Protein AF-0000000082426439 (afdb_homodimer)

Sequence (658 aa):
MLRIKSEDAVGRRLAYDTTYVGVDGASILLRRGHVLTMDDIEKLKNSGTYYVWVEGGEGEEGEICEWDITPYVASRVLGKNLSYSYSGQGSTRIVAERPGVLKVDAEEVTRFNSNRWVLLITRSNNRALGRGELAGVVEAVPFKMSRQDLMSLALRLLLYLDEFKLTRLGAVVTGTEIYEGRKRGAYLPVIRSKCERYGWELVYDEVAPDDEARIAAAVGRAIDAGAQAVVVTGGMSVDATDKTMDAIKQLGAEMIAYGMPMKPTTMSALAYLDGVPIFAVSAGGIYYREWNSIDAVLARVMAGERIDSMDIAAMGVGGLTEAFLERGHMLRIKSEDAVGRRLAYDTTYVGVDGASILLRRGHVLTMDDIEKLKNSGTYYVWVEGGEGEEGEICEWDITPYVASRVLGKNLSYSYSGQGSTRIVAERPGVLKVDAEEVTRFNSNRWVLLITRSNNRALGRGELAGVVEAVPFKMSRQDLMSLALRLLLYLDEFKLTRLGAVVTGTEIYEGRKRGAYLPVIRSKCERYGWELVYDEVAPDDEARIAAAVGRAIDAGAQAVVVTGGMSVDATDKTMDAIKQLGAEMIAYGMPMKPTTMSALAYLDGVPIFAVSAGGIYYREWNSIDAVLARVMAGERIDSMDIAAMGVGGLTEAFLERGH

Organism: NCBI:txid62609

pLDDT: mean 92.95, std 8.1, range [51.03, 98.88]

InterPro domains:
  IPR001453 MoaB/Mog domain [PF00994] (171-275)
  IPR001453 MoaB/Mog domain [SM00852] (170-294)
  IPR036425 MoaB/Mog-like domain superfamily [G3DSA:3.40.980.10] (158-284)
  IPR036425 MoaB/Mog-like domain superfamily [SSF53218] (168-281)

Nearest PDB structures (foldseek):
  4lhb-assembly1_C  TM=6.504E-01  e=5.118E-08  Pyrococcus furiosus DSM 3638
  8byr-assembly1_B  TM=7.358E-01  e=2.177E-06  Mycolicibacterium smegmatis
  8byr-assembly1_F  TM=7.159E-01  e=2.784E-06  Mycolicibacterium smegmatis
  2g2c-assembly1_A  TM=6.029E-01  e=9.206E-07  Corynebacterium diphtheriae
  4twg-assembly1_A  TM=7.041E-01  e=3.916E-05  Mycobacterium ulcerans Agy99

Secondary structure (DSSP, 8-state):
-EEEEGGG-TTSBBSS-EEEEETTEEEEEE-TTPBP-HHHHHHHHHTT--EEEES-S---TTEEEHHHHHHHHHHHHB-TTEEEEEEETTEEEEEESSSEEEEE-HHHHHHHHTTSSEEEEEPPTT-EE-TT-EEEEEEESSSEEEHHHHHTS--S--EEEEEPS--EEEEEEE-HHHHTTSS---SHHHHHHHHHHHT-EEEEEEEE-S-HHHHHHHHHHHHHTT-SEEEEES--SSSTT--HHHHHHHTT-EEEEES-SSBS--S-EEEEETTEEEEEE-GGGGT--SSSHIIIIIHHHHTT----HHHHHGGGTT-B-HHHHHT--/-EEEEGGG-TTSBBSS-EEEEETTEEEEEE-TTPBP-HHHHHHHHHTT--EEEES-S---TTEEEHHHHHHHHHHHHB-TTEEEEEEETTEEEEEESSSEEEEE-HHHHHHHHTTSSEEEEEPPTT-EE-TT-EEEEEEESSSEEEHHHHHTS-----EEEEEPS--EEEEEEE-HHHHTTSS---SHHHHHHHHHHHT-EEEEEEEE-S-HHHHHHHHHHHHHTT-SEEEEES--SSSTT--HHHHHHHTT-EEEEES-SSBS--S-EEEEETTEEEEEE-GGGGT--SSSHIIIIIHHHHTT----HHHHHGGGTT-B-HHHHHT--

Foldseek 3Di:
DDKDFLQPQAQFFAQFWDWAQDPVGIDTLDGGRDHDHPVSSVVCVVRVNGITDTPDDDPPPFKDFLQRLFVVLVVQAEDPQWDWDRDGPSKIWIFGQAWFFKAFDPVVLVVLCVLVAKHKAAPDHRFTFFHGHTGIMIGGPDRMDGNVSSVPGPGHHGMYGQAFPFAEEEEEEEAQCCVVPVDPDQCVVLVVVVSVRRVHHHQYYDYFYLDLCRSLVRVVVSVVSPHLEYEYEELLDPDPSRNNVVSCVVLVWAWQDAAFQAPDFRRKTWTGRVNRIYIYTYPCCSVLSPDDCCRRPVSSVSSPDDDGNVNRVVCNVCRYDPSNVVVPD/DDKDFLQPQAQFFAQFWDWAQDPVGIDTLDGGRDHDHPVNSVVCVVRVHGIGDTPDDDPPPFKDFLQVLFVVLVVQAEDPQWDWDRDGPSKIWIWGQAWFFKAFDPVVLVVLCVLVAKHKAAPDHRFTFFHGHTGIMIGGPDRMDGNVSSVPGPGHHGMYGQAFPFAEEEEEEEAQCCVVPVDPDQCVVLVVVVSVRRVHHHQYYDYFYLDLCRSLVRVVVSVVSPHLEYEYEELLDPDPRRNNVVSCVVLVWAWQDAAFQAPDFRGKTWTGRVNRIYIYTYPCCSVLSPDDVCRRPVSSVSSPDDAGNVNRVVCNVCRYDPSNVVVPD

Solvent-accessible surface area (backbone atoms only — not comparable to full-atom values): 32271 Å² total; per-residue (Å²): 86,36,82,42,48,33,87,73,35,58,74,36,31,28,59,46,64,37,66,32,74,45,77,91,32,74,43,77,66,44,52,51,64,41,64,34,40,75,70,47,39,57,52,32,36,52,55,51,38,56,38,40,48,22,59,50,60,77,64,64,86,58,60,42,41,21,84,55,47,20,51,53,52,48,69,44,26,52,39,54,50,52,45,72,47,76,71,56,89,24,30,15,41,27,26,23,68,44,28,25,28,31,42,53,44,59,70,59,44,23,58,43,26,57,70,50,42,48,29,54,20,20,43,45,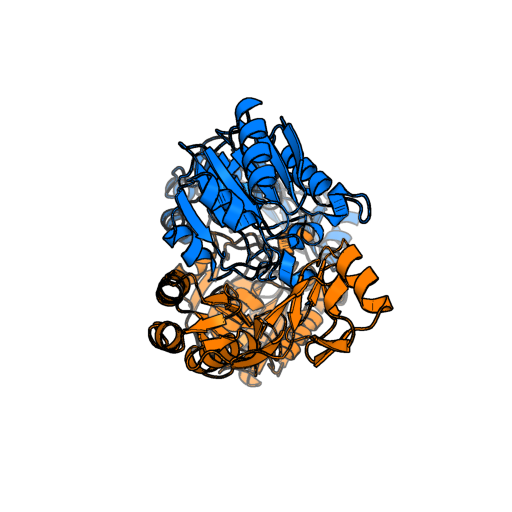65,56,40,58,36,31,56,65,37,79,45,32,35,26,34,37,52,47,53,56,45,44,49,68,61,60,68,65,49,80,74,43,72,41,32,32,35,42,48,56,70,49,44,33,30,11,39,37,42,41,28,44,18,42,56,72,63,68,28,84,78,62,48,63,65,46,52,50,51,48,20,62,46,49,66,37,38,77,65,34,73,47,72,23,42,70,37,36,68,52,39,34,50,50,52,51,51,21,44,74,61,60,24,54,30,34,39,34,32,29,44,42,53,70,48,85,54,37,29,47,64,55,11,45,51,70,66,63,32,50,76,53,42,54,50,36,30,32,41,48,36,26,45,21,32,41,27,32,47,95,80,31,42,36,38,36,35,22,60,56,38,45,44,38,60,90,51,32,47,58,47,66,45,50,43,44,43,28,36,63,46,85,78,48,47,66,62,43,15,47,36,7,62,38,11,53,28,65,68,43,62,71,68,60,132,86,34,80,43,46,33,88,72,35,56,74,37,31,27,59,47,65,37,64,32,72,46,77,88,33,73,44,76,67,43,51,52,64,40,64,35,41,75,71,47,38,56,51,33,37,53,54,51,37,55,36,41,49,21,58,49,59,78,64,64,88,59,59,42,42,20,84,55,47,20,48,52,51,47,70,44,24,52,39,54,51,51,44,74,46,76,73,58,92,22,32,14,41,26,27,22,68,43,28,24,28,31,44,53,43,58,70,58,44,21,58,44,26,58,70,51,42,47,29,54,21,19,43,45,63,57,39,58,36,30,55,66,37,78,44,32,34,26,34,35,51,49,53,56,46,45,48,66,61,61,70,65,50,83,75,44,70,41,34,33,36,41,50,55,70,48,44,32,30,11,39,38,42,40,28,42,20,42,57,71,62,68,29,83,78,63,50,61,65,46,53,51,51,49,20,63,47,48,67,35,39,78,66,33,73,46,70,24,42,71,37,38,67,52,38,34,48,50,53,50,50,22,45,72,60,59,25,54,30,33,40,35,32,29,43,44,54,68,48,88,55,36,30,45,65,55,11,45,52,70,67,64,31,49,76,52,42,52,50,38,28,32,40,48,36,24,46,20,31,40,28,30,48,95,80,32,42,36,37,36,34,22,59,55,38,44,43,38,60,91,51,32,48,59,48,67,45,51,43,44,42,29,37,64,47,85,78,48,47,64,62,44,15,48,37,8,62,39,11,53,29,64,67,43,61,71,69,61,132

Radius of gyration: 28.06 Å; Cα contacts (8 Å, |Δi|>4): 1644; chains: 2; bounding box: 49×85×58 Å

Structure (mmCIF, N/CA/C/O backbone):
data_AF-0000000082426439-model_v1
#
loop_
_entity.id
_entity.type
_entity.pdbx_description
1 polymer 'Molybdopterin-binding protein'
#
loop_
_atom_site.group_PDB
_atom_site.id
_atom_site.type_symbol
_atom_site.label_atom_id
_atom_site.label_alt_id
_atom_site.label_comp_id
_atom_site.label_asym_id
_atom_site.label_entity_id
_atom_site.label_seq_id
_atom_site.pdbx_PDB_ins_code
_atom_site.Cartn_x
_atom_site.Cartn_y
_atom_site.Cartn_z
_atom_site.occupancy
_atom_site.B_iso_or_equiv
_atom_site.auth_seq_id
_atom_site.auth_comp_id
_atom_site.auth_asym_id
_atom_site.auth_atom_id
_atom_site.pdbx_PDB_model_num
ATOM 1 N N . MET A 1 1 ? -18.25 -34.531 -10.406 1 83 1 MET A N 1
ATOM 2 C CA . MET A 1 1 ? -17.656 -33.938 -11.594 1 83 1 MET A CA 1
ATOM 3 C C . MET A 1 1 ? -16.641 -34.875 -12.242 1 83 1 MET A C 1
ATOM 5 O O . MET A 1 1 ? -16.031 -35.688 -11.57 1 83 1 MET A O 1
ATOM 9 N N . LEU A 1 2 ? -16.656 -34.844 -13.586 1 83.75 2 LEU A N 1
ATOM 10 C CA . LEU A 1 2 ? -15.781 -35.688 -14.383 1 83.75 2 LEU A CA 1
ATOM 11 C C . LEU A 1 2 ? -14.812 -34.844 -15.203 1 83.75 2 LEU A C 1
ATOM 13 O O . LEU A 1 2 ? -15.219 -33.844 -15.828 1 83.75 2 LEU A O 1
ATOM 17 N N . ARG A 1 3 ? -13.539 -35.219 -15.047 1 87.25 3 ARG A N 1
ATOM 18 C CA . ARG A 1 3 ? -12.547 -34.594 -15.898 1 87.25 3 ARG A CA 1
ATOM 19 C C . ARG A 1 3 ? -12.461 -35.25 -17.25 1 87.25 3 ARG A C 1
ATOM 21 O O . ARG A 1 3 ? -12.227 -36.469 -17.344 1 87.25 3 ARG A O 1
ATOM 28 N N . ILE A 1 4 ? -12.695 -34.531 -18.297 1 90.56 4 ILE A N 1
ATOM 29 C CA . ILE A 1 4 ? -12.625 -35.125 -19.641 1 90.56 4 ILE A CA 1
ATOM 30 C C . ILE A 1 4 ? -11.875 -34.188 -20.562 1 90.56 4 ILE A C 1
ATOM 32 O O . ILE A 1 4 ? -11.719 -33 -20.266 1 90.56 4 ILE A O 1
ATOM 36 N N . LYS A 1 5 ? -11.336 -34.688 -21.672 1 92.5 5 LYS A N 1
ATOM 37 C CA . LYS A 1 5 ? -10.734 -33.844 -22.703 1 92.5 5 LYS A CA 1
ATOM 38 C C . LYS A 1 5 ? -11.75 -32.875 -23.281 1 92.5 5 LYS A C 1
ATOM 40 O O . LYS A 1 5 ? -12.906 -33.25 -23.5 1 92.5 5 LYS A O 1
ATOM 45 N N . SER A 1 6 ? -11.25 -31.688 -23.469 1 92.75 6 SER A N 1
ATOM 46 C CA . SER A 1 6 ? -12.141 -30.656 -24 1 92.75 6 SER A CA 1
ATOM 47 C C . SER A 1 6 ? -12.789 -31.109 -25.312 1 92.75 6 SER A C 1
ATOM 49 O O . SER A 1 6 ? -13.984 -30.891 -25.516 1 92.75 6 SER A O 1
ATOM 51 N N . GLU A 1 7 ? -12.07 -31.844 -26.094 1 93.5 7 GLU A N 1
ATOM 52 C CA . GLU A 1 7 ? -12.555 -32.281 -27.406 1 93.5 7 GLU A CA 1
ATOM 53 C C . GLU A 1 7 ? -13.695 -33.281 -27.25 1 93.5 7 GLU A C 1
ATOM 55 O O . GLU A 1 7 ? -14.516 -33.438 -28.156 1 93.5 7 GLU A O 1
ATOM 60 N N . ASP A 1 8 ? -13.789 -33.906 -26.141 1 94.75 8 ASP A N 1
ATOM 61 C CA . ASP A 1 8 ? -14.789 -34.938 -25.891 1 94.75 8 ASP A CA 1
ATOM 62 C C . ASP A 1 8 ? -15.961 -34.375 -25.094 1 94.75 8 ASP A C 1
ATOM 64 O O . ASP A 1 8 ? -16.859 -35.125 -24.688 1 94.75 8 ASP A O 1
ATOM 68 N N . ALA A 1 9 ? -15.961 -33.125 -24.875 1 94.62 9 ALA A N 1
ATOM 69 C CA . ALA A 1 9 ? -16.875 -32.594 -23.875 1 94.62 9 ALA A CA 1
ATOM 70 C C . ALA A 1 9 ? -18.109 -31.953 -24.547 1 94.62 9 ALA A C 1
ATOM 72 O O . ALA A 1 9 ? -19.016 -31.484 -23.859 1 94.62 9 ALA A O 1
ATOM 73 N N . VAL A 1 10 ? -18.156 -32 -25.875 1 96.56 10 VAL A N 1
ATOM 74 C CA . VAL A 1 10 ? -19.281 -31.375 -26.578 1 96.56 10 VAL A CA 1
ATOM 75 C C . VAL A 1 10 ? -20.594 -31.984 -26.094 1 96.56 10 VAL A C 1
ATOM 77 O O . VAL A 1 10 ? -20.719 -33.219 -25.984 1 96.56 10 VAL A O 1
ATOM 80 N N . GLY A 1 11 ? -21.531 -31.156 -25.781 1 96.19 11 GLY A N 1
ATOM 81 C CA . GLY A 1 11 ? -22.828 -31.609 -25.312 1 96.19 11 GLY A CA 1
ATOM 82 C C . GLY A 1 11 ? -22.906 -31.75 -23.797 1 96.19 11 GLY A C 1
ATOM 83 O O . GLY A 1 11 ? -23.984 -31.906 -23.25 1 96.19 11 GLY A O 1
ATOM 84 N N . ARG A 1 12 ? -21.812 -31.672 -23.141 1 95.31 12 ARG A N 1
ATOM 85 C CA . ARG A 1 12 ? -21.766 -31.812 -21.688 1 95.31 12 ARG A CA 1
ATOM 86 C C . ARG A 1 12 ? -21.859 -30.438 -21 1 95.31 12 ARG A C 1
ATOM 88 O O . ARG A 1 12 ? -21.547 -29.422 -21.625 1 95.31 12 ARG A O 1
ATOM 95 N N . ARG A 1 13 ? -22.281 -30.469 -19.828 1 95 13 ARG A N 1
ATOM 96 C CA . ARG A 1 13 ? -22.406 -29.234 -19.047 1 95 13 ARG A CA 1
ATOM 97 C C . ARG A 1 13 ? -21.156 -28.984 -18.234 1 95 13 ARG A C 1
ATOM 99 O O . ARG A 1 13 ? -20.703 -29.859 -17.5 1 95 13 ARG A O 1
ATOM 106 N N . LEU A 1 14 ? -20.641 -27.812 -18.406 1 92.38 14 LEU A N 1
ATOM 107 C CA . LEU A 1 14 ? -19.438 -27.406 -17.672 1 92.38 14 LEU A CA 1
ATOM 108 C C . LEU A 1 14 ? -19.703 -27.344 -16.172 1 92.38 14 LEU A C 1
ATOM 110 O O . LEU A 1 14 ? -20.734 -26.812 -15.75 1 92.38 14 LEU A O 1
ATOM 114 N N . ALA A 1 15 ? -18.844 -27.812 -15.344 1 87.62 15 ALA A N 1
ATOM 115 C CA . ALA A 1 15 ? -19.062 -27.938 -13.906 1 87.62 15 ALA A CA 1
ATOM 116 C C . ALA A 1 15 ? -18.391 -26.797 -13.148 1 87.62 15 ALA A C 1
ATOM 118 O O . ALA A 1 15 ? -18.453 -26.75 -11.922 1 87.62 15 ALA A O 1
ATOM 119 N N . TYR A 1 16 ? -17.703 -25.969 -13.82 1 85.81 16 TYR A N 1
ATOM 120 C CA . TYR A 1 16 ? -16.984 -24.844 -13.219 1 85.81 16 TYR A CA 1
ATOM 121 C C . TYR A 1 16 ? -16.797 -23.719 -14.227 1 85.81 16 TYR A C 1
ATOM 123 O O . TYR A 1 16 ? -16.984 -23.906 -15.43 1 85.81 16 TYR A O 1
ATOM 131 N N . ASP A 1 17 ? -16.422 -22.625 -13.766 1 84.75 17 ASP A N 1
ATOM 132 C CA . ASP A 1 17 ? -16.094 -21.5 -14.641 1 84.75 17 ASP A CA 1
ATOM 133 C C . ASP A 1 17 ? -14.711 -21.656 -15.258 1 84.75 17 ASP A C 1
ATOM 135 O O . ASP A 1 17 ? -13.758 -22.016 -14.57 1 84.75 17 ASP A O 1
ATOM 139 N N . THR A 1 18 ? -14.664 -21.438 -16.531 1 87.12 18 THR A N 1
ATOM 140 C CA . THR A 1 18 ? -13.352 -21.375 -17.172 1 87.12 18 THR A CA 1
ATOM 141 C C . THR A 1 18 ? -12.898 -19.938 -17.344 1 87.12 18 THR A C 1
ATOM 143 O O . THR A 1 18 ? -13.727 -19.031 -17.453 1 87.12 18 THR A O 1
ATOM 146 N N . THR A 1 19 ? -11.602 -19.797 -17.281 1 84.88 19 THR A N 1
ATOM 147 C CA . THR A 1 19 ? -11.062 -18.438 -17.234 1 84.88 19 THR A CA 1
ATOM 148 C C . THR A 1 19 ? -10.156 -18.188 -18.438 1 84.88 19 THR A C 1
ATOM 150 O O . THR A 1 19 ? -9.438 -19.078 -18.875 1 84.88 19 THR A O 1
ATOM 153 N N . TYR A 1 20 ? -10.305 -17.047 -19 1 85.69 20 TYR A N 1
ATOM 154 C CA . TYR A 1 20 ? -9.352 -16.531 -19.984 1 85.69 20 TYR A CA 1
ATOM 155 C C . TYR A 1 20 ? -8.453 -15.469 -19.359 1 85.69 20 TYR A C 1
ATOM 157 O O . TYR A 1 20 ? -8.938 -14.578 -18.672 1 85.69 20 TYR A O 1
ATOM 165 N N . VAL A 1 21 ? -7.199 -15.602 -19.516 1 84.56 21 VAL A N 1
ATOM 166 C CA . VAL A 1 21 ? -6.258 -14.617 -19 1 84.56 21 VAL A CA 1
ATOM 167 C C . VAL A 1 21 ? -5.473 -13.992 -20.141 1 84.56 21 VAL A C 1
ATOM 169 O O . VAL A 1 21 ? -4.863 -14.711 -20.953 1 84.56 21 VAL A O 1
ATOM 172 N N . GLY A 1 22 ? -5.512 -12.68 -20.312 1 84.75 22 GLY A N 1
ATOM 173 C CA . GLY A 1 22 ? -4.77 -11.945 -21.328 1 84.75 22 GLY A CA 1
ATOM 174 C C . GLY A 1 22 ? -4.234 -10.617 -20.828 1 84.75 22 GLY A C 1
ATOM 175 O O . GLY A 1 22 ? -4.086 -10.414 -19.625 1 84.75 22 GLY A O 1
ATOM 176 N N . VAL A 1 23 ? -3.826 -9.773 -21.703 1 84.81 23 VAL A N 1
ATOM 177 C CA . VAL A 1 23 ? -3.188 -8.5 -21.391 1 84.81 23 VAL A CA 1
ATOM 178 C C . VAL A 1 23 ? -4.215 -7.531 -20.812 1 84.81 23 VAL A C 1
ATOM 180 O O . VAL A 1 23 ? -3.857 -6.57 -20.125 1 84.81 23 VAL A O 1
ATOM 183 N N . ASP A 1 24 ? -5.418 -7.922 -21.062 1 84.88 24 ASP A N 1
ATOM 184 C CA . ASP A 1 24 ? -6.473 -7.035 -20.594 1 84.88 24 ASP A CA 1
ATOM 185 C C . ASP A 1 24 ? -7.051 -7.523 -19.266 1 84.88 24 ASP A C 1
ATOM 187 O O . ASP A 1 24 ? -7.984 -6.922 -18.734 1 84.88 24 ASP A O 1
ATOM 191 N N . GLY A 1 25 ? -6.477 -8.625 -18.812 1 85.19 25 GLY A N 1
ATOM 192 C CA . GLY A 1 25 ? -6.922 -9.164 -17.531 1 85.19 25 GLY A CA 1
ATOM 193 C C . GLY A 1 25 ? -7.52 -10.547 -17.656 1 85.19 25 GLY A C 1
ATOM 194 O O . GLY A 1 25 ? -7.309 -11.242 -18.656 1 85.19 25 GLY A O 1
ATOM 195 N N . ALA A 1 26 ? -8.016 -11.008 -16.547 1 83.75 26 ALA A N 1
ATOM 196 C CA . ALA A 1 26 ? -8.688 -12.305 -16.5 1 83.75 26 ALA A CA 1
ATOM 197 C C . ALA A 1 26 ? -10.203 -12.141 -16.609 1 83.75 26 ALA A C 1
ATOM 199 O O . ALA A 1 26 ? -10.773 -11.195 -16.062 1 83.75 26 ALA A O 1
ATOM 200 N N . SER A 1 27 ? -10.805 -12.977 -17.375 1 83.81 27 SER A N 1
ATOM 201 C CA . SER A 1 27 ? -12.258 -12.992 -17.484 1 83.81 27 SER A CA 1
ATOM 202 C C . SER A 1 27 ? -12.797 -14.422 -17.547 1 83.81 27 SER A C 1
ATOM 204 O O . SER A 1 27 ? -12.055 -15.359 -17.844 1 83.81 27 SER A O 1
ATOM 206 N N . ILE A 1 28 ? -14.031 -14.539 -17.203 1 85.81 28 ILE A N 1
ATOM 207 C CA . ILE A 1 28 ? -14.68 -15.836 -17.344 1 85.81 28 ILE A CA 1
ATOM 208 C C . ILE A 1 28 ? -14.891 -16.156 -18.828 1 85.81 28 ILE A C 1
ATOM 210 O O . ILE A 1 28 ? -15.5 -15.359 -19.547 1 85.81 28 ILE A O 1
ATOM 214 N N . LEU A 1 29 ? -14.32 -17.25 -19.281 1 89.94 29 LEU A N 1
ATOM 215 C CA . LEU A 1 29 ? -14.492 -17.688 -20.656 1 89.94 29 LEU A CA 1
ATOM 216 C C . LEU A 1 29 ? -15.844 -18.359 -20.859 1 89.94 29 LEU A C 1
ATOM 218 O O . LEU A 1 29 ? -16.609 -17.969 -21.75 1 89.94 29 LEU A O 1
ATOM 222 N N . LEU A 1 30 ? -16.062 -19.359 -20.078 1 92.25 30 LEU A N 1
ATOM 223 C CA . LEU A 1 30 ? -17.344 -20.078 -20.047 1 92.25 30 LEU A CA 1
ATOM 224 C C . LEU A 1 30 ? -17.797 -20.312 -18.609 1 92.25 30 LEU A C 1
ATOM 226 O O . LEU A 1 30 ? -16.984 -20.625 -17.734 1 92.25 30 LEU A O 1
ATOM 230 N N . ARG A 1 31 ? -19.016 -20.125 -18.359 1 89.5 31 ARG A N 1
ATOM 231 C CA . ARG A 1 31 ? -19.562 -20.234 -17.016 1 89.5 31 ARG A CA 1
ATOM 232 C C . ARG A 1 31 ? -19.969 -21.672 -16.703 1 89.5 31 ARG A C 1
ATOM 234 O O . ARG A 1 31 ? -20.359 -22.422 -17.594 1 89.5 31 ARG A O 1
ATOM 241 N N . ARG A 1 32 ? -19.891 -21.891 -15.453 1 88.31 32 ARG A N 1
ATOM 242 C CA . ARG A 1 32 ? -20.469 -23.156 -14.977 1 88.31 32 ARG A CA 1
ATOM 243 C C . ARG A 1 32 ? -21.906 -23.328 -15.453 1 88.31 32 ARG A C 1
ATOM 245 O O . ARG A 1 32 ? -22.688 -22.375 -15.43 1 88.31 32 ARG A O 1
ATOM 252 N N . GLY A 1 33 ? -22.234 -24.516 -15.883 1 91.81 33 GLY A N 1
ATOM 253 C CA . GLY A 1 33 ? -23.578 -24.781 -16.359 1 91.81 33 GLY A CA 1
ATOM 254 C C . GLY A 1 33 ? -23.703 -24.688 -17.859 1 91.81 33 GLY A C 1
ATOM 255 O O . GLY A 1 33 ? -24.688 -25.172 -18.438 1 91.81 33 GLY A O 1
ATOM 256 N N . HIS A 1 34 ? -22.766 -24.031 -18.484 1 95.38 34 HIS A N 1
ATOM 257 C CA . HIS A 1 34 ? -22.766 -23.891 -19.938 1 95.38 34 HIS A CA 1
ATOM 258 C C . HIS A 1 34 ? -22.672 -25.25 -20.625 1 95.38 34 HIS A C 1
ATOM 260 O O . HIS A 1 34 ? -21.859 -26.094 -20.234 1 95.38 34 HIS A O 1
ATOM 266 N N . VAL A 1 35 ? -23.547 -25.453 -21.547 1 97.12 35 VAL A N 1
ATOM 267 C CA . VAL A 1 35 ? -23.453 -26.656 -22.344 1 97.12 35 VAL A CA 1
ATOM 268 C C . VAL A 1 35 ? -22.453 -26.438 -23.484 1 97.12 35 VAL A C 1
ATOM 270 O O . VAL A 1 35 ? -22.688 -25.625 -24.375 1 97.12 35 VAL A O 1
ATOM 273 N N . LEU A 1 36 ? -21.438 -27.219 -23.516 1 97.06 36 LEU A N 1
ATOM 274 C CA . LEU A 1 36 ? -20.312 -27 -24.422 1 97.06 36 LEU A CA 1
ATOM 275 C C . LEU A 1 36 ? -20.688 -27.328 -25.859 1 97.06 36 LEU A C 1
ATOM 277 O O . LEU A 1 36 ? -21.297 -28.375 -26.109 1 97.06 36 LEU A O 1
ATOM 281 N N . THR A 1 37 ? -20.359 -26.453 -26.781 1 97.38 37 THR A N 1
ATOM 282 C CA . THR A 1 37 ? -20.547 -26.625 -28.219 1 97.38 37 THR A CA 1
ATOM 283 C C . THR A 1 37 ? -19.219 -26.828 -28.922 1 97.38 37 THR A C 1
ATOM 285 O O . THR A 1 37 ? -18.156 -26.75 -28.297 1 97.38 37 THR A O 1
ATOM 288 N N . MET A 1 38 ? -19.359 -27.125 -30.188 1 95.56 38 MET A N 1
ATOM 289 C CA . MET A 1 38 ? -18.141 -27.281 -30.969 1 95.56 38 MET A CA 1
ATOM 290 C C . MET A 1 38 ? -17.344 -25.984 -31 1 95.56 38 MET A C 1
ATOM 292 O O . MET A 1 38 ? -16.109 -26.016 -30.953 1 95.56 38 MET A O 1
ATOM 296 N N . ASP A 1 39 ? -18.016 -24.891 -31.062 1 96.12 39 ASP A N 1
ATOM 297 C CA . ASP A 1 39 ? -17.359 -23.578 -31.062 1 96.12 39 ASP A CA 1
ATOM 298 C C . ASP A 1 39 ? -16.641 -23.328 -29.734 1 96.12 39 ASP A C 1
ATOM 300 O O . ASP A 1 39 ? -15.578 -22.703 -29.703 1 96.12 39 ASP A O 1
ATOM 304 N N . ASP A 1 40 ? -17.219 -23.797 -28.703 1 96.25 40 ASP A N 1
ATOM 305 C CA . ASP A 1 40 ? -16.641 -23.609 -27.375 1 96.25 40 ASP A CA 1
ATOM 306 C C . ASP A 1 40 ? -15.297 -24.344 -27.25 1 96.25 40 ASP A C 1
ATOM 308 O O . ASP A 1 40 ? -14.391 -23.859 -26.562 1 96.25 40 ASP A O 1
ATOM 312 N N . ILE A 1 41 ? -15.195 -25.375 -27.938 1 94.56 41 ILE A N 1
ATOM 313 C CA . ILE A 1 41 ? -13.992 -26.203 -27.844 1 94.56 41 ILE A CA 1
ATOM 314 C C . ILE A 1 41 ? -12.789 -25.422 -28.359 1 94.56 41 ILE A C 1
ATOM 316 O O . ILE A 1 41 ? -11.719 -25.438 -27.75 1 94.56 41 ILE A O 1
ATOM 320 N N . GLU A 1 42 ? -12.984 -24.781 -29.438 1 92.81 42 GLU A N 1
ATOM 321 C CA . GLU A 1 42 ? -11.898 -23.969 -29.969 1 92.81 42 GLU A CA 1
ATOM 322 C C . GLU A 1 42 ? -11.531 -22.828 -29.016 1 92.81 42 GLU A C 1
ATOM 324 O O . GLU A 1 42 ? -10.352 -22.531 -28.844 1 92.81 42 GLU A O 1
ATOM 329 N N . LYS A 1 43 ? -12.484 -22.25 -28.359 1 93.5 43 LYS A N 1
ATOM 330 C CA . LYS A 1 43 ? -12.234 -21.203 -27.375 1 93.5 43 LYS A CA 1
ATOM 331 C C . LYS A 1 43 ? -11.438 -21.734 -26.188 1 93.5 43 LYS A C 1
ATOM 333 O O . LYS A 1 43 ? -10.516 -21.062 -25.703 1 93.5 43 LYS A O 1
ATOM 338 N N . LEU A 1 44 ? -11.891 -22.859 -25.781 1 91.75 44 LEU A N 1
ATOM 339 C CA . LEU A 1 44 ? -11.203 -23.484 -24.656 1 91.75 44 LEU A CA 1
ATOM 340 C C . LEU A 1 44 ? -9.742 -23.766 -25 1 91.75 44 LEU A C 1
ATOM 342 O O . LEU A 1 44 ? -8.844 -23.391 -24.234 1 91.75 44 LEU A O 1
ATOM 346 N N . LYS A 1 45 ? -9.516 -24.328 -26.125 1 89.75 45 LYS A N 1
ATOM 347 C CA . LYS A 1 45 ? -8.156 -24.656 -26.531 1 89.75 45 LYS A CA 1
ATOM 348 C C . LYS A 1 45 ? -7.316 -23.391 -26.719 1 89.75 45 LYS A C 1
ATOM 350 O O . LYS A 1 45 ? -6.137 -23.375 -26.359 1 89.75 45 LYS A O 1
ATOM 355 N N . ASN A 1 46 ? -7.984 -22.344 -27.234 1 89.31 46 ASN A N 1
ATOM 356 C CA . ASN A 1 46 ? -7.293 -21.062 -27.406 1 89.31 46 ASN A CA 1
ATOM 357 C C . ASN A 1 46 ? -6.906 -20.453 -26.062 1 89.31 46 ASN A C 1
ATOM 359 O O . ASN A 1 46 ? -5.949 -19.672 -25.984 1 89.31 46 ASN A O 1
ATOM 363 N N . SER A 1 47 ? -7.648 -20.891 -25.062 1 88 47 SER A N 1
ATOM 364 C CA . SER A 1 47 ? -7.367 -20.375 -23.734 1 88 47 SER A CA 1
ATOM 365 C C . SER A 1 47 ? -6.43 -21.281 -22.953 1 88 47 SER A C 1
ATOM 367 O O . SER A 1 47 ? -6.082 -21 -21.812 1 88 47 SER A O 1
ATOM 369 N N . GLY A 1 48 ? -6.109 -22.406 -23.578 1 85.44 48 GLY A N 1
ATOM 370 C CA . GLY A 1 48 ? -5.188 -23.328 -22.953 1 85.44 48 GLY A CA 1
ATOM 371 C C . GLY A 1 48 ? -5.887 -24.406 -22.156 1 85.44 48 GLY A C 1
ATOM 372 O O . GLY A 1 48 ? -5.246 -25.125 -21.375 1 85.44 48 GLY A O 1
ATOM 373 N N . THR A 1 49 ? -7.184 -24.469 -22.297 1 88.75 49 THR A N 1
ATOM 374 C CA . THR A 1 49 ? -7.969 -25.453 -21.547 1 88.75 49 THR A CA 1
ATOM 375 C C . THR A 1 49 ? -8.25 -26.688 -22.406 1 88.75 49 THR A C 1
ATOM 377 O O . THR A 1 49 ? -9.172 -26.688 -23.219 1 88.75 49 THR A O 1
ATOM 380 N N . TYR A 1 50 ? -7.504 -27.703 -22.172 1 88.44 50 TYR A N 1
ATOM 381 C CA . TYR A 1 50 ? -7.613 -28.891 -23.016 1 88.44 50 TYR A CA 1
ATOM 382 C C . TYR A 1 50 ? -8.359 -30.016 -22.281 1 88.44 50 TYR A C 1
ATOM 384 O O . TYR A 1 50 ? -8.68 -31.047 -22.891 1 88.44 50 TYR A O 1
ATOM 392 N N . TYR A 1 51 ? -8.523 -29.766 -20.984 1 88.62 51 TYR A N 1
ATOM 393 C CA . TYR A 1 51 ? -9.406 -30.609 -20.188 1 88.62 51 TYR A CA 1
ATOM 394 C C . TYR A 1 51 ? -10.414 -29.766 -19.422 1 88.62 51 TYR A C 1
ATOM 396 O O . TYR A 1 51 ? -10.117 -28.641 -19.016 1 88.62 51 TYR A O 1
ATOM 404 N N . VAL A 1 52 ? -11.578 -30.312 -19.219 1 89.81 52 VAL A N 1
ATOM 405 C CA . VAL A 1 52 ? -12.609 -29.594 -18.484 1 89.81 52 VAL A CA 1
ATOM 406 C C . VAL A 1 52 ? -13.273 -30.516 -17.469 1 89.81 52 VAL A C 1
ATOM 408 O O . VAL A 1 52 ? -13.227 -31.75 -17.625 1 89.81 52 VAL A O 1
ATOM 411 N N . TRP A 1 53 ? -13.766 -29.844 -16.469 1 86.88 53 TRP A N 1
ATOM 412 C CA . TRP A 1 53 ? -14.68 -30.547 -15.555 1 86.88 53 TRP A CA 1
ATOM 413 C C . TRP A 1 53 ? -16.125 -30.391 -16.016 1 86.88 53 TRP A C 1
ATOM 415 O O . TRP A 1 53 ? -16.609 -29.266 -16.203 1 86.88 53 TRP A O 1
ATOM 425 N N . VAL A 1 54 ? -16.766 -31.5 -16.203 1 90.56 54 VAL A N 1
ATOM 426 C CA . VAL A 1 54 ? -18.156 -31.469 -16.594 1 90.56 54 VAL A CA 1
ATOM 427 C C . VAL A 1 54 ? -19.031 -32.125 -15.523 1 90.56 54 VAL A C 1
ATOM 429 O O . VAL A 1 54 ? -18.516 -32.875 -14.695 1 90.56 54 VAL A O 1
ATOM 432 N N . GLU A 1 55 ? -20.25 -31.578 -15.602 1 86.94 55 GLU A N 1
ATOM 433 C CA . GLU A 1 55 ? -21.188 -32.188 -14.648 1 86.94 55 GLU A CA 1
ATOM 434 C C . GLU A 1 55 ? -21.344 -33.688 -14.914 1 86.94 55 GLU A C 1
ATOM 436 O O . GLU A 1 55 ? -21.328 -34.125 -16.062 1 86.94 55 GLU A O 1
ATOM 441 N N . GLY A 1 56 ? -21.469 -34.25 -13.969 1 77.12 56 GLY A N 1
ATOM 442 C CA . GLY A 1 56 ? -21.609 -35.719 -14.07 1 77.12 56 GLY A CA 1
ATOM 443 C C . GLY A 1 56 ? -20.547 -36.469 -13.289 1 77.12 56 GLY A C 1
ATOM 444 O O . GLY A 1 56 ? -19.641 -35.844 -12.719 1 77.12 56 GLY A O 1
ATOM 445 N N . GLY A 1 57 ? -20.766 -37.688 -12.781 1 67.06 57 GLY A N 1
ATOM 446 C CA . GLY A 1 57 ? -19.859 -38.531 -12.016 1 67.06 57 GLY A CA 1
ATOM 447 C C . GLY A 1 57 ? -20.344 -38.781 -10.602 1 67.06 57 GLY A C 1
ATOM 448 O O . GLY A 1 57 ? -21.297 -38.156 -10.133 1 67.06 57 GLY A O 1
ATOM 449 N N . GLU A 1 58 ? -19.891 -39.844 -10.172 1 56.78 58 GLU A N 1
ATOM 450 C CA . GLU A 1 58 ? -20.312 -40.219 -8.828 1 56.78 58 GLU A CA 1
ATOM 451 C C . GLU A 1 58 ? -19.891 -39.188 -7.797 1 56.78 58 GLU A C 1
ATOM 453 O O . GLU A 1 58 ? -18.719 -38.75 -7.77 1 56.78 58 GLU A O 1
ATOM 458 N N . GLY A 1 59 ? -20.734 -38.156 -7.68 1 58.06 59 GLY A N 1
ATOM 459 C CA . GLY A 1 59 ? -20.438 -37.219 -6.594 1 58.06 59 GLY A CA 1
ATOM 460 C C . GLY A 1 59 ? -19.75 -37.906 -5.422 1 58.06 59 GLY A C 1
ATOM 461 O O . GLY A 1 59 ? -20.031 -39.062 -5.098 1 58.06 59 GLY A O 1
ATOM 462 N N . GLU A 1 60 ? -18.406 -37.656 -5.328 1 60.31 60 GLU A N 1
ATOM 463 C CA . GLU A 1 60 ? -17.828 -38.25 -4.125 1 60.31 60 GLU A CA 1
ATOM 464 C C . GLU A 1 60 ? -18.469 -37.688 -2.865 1 60.31 60 GLU A C 1
ATOM 466 O O . GLU A 1 60 ? -18.531 -36.469 -2.678 1 60.31 60 GLU A O 1
ATOM 471 N N . GLU A 1 61 ? -19.203 -38.562 -2.211 1 68.69 61 GLU A N 1
ATOM 472 C CA . GLU A 1 61 ? -19.797 -38.25 -0.913 1 68.69 61 GLU A CA 1
ATOM 473 C C . GLU A 1 61 ? -18.766 -37.656 0.039 1 68.69 61 GLU A C 1
ATOM 475 O O . GLU A 1 61 ? -17.672 -38.188 0.18 1 68.69 61 GLU A O 1
ATOM 480 N N . GLY A 1 62 ? -18.844 -36.344 0.473 1 85.94 62 GLY A N 1
ATOM 481 C CA . GLY A 1 62 ? -18.016 -35.781 1.521 1 85.94 62 GLY A CA 1
ATOM 482 C C . GLY A 1 62 ? -17.109 -34.656 1.027 1 85.94 62 GLY A C 1
ATOM 483 O O . GLY A 1 62 ? -16.328 -34.094 1.799 1 85.94 62 GLY A O 1
ATOM 484 N N . GLU A 1 63 ? -17.219 -34.375 -0.316 1 89.56 63 GLU A N 1
ATOM 485 C CA . GLU A 1 63 ? -16.375 -33.312 -0.843 1 89.56 63 GLU A CA 1
ATOM 486 C C . GLU A 1 63 ? -17.156 -32 -1.013 1 89.56 63 GLU A C 1
ATOM 488 O O . GLU A 1 63 ? -18.375 -32.031 -1.097 1 89.56 63 GLU A O 1
ATOM 493 N N . ILE A 1 64 ? -16.469 -30.906 -0.911 1 91.62 64 ILE A N 1
ATOM 494 C CA . ILE A 1 64 ? -17.047 -29.578 -1.062 1 91.62 64 ILE A CA 1
ATOM 495 C C . ILE A 1 64 ? -16.203 -28.766 -2.064 1 91.62 64 ILE A C 1
ATOM 497 O O . ILE A 1 64 ? -14.977 -28.844 -2.062 1 91.62 64 ILE A O 1
ATOM 501 N N . CYS A 1 65 ? -16.891 -28.047 -2.973 1 90.75 65 CYS A N 1
ATOM 502 C CA . CYS A 1 65 ? -16.219 -27.328 -4.043 1 90.75 65 CYS A CA 1
ATOM 503 C C . CYS A 1 65 ? -15.961 -25.875 -3.646 1 90.75 65 CYS A C 1
ATOM 505 O O . CYS A 1 65 ? -16.547 -25.391 -2.682 1 90.75 65 CYS A O 1
ATOM 507 N N . GLU A 1 66 ? -15.219 -25.219 -4.387 1 90.81 66 GLU A N 1
ATOM 508 C CA . GLU A 1 66 ? -14.734 -23.875 -4.066 1 90.81 66 GLU A CA 1
ATOM 509 C C . GLU A 1 66 ? -15.891 -22.891 -3.939 1 90.81 66 GLU A C 1
ATOM 511 O O . GLU A 1 66 ? -15.82 -21.938 -3.148 1 90.81 66 GLU A O 1
ATOM 516 N N . TRP A 1 67 ? -16.984 -23.062 -4.691 1 91.5 67 TRP A N 1
ATOM 517 C CA . TRP A 1 67 ? -18.078 -22.094 -4.648 1 91.5 67 TRP A CA 1
ATOM 518 C C . TRP A 1 67 ? -18.891 -22.234 -3.369 1 91.5 67 TRP A C 1
ATOM 520 O O . TRP A 1 67 ? -19.703 -21.375 -3.035 1 91.5 67 TRP A O 1
ATOM 530 N N . ASP A 1 68 ? -18.672 -23.297 -2.674 1 94.19 68 ASP A N 1
ATOM 531 C CA . ASP A 1 68 ? -19.266 -23.484 -1.355 1 94.19 68 ASP A CA 1
ATOM 532 C C . ASP A 1 68 ? -18.25 -23.219 -0.248 1 94.19 68 ASP A C 1
ATOM 534 O O . ASP A 1 68 ? -18.594 -22.719 0.82 1 94.19 68 ASP A O 1
ATOM 538 N N . ILE A 1 69 ? -16.969 -23.516 -0.508 1 96.44 69 ILE A N 1
ATOM 539 C CA . ILE A 1 69 ? -15.891 -23.391 0.479 1 96.44 69 ILE A CA 1
ATOM 540 C C . ILE A 1 69 ? -15.719 -21.938 0.884 1 96.44 69 ILE A C 1
ATOM 542 O O . ILE A 1 69 ? -15.797 -21.594 2.068 1 96.44 69 ILE A O 1
ATOM 546 N N . THR A 1 70 ? -15.508 -21.047 -0.02 1 97.56 70 THR A N 1
ATOM 547 C CA . THR A 1 70 ? -15.07 -19.688 0.276 1 97.56 70 THR A CA 1
ATOM 548 C C . THR A 1 70 ? -16.188 -18.891 0.936 1 97.56 70 THR A C 1
ATOM 550 O O . THR A 1 70 ? -15.945 -18.125 1.87 1 97.56 70 THR A O 1
ATOM 553 N N . PRO A 1 71 ? -17.484 -19.062 0.506 1 97.75 71 PRO A N 1
ATOM 554 C CA . PRO A 1 71 ? -18.547 -18.375 1.25 1 97.75 71 PRO A CA 1
ATOM 555 C C . PRO A 1 71 ? -18.703 -18.906 2.67 1 97.75 71 PRO A C 1
ATOM 557 O O . PRO A 1 71 ? -18.984 -18.141 3.598 1 97.75 71 PRO A O 1
ATOM 560 N N . TYR A 1 72 ? -18.609 -20.188 2.764 1 97.56 72 TYR A N 1
ATOM 561 C CA . TYR A 1 72 ? -18.703 -20.781 4.098 1 97.56 72 TYR A CA 1
ATOM 562 C C . TYR A 1 72 ? -17.641 -20.203 5.023 1 97.56 72 TYR A C 1
ATOM 564 O O . TYR A 1 72 ? -17.938 -19.766 6.133 1 97.56 72 TYR A O 1
ATOM 572 N N . VAL A 1 73 ? -16.422 -20.188 4.566 1 98.38 73 VAL A N 1
ATOM 573 C CA . VAL A 1 73 ? -15.312 -19.656 5.363 1 98.38 73 VAL A CA 1
ATOM 574 C C . VAL A 1 73 ? -15.555 -18.172 5.664 1 98.38 73 VAL A C 1
ATOM 576 O O . VAL A 1 73 ? -15.398 -17.734 6.805 1 98.38 73 VAL A O 1
ATOM 579 N N . ALA A 1 74 ? -15.93 -17.406 4.672 1 98.38 74 ALA A N 1
ATOM 580 C CA . ALA A 1 74 ? -16.219 -15.984 4.875 1 98.38 74 ALA A CA 1
ATOM 581 C C . ALA A 1 74 ? -17.25 -15.789 5.984 1 98.38 74 ALA A C 1
ATOM 583 O O . ALA A 1 74 ? -17.078 -14.93 6.855 1 98.38 74 ALA A O 1
ATOM 584 N N . SER A 1 75 ? -18.297 -16.641 5.984 1 97.56 75 SER A N 1
ATOM 585 C CA . SER A 1 75 ? -19.375 -16.5 6.949 1 97.56 75 SER A CA 1
ATOM 586 C C . SER A 1 75 ? -18.891 -16.75 8.375 1 97.56 75 SER A C 1
ATOM 588 O O . SER A 1 75 ? -19.531 -16.344 9.336 1 97.56 75 SER A O 1
ATOM 590 N N . ARG A 1 76 ? -17.75 -17.406 8.461 1 97.69 76 ARG A N 1
ATOM 591 C CA . ARG A 1 76 ? -17.281 -17.797 9.781 1 97.69 76 ARG A CA 1
ATOM 592 C C . ARG A 1 76 ? -16.188 -16.844 10.289 1 97.69 76 ARG A C 1
ATOM 594 O O . ARG A 1 76 ? -15.922 -16.797 11.484 1 97.69 76 ARG A O 1
ATOM 601 N N . VAL A 1 77 ? -15.555 -16.094 9.414 1 97.62 77 VAL A N 1
ATOM 602 C CA . VAL A 1 77 ? -14.391 -15.336 9.844 1 97.62 77 VAL A CA 1
ATOM 603 C C . VAL A 1 77 ? -14.742 -13.852 9.914 1 97.62 77 VAL A C 1
ATOM 605 O O . VAL A 1 77 ? -13.977 -13.047 10.438 1 97.62 77 VAL A O 1
ATOM 608 N N . LEU A 1 78 ? -15.875 -13.414 9.461 1 97.5 78 LEU A N 1
ATOM 609 C CA . LEU A 1 78 ? -16.266 -12.008 9.398 1 97.5 78 LEU A CA 1
ATOM 610 C C . LEU A 1 78 ? -17.031 -11.602 10.648 1 97.5 78 LEU A C 1
ATOM 612 O O . LEU A 1 78 ? -17.906 -12.344 11.109 1 97.5 78 LEU A O 1
ATOM 616 N N . GLY A 1 79 ? -16.641 -10.461 11.148 1 97.06 79 GLY A N 1
ATOM 617 C CA . GLY A 1 79 ? -17.391 -9.828 12.219 1 97.06 79 GLY A CA 1
ATOM 618 C C . GLY A 1 79 ? -18.375 -8.789 11.727 1 97.06 79 GLY A C 1
ATOM 619 O O . GLY A 1 79 ? -18.938 -8.922 10.641 1 97.06 79 GLY A O 1
ATOM 620 N N . LYS A 1 80 ? -18.594 -7.816 12.539 1 97.19 80 LYS A N 1
ATOM 621 C CA . LYS A 1 80 ? -19.641 -6.836 12.305 1 97.19 80 LYS A CA 1
ATOM 622 C C . LYS A 1 80 ? -19.328 -5.949 11.109 1 97.19 80 LYS A C 1
ATOM 624 O O . LYS A 1 80 ? -18.156 -5.641 10.852 1 97.19 80 LYS A O 1
ATOM 629 N N . ASN A 1 81 ? -20.328 -5.551 10.336 1 98.38 81 ASN A N 1
ATOM 630 C CA . ASN A 1 81 ? -20.375 -4.488 9.336 1 98.38 81 ASN A CA 1
ATOM 631 C C . ASN A 1 81 ? -19.594 -4.875 8.078 1 98.38 81 ASN A C 1
ATOM 633 O O . ASN A 1 81 ? -19.078 -4.004 7.367 1 98.38 81 ASN A O 1
ATOM 637 N N . LEU A 1 82 ? -19.438 -6.145 7.898 1 98.56 82 LEU A N 1
ATOM 638 C CA . LEU A 1 82 ? -18.891 -6.684 6.664 1 98.56 82 LEU A CA 1
ATOM 639 C C . LEU A 1 82 ? -19.859 -7.652 6.004 1 98.56 82 LEU A C 1
ATOM 641 O O . LEU A 1 82 ? -20.625 -8.336 6.691 1 98.56 82 LEU A O 1
ATOM 645 N N . SER A 1 83 ? -19.859 -7.637 4.77 1 98.31 83 SER A N 1
ATOM 646 C CA . SER A 1 83 ? -20.625 -8.602 3.99 1 98.31 83 SER A CA 1
ATOM 647 C C . SER A 1 83 ? -19.75 -9.312 2.965 1 98.31 83 SER A C 1
ATOM 649 O O . SER A 1 83 ? -18.609 -8.914 2.738 1 98.31 83 SER A O 1
ATOM 651 N N . TYR A 1 84 ? -20.25 -10.438 2.455 1 98.06 84 TYR A N 1
ATOM 652 C CA . TYR A 1 84 ? -19.453 -11.203 1.498 1 98.06 84 TYR A CA 1
ATOM 653 C C . TYR A 1 84 ? -20.328 -11.703 0.347 1 98.06 84 TYR A C 1
ATOM 655 O O . TYR A 1 84 ? -21.531 -11.844 0.496 1 98.06 84 TYR A O 1
ATOM 663 N N . SER A 1 85 ? -19.688 -11.867 -0.84 1 96.94 85 SER A N 1
ATOM 664 C CA . SER A 1 85 ? -20.344 -12.422 -2.016 1 96.94 85 SER A CA 1
ATOM 665 C C . SER A 1 85 ? -19.375 -13.234 -2.861 1 96.94 85 SER A C 1
ATOM 667 O O . SER A 1 85 ? -18.234 -12.812 -3.088 1 96.94 85 SER A O 1
ATOM 669 N N . TYR A 1 86 ? -19.844 -14.383 -3.246 1 94.19 86 TYR A N 1
ATOM 670 C CA . TYR A 1 86 ? -19.031 -15.211 -4.133 1 94.19 86 TYR A CA 1
ATOM 671 C C . TYR A 1 86 ? -18.844 -14.539 -5.488 1 94.19 86 TYR A C 1
ATOM 673 O O . TYR A 1 86 ? -19.812 -14.031 -6.07 1 94.19 86 TYR A O 1
ATOM 681 N N . SER A 1 87 ? -17.625 -14.516 -5.992 1 89 87 SER A N 1
ATOM 682 C CA . SER A 1 87 ? -17.344 -13.773 -7.211 1 89 87 SER A CA 1
ATOM 683 C C . SER A 1 87 ? -16.844 -14.695 -8.32 1 89 87 SER A C 1
ATOM 685 O O . SER A 1 87 ? -16.516 -14.242 -9.414 1 89 87 SER A O 1
ATOM 687 N N . GLY A 1 88 ? -16.781 -16.016 -8.109 1 83.5 88 GLY A N 1
ATOM 688 C CA . GLY A 1 88 ? -16.281 -16.953 -9.109 1 83.5 88 GLY A CA 1
ATOM 689 C C . GLY A 1 88 ? -14.828 -17.328 -8.906 1 83.5 88 GLY A C 1
ATOM 690 O O . GLY A 1 88 ? -14.109 -16.672 -8.172 1 83.5 88 GLY A O 1
ATOM 691 N N . GLN A 1 89 ? -14.438 -18.453 -9.461 1 80.69 89 GLN A N 1
ATOM 692 C CA . GLN A 1 89 ? -13.055 -18.922 -9.508 1 80.69 89 GLN A CA 1
ATOM 693 C C . GLN A 1 89 ? -12.484 -19.078 -8.102 1 80.69 89 GLN A C 1
ATOM 695 O O . GLN A 1 89 ? -11.359 -18.641 -7.828 1 80.69 89 GLN A O 1
ATOM 700 N N . GLY A 1 90 ? -13.367 -19.516 -7.219 1 86.75 90 GLY A N 1
ATOM 701 C CA . GLY A 1 90 ? -12.906 -19.859 -5.879 1 86.75 90 GLY A CA 1
ATOM 702 C C . GLY A 1 90 ? -12.648 -18.625 -5.02 1 86.75 90 GLY A C 1
ATOM 703 O O . GLY A 1 90 ? -11.875 -18.703 -4.059 1 86.75 90 GLY A O 1
ATOM 704 N N . SER A 1 91 ? -13.25 -17.547 -5.395 1 92.81 91 SER A N 1
ATOM 705 C CA . SER A 1 91 ? -13.008 -16.297 -4.688 1 92.81 91 SER A CA 1
ATOM 706 C C . SER A 1 91 ? -14.297 -15.711 -4.121 1 92.81 91 SER A C 1
ATOM 708 O O . SER A 1 91 ? -15.32 -15.68 -4.809 1 92.81 91 SER A O 1
ATOM 710 N N . THR A 1 92 ? -14.289 -15.375 -2.906 1 97.5 92 THR A N 1
ATOM 711 C CA . THR A 1 92 ? -15.367 -14.648 -2.26 1 97.5 92 THR A CA 1
ATOM 712 C C . THR A 1 92 ? -14.891 -13.266 -1.803 1 97.5 92 THR A C 1
ATOM 714 O O . THR A 1 92 ? -13.906 -13.156 -1.063 1 97.5 92 THR A O 1
ATOM 717 N N . ARG A 1 93 ? -15.602 -12.25 -2.221 1 97.69 93 ARG A N 1
ATOM 718 C CA . ARG A 1 93 ? -15.25 -10.875 -1.89 1 97.69 93 ARG A CA 1
ATOM 719 C C . ARG A 1 93 ? -15.859 -10.461 -0.553 1 97.69 93 ARG A C 1
ATOM 721 O O . ARG A 1 93 ? -17 -10.828 -0.239 1 97.69 93 ARG A O 1
ATOM 728 N N . ILE A 1 94 ? -15.102 -9.773 0.228 1 98.56 94 ILE A N 1
ATOM 729 C CA . ILE A 1 94 ? -15.547 -9.18 1.483 1 98.56 94 ILE A CA 1
ATOM 730 C C . ILE A 1 94 ? -15.586 -7.656 1.347 1 98.56 94 ILE A C 1
ATOM 732 O O . ILE A 1 94 ? -14.578 -7.031 1.013 1 98.56 94 ILE A O 1
ATOM 736 N N . VAL A 1 95 ? -16.719 -7 1.615 1 98.38 95 VAL A N 1
ATOM 737 C CA . VAL A 1 95 ? -16.859 -5.562 1.387 1 98.38 95 VAL A CA 1
ATOM 738 C C . VAL A 1 95 ? -17.422 -4.891 2.635 1 98.38 95 VAL A C 1
ATOM 740 O O . VAL A 1 95 ? -18.062 -5.547 3.463 1 98.38 95 VAL A O 1
ATOM 743 N N . ALA A 1 96 ? -17.156 -3.635 2.76 1 98.62 96 ALA A N 1
ATOM 744 C CA . ALA A 1 96 ? -17.719 -2.834 3.848 1 98.62 96 ALA A CA 1
ATOM 745 C C . ALA A 1 96 ? -19.203 -2.594 3.646 1 98.62 96 ALA A C 1
ATOM 747 O O . ALA A 1 96 ? -19.625 -2.037 2.627 1 98.62 96 ALA A O 1
ATOM 748 N N . GLU A 1 97 ? -20.016 -2.951 4.617 1 98 97 GLU A N 1
ATOM 749 C CA . GLU A 1 97 ? -21.438 -2.701 4.547 1 98 97 GLU A CA 1
ATOM 750 C C . GLU A 1 97 ? -21.766 -1.24 4.855 1 98 97 GLU A C 1
ATOM 752 O O . GLU A 1 97 ? -22.797 -0.722 4.422 1 98 97 GLU A O 1
ATOM 757 N N . ARG A 1 98 ? -20.969 -0.688 5.641 1 97.5 98 ARG A N 1
ATOM 758 C CA . ARG A 1 98 ? -21 0.719 6.027 1 97.5 98 ARG A CA 1
ATOM 759 C C . ARG A 1 98 ? -19.578 1.286 6.117 1 97.5 98 ARG A C 1
ATOM 761 O O . ARG A 1 98 ? -18.609 0.533 6.219 1 97.5 98 ARG A O 1
ATOM 768 N N . PRO A 1 99 ? -19.531 2.609 6.043 1 98.5 99 PRO A N 1
ATOM 769 C CA . PRO A 1 99 ? -18.188 3.158 6.227 1 98.5 99 PRO A CA 1
ATOM 770 C C . PRO A 1 99 ? -17.625 2.891 7.621 1 98.5 99 PRO A C 1
ATOM 772 O O . PRO A 1 99 ? -18.391 2.771 8.586 1 98.5 99 PRO A O 1
ATOM 775 N N . GLY A 1 100 ? -16.359 2.775 7.688 1 98.75 100 GLY A N 1
ATOM 776 C CA . GLY A 1 100 ? -15.711 2.527 8.961 1 98.75 100 GLY A CA 1
ATOM 777 C C . GLY A 1 100 ? -14.234 2.203 8.82 1 98.75 100 GLY A C 1
ATOM 778 O O . GLY A 1 100 ? -13.625 2.484 7.789 1 98.75 100 GLY A O 1
ATOM 779 N N . VAL A 1 101 ? -13.633 1.723 9.891 1 98.81 101 VAL A N 1
ATOM 780 C CA . VAL A 1 101 ? -12.219 1.365 9.93 1 98.81 101 VAL A CA 1
ATOM 781 C C . VAL A 1 101 ? -12.078 -0.149 10.062 1 98.81 101 VAL A C 1
ATOM 783 O O . VAL A 1 101 ? -12.609 -0.751 11 1 98.81 101 VAL A O 1
ATOM 786 N N . LEU A 1 102 ? -11.367 -0.763 9.148 1 98.81 102 LEU A N 1
ATOM 787 C CA . LEU A 1 102 ? -11.164 -2.207 9.133 1 98.81 102 LEU A CA 1
ATOM 788 C C . LEU A 1 102 ? -10.234 -2.639 10.266 1 98.81 102 LEU A C 1
ATOM 790 O O . LEU A 1 102 ? -9.18 -2.041 10.469 1 98.81 102 LEU A O 1
ATOM 794 N N . LYS A 1 103 ? -10.672 -3.596 11 1 98.62 103 LYS A N 1
ATOM 795 C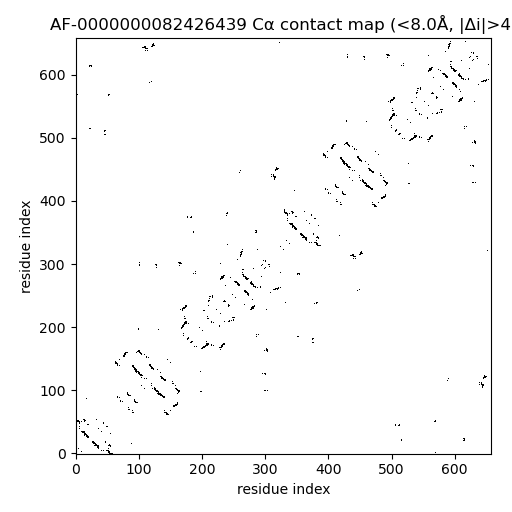 CA . LYS A 1 103 ? -9.875 -4.215 12.055 1 98.62 103 LYS A CA 1
ATOM 796 C C . LYS A 1 103 ? -9.539 -5.664 11.711 1 98.62 103 LYS A C 1
ATOM 798 O O . LYS A 1 103 ? -10.438 -6.473 11.477 1 98.62 103 LYS A O 1
ATOM 803 N N . VAL A 1 104 ? -8.281 -5.934 11.633 1 98.25 104 VAL A N 1
ATOM 804 C CA . VAL A 1 104 ? -7.789 -7.258 11.266 1 98.25 104 VAL A CA 1
ATOM 805 C C . VAL A 1 104 ? -6.863 -7.785 12.352 1 98.25 104 VAL A C 1
ATOM 807 O O . VAL A 1 104 ? -5.977 -7.07 12.828 1 98.25 104 VAL A O 1
ATOM 810 N N . ASP A 1 105 ? -7.078 -8.961 12.773 1 96 105 ASP A N 1
ATOM 811 C CA . ASP A 1 105 ? -6.16 -9.633 13.688 1 96 105 ASP A CA 1
ATOM 812 C C . ASP A 1 105 ? -5 -10.273 12.93 1 96 105 ASP A C 1
ATOM 814 O O . ASP A 1 105 ? -5.086 -11.43 12.516 1 96 105 ASP A O 1
ATOM 818 N N . ALA A 1 106 ? -3.939 -9.594 12.859 1 96.75 106 ALA A N 1
ATOM 819 C CA . ALA A 1 106 ? -2.834 -9.977 11.984 1 96.75 106 ALA A CA 1
ATOM 820 C C . ALA A 1 106 ? -2.279 -11.352 12.367 1 96.75 106 ALA A C 1
ATOM 822 O O . ALA A 1 106 ? -1.998 -12.18 11.5 1 96.75 106 ALA A O 1
ATOM 823 N N . GLU A 1 107 ? -2.057 -11.586 13.633 1 96.5 107 GLU A N 1
ATOM 824 C CA . GLU A 1 107 ? -1.505 -12.852 14.102 1 96.5 107 GLU A CA 1
ATOM 825 C C . GLU A 1 107 ? -2.43 -14.016 13.766 1 96.5 107 GLU A C 1
ATOM 827 O O . GLU A 1 107 ? -1.981 -15.047 13.258 1 96.5 107 GLU A O 1
ATOM 832 N N . GLU A 1 108 ? -3.701 -13.812 14 1 97.31 108 GLU A N 1
ATOM 833 C CA . GLU A 1 108 ? -4.664 -14.883 13.766 1 97.31 108 GLU A CA 1
ATOM 834 C C . GLU A 1 108 ? -4.883 -15.109 12.273 1 97.31 108 GLU A C 1
ATOM 836 O O . GLU A 1 108 ? -5.113 -16.234 11.836 1 97.31 108 GLU A O 1
ATOM 841 N N . VAL A 1 109 ? -4.859 -14.047 11.508 1 97.62 109 VAL A N 1
ATOM 842 C CA . VAL A 1 109 ? -4.973 -14.195 10.055 1 97.62 109 VAL A CA 1
ATOM 843 C C . VAL A 1 109 ? -3.779 -14.984 9.523 1 97.62 109 VAL A C 1
ATOM 845 O O . VAL A 1 109 ? -3.934 -15.852 8.664 1 97.62 109 VAL A O 1
ATOM 848 N N . THR A 1 110 ? -2.588 -14.703 10.031 1 97.25 110 THR A N 1
ATOM 849 C CA . THR A 1 110 ? -1.392 -15.445 9.641 1 97.25 110 THR A CA 1
ATOM 850 C C . THR A 1 110 ? -1.535 -16.922 9.984 1 97.25 110 THR A C 1
ATOM 852 O O . THR A 1 110 ? -1.226 -17.797 9.156 1 97.25 110 THR A O 1
ATOM 855 N N . ARG A 1 111 ? -2 -17.172 11.164 1 96.38 111 ARG A N 1
ATOM 856 C CA . ARG A 1 111 ? -2.234 -18.547 11.578 1 96.38 111 ARG A CA 1
ATOM 857 C C . ARG A 1 111 ? -3.242 -19.234 10.656 1 96.38 111 ARG A C 1
ATOM 859 O O . ARG A 1 111 ? -3.029 -20.359 10.227 1 96.38 111 ARG A O 1
ATOM 866 N N . PHE A 1 112 ? -4.312 -18.531 10.422 1 97.69 112 PHE A N 1
ATOM 867 C CA . PHE A 1 112 ? -5.332 -19.078 9.531 1 97.69 112 PHE A CA 1
ATOM 868 C C . PHE A 1 112 ? -4.742 -19.391 8.164 1 97.69 112 PHE A C 1
ATOM 870 O O . PHE A 1 112 ? -4.977 -20.484 7.621 1 97.69 112 PHE A O 1
ATOM 877 N N . ASN A 1 113 ? -3.953 -18.484 7.594 1 97.75 113 ASN A N 1
ATOM 878 C CA . ASN A 1 113 ? -3.408 -18.625 6.246 1 97.75 113 ASN A CA 1
ATOM 879 C C . ASN A 1 113 ? -2.361 -19.719 6.172 1 97.75 113 ASN A C 1
ATOM 881 O O . ASN A 1 113 ? -1.936 -20.109 5.082 1 97.75 113 ASN A O 1
ATOM 885 N N . SER A 1 114 ? -2.002 -20.234 7.23 1 95.44 114 SER A N 1
ATOM 886 C CA . SER A 1 114 ? -1.003 -21.297 7.23 1 95.44 114 SER A CA 1
ATOM 887 C C . SER A 1 114 ? -1.612 -22.641 6.809 1 95.44 114 SER A C 1
ATOM 889 O O . SER A 1 114 ? -0.89 -23.594 6.512 1 95.44 114 SER A O 1
ATOM 891 N N . ASN A 1 115 ? -2.982 -22.828 6.719 1 92 115 ASN A N 1
ATOM 892 C CA . ASN A 1 115 ? -3.605 -24.094 6.352 1 92 115 ASN A CA 1
ATOM 893 C C . ASN A 1 115 ? -3.357 -24.438 4.883 1 92 115 ASN A C 1
ATOM 895 O O . ASN A 1 115 ? -3.49 -25.594 4.477 1 92 115 ASN A O 1
ATOM 899 N N . ARG A 1 116 ? -3.078 -23.516 4 1 79.56 116 ARG A N 1
ATOM 900 C CA . ARG A 1 116 ? -2.656 -23.609 2.607 1 79.56 116 ARG A CA 1
ATOM 901 C C . ARG A 1 116 ? -3.809 -24.047 1.713 1 79.56 116 ARG A C 1
ATOM 903 O O . ARG A 1 116 ? -3.633 -24.219 0.506 1 79.56 116 ARG A O 1
ATOM 910 N N . TRP A 1 117 ? -4.98 -24.234 2.217 1 93.38 117 TRP A N 1
ATOM 911 C CA . TRP A 1 117 ? -6.141 -24.625 1.424 1 93.38 117 TRP A CA 1
ATOM 912 C C . TRP A 1 117 ? -7.02 -23.422 1.102 1 93.38 117 TRP A C 1
ATOM 914 O O . TRP A 1 117 ? -7.469 -23.266 -0.036 1 93.38 117 TRP A O 1
ATOM 924 N N . VAL A 1 118 ? -7.254 -22.719 2.141 1 97.31 118 VAL A N 1
ATOM 925 C CA . VAL A 1 118 ? -8.078 -21.516 2.014 1 97.31 118 VAL A CA 1
ATOM 926 C C . VAL A 1 118 ? -7.336 -20.312 2.574 1 97.31 118 VAL A C 1
ATOM 928 O O . VAL A 1 118 ? -6.73 -20.391 3.646 1 97.31 118 VAL A O 1
ATOM 931 N N . LEU A 1 119 ? -7.34 -19.234 1.863 1 97.94 119 LEU A N 1
ATOM 932 C CA . LEU A 1 119 ? -6.566 -18.047 2.234 1 97.94 119 LEU A CA 1
ATOM 933 C C . LEU A 1 119 ? -7.484 -16.859 2.488 1 97.94 119 LEU A C 1
ATOM 935 O O . LEU A 1 119 ? -8.5 -16.688 1.803 1 97.94 119 LEU A O 1
ATOM 939 N N . LEU A 1 120 ? -7.16 -16.125 3.484 1 98.38 120 LEU A N 1
ATOM 940 C CA . LEU A 1 120 ? -7.77 -14.828 3.729 1 98.38 120 LEU A CA 1
ATOM 941 C C . LEU A 1 120 ? -6.801 -13.703 3.379 1 98.38 120 LEU A C 1
ATOM 943 O O . LEU A 1 120 ? -5.699 -13.633 3.928 1 98.38 120 LEU A O 1
ATOM 947 N N . ILE A 1 121 ? -7.176 -12.875 2.469 1 98.44 121 ILE A N 1
ATOM 948 C CA . ILE A 1 121 ? -6.391 -11.742 1.989 1 98.44 121 ILE A CA 1
ATOM 949 C C . ILE A 1 121 ? -7.129 -10.438 2.287 1 98.44 121 ILE A C 1
ATOM 951 O O . ILE A 1 121 ? -8.258 -10.242 1.839 1 98.44 121 ILE A O 1
ATOM 955 N N . THR A 1 122 ? -6.508 -9.539 3.006 1 98.69 122 THR A N 1
ATOM 956 C CA . THR A 1 122 ? -7.242 -8.367 3.455 1 98.69 122 THR A CA 1
ATOM 957 C C . THR A 1 122 ? -6.484 -7.086 3.102 1 98.69 122 THR A C 1
ATOM 959 O O . THR A 1 122 ? -5.328 -7.141 2.682 1 98.69 122 THR A O 1
ATOM 962 N N . ARG A 1 123 ? -7.203 -5.969 3.221 1 98.06 123 ARG A N 1
ATOM 963 C CA . ARG A 1 123 ? -6.52 -4.691 3.381 1 98.06 123 ARG A CA 1
ATOM 964 C C . ARG A 1 123 ? -5.691 -4.672 4.66 1 98.06 123 ARG A C 1
ATOM 966 O O . ARG A 1 123 ? -5.77 -5.598 5.473 1 98.06 123 ARG A O 1
ATOM 973 N N . SER A 1 124 ? -4.848 -3.613 4.734 1 96.81 124 SER A N 1
ATOM 974 C CA . SER A 1 124 ? -4.086 -3.438 5.969 1 96.81 124 SER A CA 1
ATOM 975 C C . SER A 1 124 ? -5.008 -3.162 7.148 1 96.81 124 SER A C 1
ATOM 977 O O . SER A 1 124 ? -6.086 -2.586 6.984 1 96.81 124 SER A O 1
ATOM 979 N N . ASN A 1 125 ? -4.555 -3.568 8.336 1 97.44 125 ASN A N 1
ATOM 980 C CA . ASN A 1 125 ? -5.258 -3.215 9.562 1 97.44 125 ASN A CA 1
ATOM 981 C C . ASN A 1 125 ? -5.434 -1.704 9.688 1 97.44 125 ASN A C 1
ATOM 983 O O . ASN A 1 125 ? -4.547 -0.937 9.312 1 97.44 125 ASN A O 1
ATOM 987 N N . ASN A 1 126 ? -6.641 -1.238 10.141 1 98 126 ASN A N 1
ATOM 988 C CA . ASN A 1 126 ? -6.98 0.152 10.422 1 98 126 ASN A CA 1
ATOM 989 C C . ASN A 1 126 ? -7.25 0.935 9.141 1 98 126 ASN A C 1
ATOM 991 O O . ASN A 1 126 ? -7.254 2.168 9.148 1 98 126 ASN A O 1
ATOM 995 N N . ARG A 1 127 ? -7.43 0.233 8.055 1 98 127 ARG A N 1
ATOM 996 C CA . ARG A 1 127 ? -7.75 0.915 6.809 1 98 127 ARG A CA 1
ATOM 997 C C . ARG A 1 127 ? -9.18 1.456 6.828 1 98 127 ARG A C 1
ATOM 999 O O . ARG A 1 127 ? -10.125 0.706 7.055 1 98 127 ARG A O 1
ATOM 1006 N N . ALA A 1 128 ? -9.297 2.764 6.645 1 98.62 128 ALA A N 1
ATOM 1007 C CA . ALA A 1 128 ? -10.633 3.352 6.516 1 98.62 128 ALA A CA 1
ATOM 1008 C C . ALA A 1 128 ? -11.266 2.988 5.172 1 98.62 128 ALA A C 1
ATOM 1010 O O . ALA A 1 128 ? -10.602 3.041 4.133 1 98.62 128 ALA A O 1
ATOM 1011 N N . LEU A 1 129 ? -12.5 2.566 5.262 1 98.56 129 LEU A N 1
ATOM 1012 C CA . LEU A 1 129 ? -13.211 2.145 4.062 1 98.56 129 LEU A CA 1
ATOM 1013 C C . LEU A 1 129 ? -14.57 2.826 3.973 1 98.56 129 LEU A C 1
ATOM 1015 O O . LEU A 1 129 ? -15.25 3.01 4.988 1 98.56 129 LEU A O 1
ATOM 1019 N N . GLY A 1 130 ? -14.891 3.264 2.779 1 98.25 130 GLY A N 1
ATOM 1020 C CA . GLY A 1 130 ? -16.266 3.637 2.51 1 98.25 130 GLY A CA 1
ATOM 1021 C C . GLY A 1 130 ? -17.172 2.443 2.254 1 98.25 130 GLY A C 1
ATOM 1022 O O . GLY A 1 130 ? -16.688 1.315 2.111 1 98.25 130 GLY A O 1
ATOM 1023 N N . ARG A 1 131 ? -18.5 2.723 2.227 1 97.94 131 ARG A N 1
ATOM 1024 C CA . ARG A 1 131 ? -19.469 1.667 1.94 1 97.94 131 ARG A CA 1
ATOM 1025 C C . ARG A 1 131 ? -19.172 1.006 0.598 1 97.94 131 ARG A C 1
ATOM 1027 O O . ARG A 1 131 ? -18.922 1.69 -0.397 1 97.94 131 ARG A O 1
ATOM 1034 N N . GLY A 1 132 ? -19.156 -0.316 0.598 1 97.62 132 GLY A N 1
ATOM 1035 C CA . GLY A 1 132 ? -19.031 -1.062 -0.643 1 97.62 132 GLY A CA 1
ATOM 1036 C C . GLY A 1 132 ? -17.578 -1.325 -1.025 1 97.62 132 GLY A C 1
ATOM 1037 O O . GLY A 1 132 ? -17.312 -2.113 -1.933 1 97.62 132 GLY A O 1
ATOM 1038 N N . GLU A 1 133 ? -16.672 -0.682 -0.381 1 97.31 133 GLU A N 1
ATOM 1039 C CA . GLU A 1 133 ? -15.258 -0.855 -0.731 1 97.31 133 GLU A CA 1
ATOM 1040 C C . GLU A 1 133 ? -14.742 -2.223 -0.291 1 97.31 133 GLU A C 1
ATOM 1042 O O . GLU A 1 133 ? -15.203 -2.771 0.713 1 97.31 133 GLU A O 1
ATOM 1047 N N . LEU A 1 134 ? -13.844 -2.797 -1.029 1 98.06 134 LEU A N 1
ATOM 1048 C CA . LEU A 1 134 ? -13.297 -4.129 -0.806 1 98.06 134 LEU A CA 1
ATOM 1049 C C . LEU A 1 134 ? -12.43 -4.156 0.449 1 98.06 134 LEU A C 1
ATOM 1051 O O . LEU A 1 134 ? -11.477 -3.385 0.568 1 98.06 134 LEU A O 1
ATOM 1055 N N . ALA A 1 135 ? -12.758 -5.039 1.38 1 98.38 135 ALA A N 1
ATOM 1056 C CA . ALA A 1 135 ? -12.023 -5.203 2.631 1 98.38 135 ALA A CA 1
ATOM 1057 C C . ALA A 1 135 ? -11.07 -6.395 2.557 1 98.38 135 ALA A C 1
ATOM 1059 O O . ALA A 1 135 ? -10.023 -6.398 3.197 1 98.38 135 ALA A O 1
ATOM 1060 N N . GLY A 1 136 ? -11.469 -7.375 1.812 1 98.31 136 GLY A N 1
ATOM 1061 C CA . GLY A 1 136 ? -10.68 -8.594 1.699 1 98.31 136 GLY A CA 1
ATOM 1062 C C . GLY A 1 136 ? -11.281 -9.609 0.746 1 98.31 136 GLY A C 1
ATOM 1063 O O . GLY A 1 136 ? -12.289 -9.328 0.089 1 98.31 136 GLY A O 1
ATOM 1064 N N . VAL A 1 137 ? -10.625 -10.75 0.636 1 98.19 137 VAL A N 1
ATOM 1065 C CA . VAL A 1 137 ? -11.062 -11.859 -0.197 1 98.19 137 VAL A CA 1
ATOM 1066 C C . VAL A 1 137 ? -10.727 -13.18 0.491 1 98.19 137 VAL A C 1
ATOM 1068 O O . VAL A 1 137 ? -9.68 -13.312 1.13 1 98.19 137 VAL A O 1
ATOM 1071 N N . VAL A 1 138 ? -11.617 -14.078 0.429 1 98.31 138 VAL A N 1
ATOM 1072 C CA . VAL A 1 138 ? -11.328 -15.469 0.741 1 98.31 138 VAL A CA 1
ATOM 1073 C C . VAL A 1 138 ? -11.07 -16.25 -0.55 1 98.31 138 VAL A C 1
ATOM 1075 O O . VAL A 1 138 ? -11.875 -16.188 -1.482 1 98.31 138 VAL A O 1
ATOM 1078 N N . GLU A 1 139 ? -10 -16.906 -0.596 1 96.56 139 GLU A N 1
ATOM 1079 C CA . GLU A 1 139 ? -9.594 -17.641 -1.79 1 96.56 139 GLU A CA 1
ATOM 1080 C C . GLU A 1 139 ? -9.375 -19.125 -1.478 1 96.56 139 GLU A C 1
ATOM 1082 O O . GLU A 1 139 ? -8.672 -19.453 -0.522 1 96.56 139 GLU A O 1
ATOM 1087 N N . ALA A 1 140 ? -9.938 -19.969 -2.27 1 95.06 140 ALA A N 1
ATOM 1088 C CA . ALA A 1 140 ? -9.648 -21.391 -2.172 1 95.06 140 ALA A CA 1
ATOM 1089 C C . ALA A 1 140 ? -8.508 -21.781 -3.107 1 95.06 140 ALA A C 1
ATOM 1091 O O . ALA A 1 140 ? -8.508 -21.422 -4.285 1 95.06 140 ALA A O 1
ATOM 1092 N N . VAL A 1 141 ? -7.551 -22.469 -2.592 1 93.12 141 VAL A N 1
ATOM 1093 C CA . VAL A 1 141 ? -6.441 -22.953 -3.404 1 93.12 141 VAL A CA 1
ATOM 1094 C C . VAL A 1 141 ? -6.879 -24.188 -4.184 1 93.12 141 VAL A C 1
ATOM 1096 O O . VAL A 1 141 ? -6.746 -24.25 -5.41 1 93.12 141 VAL A O 1
ATOM 1099 N N . PRO A 1 142 ? -7.488 -25.188 -3.525 1 88.81 142 PRO A N 1
ATOM 1100 C CA . PRO A 1 142 ? -7.98 -26.344 -4.281 1 88.81 142 PRO A CA 1
ATOM 1101 C C . PRO A 1 142 ? -9.375 -26.109 -4.863 1 88.81 142 PRO A C 1
ATOM 1103 O O . PRO A 1 142 ? -10.172 -25.359 -4.297 1 88.81 142 PRO A O 1
ATOM 1106 N N . PHE A 1 143 ? -9.656 -26.75 -5.883 1 86.19 143 PHE A N 1
ATOM 1107 C CA . PHE A 1 143 ? -10.984 -26.719 -6.473 1 86.19 143 PHE A CA 1
ATOM 1108 C C . PHE A 1 143 ? -12.008 -27.359 -5.539 1 86.19 143 PHE A C 1
ATOM 1110 O O . PHE A 1 143 ? -13.148 -26.906 -5.453 1 86.19 143 PHE A O 1
ATOM 1117 N N . LYS A 1 144 ? -11.602 -28.422 -4.938 1 87.38 144 LYS A N 1
ATOM 1118 C CA . LYS A 1 144 ? -12.438 -29.125 -3.969 1 87.38 144 LYS A CA 1
ATOM 1119 C C . LYS A 1 144 ? -11.602 -29.656 -2.812 1 87.38 144 LYS A C 1
ATOM 1121 O O . LYS A 1 144 ? -10.383 -29.828 -2.943 1 87.38 144 LYS A O 1
ATOM 1126 N N . MET A 1 145 ? -12.219 -29.875 -1.663 1 90.81 145 MET A N 1
ATOM 1127 C CA . MET A 1 145 ? -11.602 -30.5 -0.497 1 90.81 145 MET A CA 1
ATOM 1128 C C . MET A 1 145 ? -12.625 -31.281 0.313 1 90.81 145 MET A C 1
ATOM 1130 O O . MET A 1 145 ? -13.828 -31.188 0.056 1 90.81 145 MET A O 1
ATOM 1134 N N . SER A 1 146 ? -12.141 -32.094 1.206 1 93 146 SER A N 1
ATOM 1135 C CA . SER A 1 146 ? -13.078 -32.844 2.045 1 93 146 SER A CA 1
ATOM 1136 C C . SER A 1 146 ? -13.758 -31.922 3.053 1 93 146 SER A C 1
ATOM 1138 O O . SER A 1 146 ? -13.156 -30.953 3.523 1 93 146 SER A O 1
ATOM 1140 N N . ARG A 1 147 ? -14.969 -32.25 3.344 1 94 147 ARG A N 1
ATOM 1141 C CA . ARG A 1 147 ? -15.672 -31.516 4.379 1 94 147 ARG A CA 1
ATOM 1142 C C . ARG A 1 147 ? -14.93 -31.578 5.711 1 94 147 ARG A C 1
ATOM 1144 O O . ARG A 1 147 ? -14.93 -30.625 6.477 1 94 147 ARG A O 1
ATOM 1151 N N . GLN A 1 148 ? -14.32 -32.688 5.938 1 94.06 148 GLN A N 1
ATOM 1152 C CA . GLN A 1 148 ? -13.539 -32.875 7.156 1 94.06 148 GLN A CA 1
ATOM 1153 C C . GLN A 1 148 ? -12.383 -31.875 7.219 1 94.06 148 GLN A C 1
ATOM 1155 O O . GLN A 1 148 ? -12.133 -31.266 8.266 1 94.06 148 GLN A O 1
ATOM 1160 N N . ASP A 1 149 ? -11.656 -31.703 6.125 1 94.06 149 ASP A N 1
ATOM 1161 C CA . ASP A 1 149 ? -10.562 -30.734 6.059 1 94.06 149 ASP A CA 1
ATOM 1162 C C . ASP A 1 149 ? -11.07 -29.312 6.27 1 94.06 149 ASP A C 1
ATOM 1164 O O . ASP A 1 149 ? -10.461 -28.531 6.996 1 94.06 149 ASP A O 1
ATOM 1168 N N . LEU A 1 150 ? -12.188 -29.047 5.668 1 95.56 150 LEU A N 1
ATOM 1169 C CA . LEU A 1 150 ? -12.773 -27.719 5.828 1 95.56 150 LEU A CA 1
ATOM 1170 C C . LEU A 1 150 ? -13.117 -27.453 7.289 1 95.56 150 LEU A C 1
ATOM 1172 O O . LEU A 1 150 ? -12.812 -26.375 7.809 1 95.56 150 LEU A O 1
ATOM 1176 N N . MET A 1 151 ? -13.656 -28.453 7.98 1 93.31 151 MET A N 1
ATOM 1177 C CA . MET A 1 151 ? -14.094 -28.281 9.367 1 93.31 151 MET A CA 1
ATOM 1178 C C . MET A 1 151 ? -12.891 -28.219 10.305 1 93.31 151 MET A C 1
ATOM 1180 O O . MET A 1 151 ? -13.016 -27.797 11.453 1 93.31 151 MET A O 1
ATOM 1184 N N . SER A 1 152 ? -11.758 -28.625 9.828 1 93.62 152 SER A N 1
ATOM 1185 C CA . SER A 1 152 ? -10.555 -28.625 10.664 1 93.62 152 SER A CA 1
ATOM 1186 C C . SER A 1 152 ? -9.906 -27.25 10.688 1 93.62 152 SER A C 1
ATOM 1188 O O . SER A 1 152 ? -9 -27 11.484 1 93.62 152 SER A O 1
ATOM 1190 N N . LEU A 1 153 ? -10.328 -26.391 9.812 1 93.88 153 LEU A N 1
ATOM 1191 C CA . LEU A 1 153 ? -9.766 -25.047 9.758 1 93.88 153 LEU A CA 1
ATOM 1192 C C . LEU A 1 153 ? -10.078 -24.266 11.031 1 93.88 153 LEU A C 1
ATOM 1194 O O . LEU A 1 153 ? -11.125 -24.469 11.648 1 93.88 153 LEU A O 1
ATOM 1198 N N . ALA A 1 154 ? -9.141 -23.406 11.477 1 85.88 154 ALA A N 1
ATOM 1199 C CA . ALA A 1 154 ? -9.328 -22.547 12.641 1 85.88 154 ALA A CA 1
ATOM 1200 C C . ALA A 1 154 ? -10.258 -21.375 12.32 1 85.88 154 ALA A C 1
ATOM 1202 O O . ALA A 1 154 ? -9.805 -20.234 12.164 1 85.88 154 ALA A O 1
ATOM 1203 N N . LEU A 1 155 ? -11.57 -21.703 12.383 1 91.81 155 LEU A N 1
ATOM 1204 C CA . LEU A 1 155 ? -12.531 -20.688 12 1 91.81 155 LEU A CA 1
ATOM 1205 C C . LEU A 1 155 ? -12.984 -19.875 13.203 1 91.81 155 LEU A C 1
ATOM 1207 O O . LEU A 1 155 ? -13.484 -20.438 14.18 1 91.81 155 LEU A O 1
ATOM 1211 N N . ARG A 1 156 ? -12.664 -18.641 13.188 1 95.56 156 ARG A N 1
ATOM 1212 C CA . ARG A 1 156 ? -13.078 -17.641 14.164 1 95.56 156 ARG A CA 1
ATOM 1213 C C . ARG A 1 156 ? -13.203 -16.266 13.516 1 95.56 156 ARG A C 1
ATOM 1215 O O . ARG A 1 156 ? -12.852 -16.094 12.344 1 95.56 156 ARG A O 1
ATOM 1222 N N . LEU A 1 157 ? -13.703 -15.375 14.273 1 97.19 157 LEU A N 1
ATOM 1223 C CA . LEU A 1 157 ? -13.781 -14.008 13.766 1 97.19 157 LEU A CA 1
ATOM 1224 C C . LEU A 1 157 ? -12.391 -13.406 13.609 1 97.19 157 LEU A C 1
ATOM 1226 O O . LEU A 1 157 ? -11.602 -13.406 14.555 1 97.19 157 LEU A O 1
ATOM 1230 N N . LEU A 1 158 ? -12.078 -12.984 12.398 1 98.06 158 LEU A N 1
ATOM 1231 C CA . LEU A 1 158 ? -10.711 -12.539 12.109 1 98.06 158 LEU A CA 1
ATOM 1232 C C . LEU A 1 158 ? -10.695 -11.07 11.719 1 98.06 158 LEU A C 1
ATOM 1234 O O . LEU A 1 158 ? -9.648 -10.414 11.797 1 98.06 158 LEU A O 1
ATOM 1238 N N . LEU A 1 159 ? -11.781 -10.586 11.258 1 97.62 159 LEU A N 1
ATOM 1239 C CA . LEU A 1 159 ? -11.828 -9.18 10.875 1 97.62 159 LEU A CA 1
ATOM 1240 C C . LEU A 1 159 ? -13.234 -8.617 11.047 1 97.62 159 LEU A C 1
ATOM 1242 O O . LEU A 1 159 ? -14.211 -9.367 11.023 1 97.62 159 LEU A O 1
ATOM 1246 N N . TYR A 1 160 ? -13.336 -7.414 11.297 1 98.56 160 TYR A N 1
ATOM 1247 C CA . TYR A 1 160 ? -14.586 -6.66 11.383 1 98.56 160 TYR A CA 1
ATOM 1248 C C . TYR A 1 160 ? -14.367 -5.199 11.016 1 98.56 160 TYR A C 1
ATOM 1250 O O . TYR A 1 160 ? -13.227 -4.777 10.781 1 98.56 160 TYR A O 1
ATOM 1258 N N . LEU A 1 161 ? -15.367 -4.496 10.805 1 98.62 161 LEU A N 1
ATOM 1259 C CA . LEU A 1 161 ? -15.305 -3.072 10.5 1 98.62 161 LEU A CA 1
ATOM 1260 C C . LEU A 1 161 ? -15.906 -2.246 11.633 1 98.62 161 LEU A C 1
ATOM 1262 O O . LEU A 1 161 ? -17.094 -2.381 11.938 1 98.62 161 LEU A O 1
ATOM 1266 N N . ASP A 1 162 ? -15.086 -1.432 12.242 1 98.31 162 ASP A N 1
ATOM 1267 C CA . ASP A 1 162 ? -15.578 -0.512 13.266 1 98.31 162 ASP A CA 1
ATOM 1268 C C . ASP A 1 162 ? -16.281 0.687 12.625 1 98.31 162 ASP A C 1
ATOM 1270 O O . ASP A 1 162 ? -15.672 1.439 11.867 1 98.31 162 ASP A O 1
ATOM 1274 N N . GLU A 1 163 ? -17.516 0.817 12.977 1 98 163 GLU A N 1
ATOM 1275 C CA . GLU A 1 163 ? -18.25 1.958 12.438 1 98 163 GLU A CA 1
ATOM 1276 C C . GLU A 1 163 ? -17.781 3.264 13.078 1 98 163 GLU A C 1
ATOM 1278 O O . GLU A 1 163 ? -17.188 3.26 14.164 1 98 163 GLU A O 1
ATOM 1283 N N . PHE A 1 164 ? -18.031 4.352 12.43 1 98.56 164 PHE A N 1
ATOM 1284 C CA . PHE A 1 164 ? -17.703 5.668 12.969 1 98.56 164 PHE A CA 1
ATOM 1285 C C . PHE A 1 164 ? -18.641 6.035 14.109 1 98.56 164 PHE A C 1
ATOM 1287 O O . PHE A 1 164 ? -19.859 5.938 13.961 1 98.56 164 PHE A O 1
ATOM 1294 N N . LYS A 1 165 ? -18.078 6.355 15.18 1 98 165 LYS A N 1
ATOM 1295 C CA . LYS A 1 165 ? -18.844 6.793 16.344 1 98 165 LYS A CA 1
ATOM 1296 C C . LYS A 1 165 ? -19.109 8.297 16.297 1 98 165 LYS A C 1
ATOM 1298 O O . LYS A 1 165 ? -20.156 8.766 16.734 1 98 165 LYS A O 1
ATOM 1303 N N . LEU A 1 166 ? -18.125 9.023 15.875 1 98.38 166 LEU A N 1
ATOM 1304 C CA . LEU A 1 166 ? -18.266 10.453 15.594 1 98.38 166 LEU A CA 1
ATOM 1305 C C . LEU A 1 166 ? -18.578 10.68 14.117 1 98.38 166 LEU A C 1
ATOM 1307 O O . LEU A 1 166 ? -17.922 10.102 13.242 1 98.38 166 LEU A O 1
ATOM 1311 N N . THR A 1 167 ? -19.609 11.523 13.836 1 98.5 167 THR A N 1
ATOM 1312 C CA . THR A 1 167 ? -20 11.656 12.438 1 98.5 167 THR A CA 1
ATOM 1313 C C . THR A 1 167 ? -20.188 13.125 12.062 1 98.5 167 THR A C 1
ATOM 1315 O O . THR A 1 167 ? -20.391 13.445 10.891 1 98.5 167 THR A O 1
ATOM 1318 N N . ARG A 1 168 ? -20.047 14 13.008 1 98.88 168 ARG A N 1
ATOM 1319 C CA . ARG A 1 168 ? -20.219 15.43 12.75 1 98.88 168 ARG A CA 1
ATOM 1320 C C . ARG A 1 168 ? -18.859 16.141 12.734 1 98.88 168 ARG A C 1
ATOM 1322 O O . ARG A 1 168 ? -18.172 16.203 13.758 1 98.88 168 ARG A O 1
ATOM 1329 N N . LEU A 1 169 ? -18.562 16.703 11.609 1 98.81 169 LEU A N 1
ATOM 1330 C CA . LEU A 1 169 ? -17.25 17.312 11.391 1 98.81 169 LEU A CA 1
ATOM 1331 C C . LEU A 1 169 ? -17.359 18.812 11.18 1 98.81 169 LEU A C 1
ATOM 1333 O O . LEU A 1 169 ? -18.297 19.281 10.523 1 98.81 169 LEU A O 1
ATOM 1337 N N . GLY A 1 170 ? -16.531 19.562 11.852 1 98.81 170 GLY A N 1
ATOM 1338 C CA . GLY A 1 170 ? -16.297 20.953 11.492 1 98.81 170 GLY A CA 1
ATOM 1339 C C . GLY A 1 170 ? -15.008 21.172 10.719 1 98.81 170 GLY A C 1
ATOM 1340 O O . GLY A 1 170 ? -14.047 20.422 10.891 1 98.81 170 GLY A O 1
ATOM 1341 N N . ALA A 1 171 ? -15.039 22.172 9.875 1 98.56 171 ALA A N 1
ATOM 1342 C CA . ALA A 1 171 ? -13.844 22.484 9.102 1 98.56 171 ALA A CA 1
ATOM 1343 C C . ALA A 1 171 ? -13.484 23.969 9.203 1 98.56 171 ALA A C 1
ATOM 1345 O O . ALA A 1 171 ? -14.359 24.828 9.102 1 98.56 171 ALA A O 1
ATOM 1346 N N . VAL A 1 172 ? -12.266 24.219 9.492 1 97.69 172 VAL A N 1
ATOM 1347 C CA . VAL A 1 172 ? -11.727 25.578 9.469 1 97.69 172 VAL A CA 1
ATOM 1348 C C . VAL A 1 172 ? -10.609 25.656 8.43 1 97.69 172 VAL A C 1
ATOM 1350 O O . VAL A 1 172 ? -9.562 25.031 8.586 1 97.69 172 VAL A O 1
ATOM 1353 N N . VAL A 1 173 ? -10.844 26.391 7.383 1 95.38 173 VAL A N 1
ATOM 1354 C CA . VAL A 1 173 ? -9.828 26.625 6.355 1 95.38 173 VAL A CA 1
ATOM 1355 C C . VAL A 1 173 ? -9.078 27.922 6.664 1 95.38 173 VAL A C 1
ATOM 1357 O O . VAL A 1 173 ? -9.68 28.984 6.789 1 95.38 173 VAL A O 1
ATOM 1360 N N . THR A 1 174 ? -7.758 27.766 6.797 1 92.94 174 THR A N 1
ATOM 1361 C CA . THR A 1 174 ? -6.969 28.938 7.152 1 92.94 174 THR A CA 1
ATOM 1362 C C . THR A 1 174 ? -6.207 29.469 5.938 1 92.94 174 THR A C 1
ATOM 1364 O O . THR A 1 174 ? -5.852 28.703 5.039 1 92.94 174 THR A O 1
ATOM 1367 N N . GLY A 1 175 ? -6.023 30.75 5.945 1 90.19 175 GLY A N 1
ATOM 1368 C CA . GLY A 1 175 ? -5.273 31.453 4.91 1 90.19 175 GLY A CA 1
ATOM 1369 C C . GLY A 1 175 ? -5.809 32.844 4.617 1 90.19 175 GLY A C 1
ATOM 1370 O O . GLY A 1 175 ? -6.949 33 4.18 1 90.19 175 GLY A O 1
ATOM 1371 N N . THR A 1 176 ? -4.918 33.781 4.828 1 89.19 176 THR A N 1
ATOM 1372 C CA . THR A 1 176 ? -5.316 35.156 4.57 1 89.19 176 THR A CA 1
ATOM 1373 C C . THR A 1 176 ? -5.648 35.375 3.096 1 89.19 176 THR A C 1
ATOM 1375 O O . THR A 1 176 ? -6.586 36.094 2.758 1 89.19 176 THR A O 1
ATOM 1378 N N . GLU A 1 177 ? -4.918 34.688 2.221 1 88.25 177 GLU A N 1
ATOM 1379 C CA . GLU A 1 177 ? -5.156 34.781 0.784 1 88.25 177 GLU A CA 1
ATOM 1380 C C . GLU A 1 177 ? -6.539 34.25 0.413 1 88.25 177 GLU A C 1
ATOM 1382 O O . GLU A 1 177 ? -7.172 34.781 -0.518 1 88.25 177 GLU A O 1
ATOM 1387 N N . ILE A 1 178 ? -6.965 33.281 1.101 1 89.31 178 ILE A N 1
ATOM 1388 C CA . ILE A 1 178 ? -8.289 32.719 0.866 1 89.31 178 ILE A CA 1
ATOM 1389 C C . ILE A 1 178 ? -9.352 33.625 1.484 1 89.31 178 ILE A C 1
ATOM 1391 O O . ILE A 1 178 ? -10.367 33.906 0.849 1 89.31 178 ILE A O 1
ATOM 1395 N N . TYR A 1 179 ? -9.055 34.062 2.682 1 91 179 TYR A N 1
ATOM 1396 C CA . TYR A 1 179 ? -9.977 34.938 3.414 1 91 179 TYR A CA 1
ATOM 1397 C C . TYR A 1 179 ? -10.242 36.219 2.648 1 91 179 TYR A C 1
ATOM 1399 O O . TYR A 1 179 ? -11.375 36.688 2.598 1 91 179 TYR A O 1
ATOM 1407 N N . GLU A 1 180 ? -9.18 36.688 2.023 1 92.12 180 GLU A N 1
ATOM 1408 C CA . GLU A 1 180 ? -9.281 37.969 1.298 1 92.12 180 GLU A CA 1
ATOM 1409 C C . GLU A 1 180 ? -9.75 37.719 -0.136 1 92.12 180 GLU A C 1
ATOM 1411 O O . GLU A 1 180 ? -9.984 38.688 -0.874 1 92.12 180 GLU A O 1
ATOM 1416 N N . GLY A 1 181 ? -9.805 36.5 -0.551 1 90.12 181 GLY A N 1
ATOM 1417 C CA . GLY A 1 181 ? -10.328 36.188 -1.873 1 90.12 181 GLY A CA 1
ATOM 1418 C C . GLY A 1 181 ? -9.258 36.219 -2.951 1 90.12 181 GLY A C 1
ATOM 1419 O O . GLY A 1 181 ? -9.578 36.188 -4.145 1 90.12 181 GLY A O 1
ATOM 1420 N N . ARG A 1 182 ? -7.973 36.219 -2.588 1 86.31 182 ARG A N 1
ATOM 1421 C CA . ARG A 1 182 ? -6.875 36.188 -3.549 1 86.31 182 ARG A CA 1
ATOM 1422 C C . ARG A 1 182 ? -6.746 34.781 -4.184 1 86.31 182 ARG A C 1
ATOM 1424 O O . ARG A 1 182 ? -6.309 34.656 -5.332 1 86.31 182 ARG A O 1
ATOM 1431 N N . LYS A 1 183 ? -7.004 33.781 -3.426 1 84.62 183 LYS A N 1
ATOM 1432 C CA . LYS A 1 183 ? -6.941 32.406 -3.842 1 84.62 183 LYS A CA 1
ATOM 1433 C C . LYS A 1 183 ? -8.219 31.656 -3.459 1 84.62 183 LYS A C 1
ATOM 1435 O O . LYS A 1 183 ? -8.758 31.859 -2.371 1 84.62 183 LYS A O 1
ATOM 1440 N N . ARG A 1 184 ? -8.781 30.891 -4.457 1 84.44 184 ARG A N 1
ATOM 1441 C CA . ARG A 1 184 ? -9.938 30.062 -4.172 1 84.44 184 ARG A CA 1
ATOM 1442 C C . ARG A 1 184 ? -9.562 28.891 -3.256 1 84.44 184 ARG A C 1
ATOM 1444 O O . ARG A 1 184 ? -8.562 28.219 -3.486 1 84.44 184 ARG A O 1
ATOM 1451 N N . GLY A 1 185 ? -10.344 28.781 -2.215 1 86.31 185 GLY A N 1
ATOM 1452 C CA . GLY A 1 185 ? -10.102 27.656 -1.32 1 86.31 185 GLY A CA 1
ATOM 1453 C C . GLY A 1 185 ? -10.352 26.312 -1.975 1 86.31 185 GLY A C 1
ATOM 1454 O O . GLY A 1 185 ? -11.438 26.062 -2.504 1 86.31 185 GLY A O 1
ATOM 1455 N N . ALA A 1 186 ? -9.328 25.516 -1.901 1 90.88 186 ALA A N 1
ATOM 1456 C CA . ALA A 1 186 ? -9.43 24.266 -2.662 1 90.88 186 ALA A CA 1
ATOM 1457 C C . ALA A 1 186 ? -9.531 23.062 -1.732 1 90.88 186 ALA A C 1
ATOM 1459 O O . ALA A 1 186 ? -9.695 21.938 -2.189 1 90.88 186 ALA A O 1
ATOM 1460 N N . TYR A 1 187 ? -9.531 23.359 -0.392 1 94.5 187 TYR A N 1
ATOM 1461 C CA . TYR A 1 187 ? -9.469 22.203 0.501 1 94.5 187 TYR A CA 1
ATOM 1462 C C . TYR A 1 187 ? -10.867 21.75 0.904 1 94.5 187 TYR A C 1
ATOM 1464 O O . TYR A 1 187 ? -11.086 20.562 1.154 1 94.5 187 TYR A O 1
ATOM 1472 N N . LEU A 1 188 ? -11.797 22.656 1 1 95.62 188 LEU A N 1
ATOM 1473 C CA . LEU A 1 188 ? -13.133 22.328 1.486 1 95.62 188 LEU A CA 1
ATOM 1474 C C . LEU A 1 188 ? -13.781 21.25 0.619 1 95.62 188 LEU A C 1
ATOM 1476 O O . LEU A 1 188 ? -14.398 20.328 1.137 1 95.62 188 LEU A O 1
ATOM 1480 N N . PRO A 1 189 ? -13.664 21.328 -0.731 1 96.19 189 PRO A N 1
ATOM 1481 C CA . PRO A 1 189 ? -14.211 20.25 -1.552 1 96.19 189 PRO A CA 1
ATOM 1482 C C . PRO A 1 189 ? -13.617 18.891 -1.194 1 96.19 189 PRO A C 1
ATOM 1484 O O . PRO A 1 189 ? -14.312 17.875 -1.265 1 96.19 189 PRO A O 1
ATOM 1487 N N . VAL A 1 190 ? -12.359 18.828 -0.833 1 96.75 190 VAL A N 1
ATOM 1488 C CA . VAL A 1 190 ? -11.711 17.594 -0.43 1 96.75 190 VAL A CA 1
ATOM 1489 C C . VAL A 1 190 ? -12.344 17.062 0.855 1 96.75 190 VAL A C 1
ATOM 1491 O O . VAL A 1 190 ? -12.664 15.883 0.957 1 96.75 190 VAL A O 1
ATOM 1494 N N . ILE A 1 191 ? -12.562 17.953 1.791 1 97.94 191 ILE A N 1
ATOM 1495 C CA . ILE A 1 191 ? -13.156 17.562 3.066 1 97.94 191 ILE A CA 1
ATOM 1496 C C . ILE A 1 191 ? -14.578 17.047 2.838 1 97.94 191 ILE A C 1
ATOM 1498 O O . ILE A 1 191 ? -14.969 16.031 3.406 1 97.94 191 ILE A O 1
ATOM 1502 N N . ARG A 1 192 ? -15.297 17.703 1.998 1 98.19 192 ARG A N 1
ATOM 1503 C CA . ARG A 1 192 ? -16.656 17.297 1.697 1 98.19 192 ARG A CA 1
ATOM 1504 C C . ARG A 1 192 ? -16.688 15.914 1.041 1 98.19 192 ARG A C 1
ATOM 1506 O O . ARG A 1 192 ? -17.547 15.086 1.352 1 98.19 192 ARG A O 1
ATOM 1513 N N . SER A 1 193 ? -15.781 15.719 0.147 1 98.06 193 SER A N 1
ATOM 1514 C CA . SER A 1 193 ? -15.688 14.414 -0.504 1 98.06 193 SER A CA 1
ATOM 1515 C C . SER A 1 193 ? -15.406 13.312 0.508 1 98.06 193 SER A C 1
ATOM 1517 O O . SER A 1 193 ? -15.969 12.219 0.416 1 98.06 193 SER A O 1
ATOM 1519 N N . LYS A 1 194 ? -14.547 13.602 1.442 1 98.44 194 LYS A N 1
ATOM 1520 C CA . LYS A 1 194 ? -14.25 12.625 2.484 1 98.44 194 LYS A CA 1
ATOM 1521 C C . LYS A 1 194 ? -15.461 12.391 3.383 1 98.44 194 LYS A C 1
ATOM 1523 O O . LYS A 1 194 ? -15.727 11.258 3.797 1 98.44 194 LYS A O 1
ATOM 1528 N N . CYS A 1 195 ? -16.156 13.469 3.662 1 98.56 195 CYS A N 1
ATOM 1529 C CA . CYS A 1 195 ? -17.375 13.336 4.434 1 98.56 195 CYS A CA 1
ATOM 1530 C C . CYS A 1 195 ? -18.375 12.414 3.725 1 98.56 195 CYS A C 1
ATOM 1532 O O . CYS A 1 195 ? -18.969 11.531 4.352 1 98.56 195 CYS A O 1
ATOM 1534 N N . GLU A 1 196 ? -18.516 12.617 2.445 1 98.31 196 GLU A N 1
ATOM 1535 C CA . GLU A 1 196 ? -19.406 11.766 1.662 1 98.31 196 GLU A CA 1
ATOM 1536 C C . GLU A 1 196 ? -18.938 10.312 1.681 1 98.31 196 GLU A C 1
ATOM 1538 O O . GLU A 1 196 ? -19.734 9.398 1.91 1 98.31 196 GLU A O 1
ATOM 1543 N N . ARG A 1 197 ? -17.703 10.023 1.501 1 98.38 197 ARG A N 1
ATOM 1544 C CA . ARG A 1 197 ? -17.125 8.688 1.448 1 98.38 197 ARG A CA 1
ATOM 1545 C C . ARG A 1 197 ? -17.328 7.945 2.766 1 98.38 197 ARG A C 1
ATOM 1547 O O . ARG A 1 197 ? -17.625 6.75 2.77 1 98.38 197 ARG A O 1
ATOM 1554 N N . TYR A 1 198 ? -17.234 8.703 3.844 1 98.69 198 TYR A N 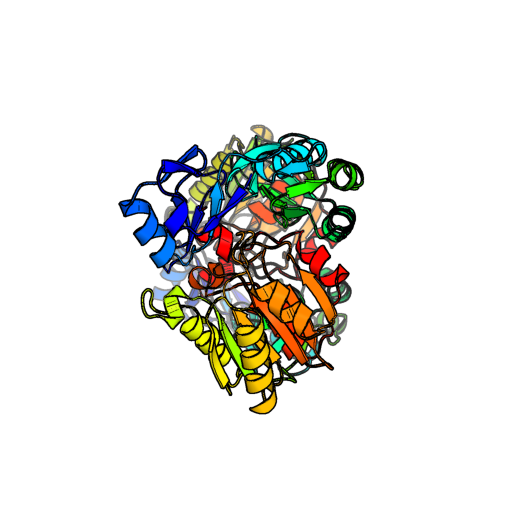1
ATOM 1555 C CA . TYR A 1 198 ? -17.188 8.055 5.148 1 98.69 198 TYR A CA 1
ATOM 1556 C C . TYR A 1 198 ? -18.5 8.227 5.891 1 98.69 198 TYR A C 1
ATOM 1558 O O . TYR A 1 198 ? -18.672 7.738 7.012 1 98.69 198 TYR A O 1
ATOM 1566 N N . GLY A 1 199 ? -19.469 8.898 5.25 1 98.19 199 GLY A N 1
ATOM 1567 C CA . GLY A 1 199 ? -20.766 9.109 5.875 1 98.19 199 GLY A CA 1
ATOM 1568 C C . GLY A 1 199 ? -20.719 10.117 7.008 1 98.19 199 GLY A C 1
ATOM 1569 O O . GLY A 1 199 ? -21.453 9.984 7.992 1 98.19 199 GLY A O 1
ATOM 1570 N N . TRP A 1 200 ? -19.766 11.047 7 1 98.75 200 TRP A N 1
ATOM 1571 C CA . TRP A 1 200 ? -19.688 12.148 7.961 1 98.75 200 TRP A CA 1
ATOM 1572 C C . TRP A 1 200 ? -20.547 13.32 7.508 1 98.75 200 TRP A C 1
ATOM 1574 O O . TRP A 1 200 ? -20.938 13.406 6.34 1 98.75 200 TRP A O 1
ATOM 1584 N N . GLU A 1 201 ? -20.906 14.117 8.422 1 98.69 201 GLU A N 1
ATOM 1585 C CA . GLU A 1 201 ? -21.625 15.344 8.141 1 98.69 201 GLU A CA 1
ATOM 1586 C C . GLU A 1 201 ? -20.797 16.578 8.461 1 98.69 201 GLU A C 1
ATOM 1588 O O . GLU A 1 201 ? -20.297 16.719 9.586 1 98.69 201 GLU A O 1
ATOM 1593 N N . LEU A 1 202 ? -20.578 17.375 7.457 1 98.69 202 LEU A N 1
ATOM 1594 C CA . LEU A 1 202 ? -19.953 18.656 7.715 1 98.69 202 LEU A CA 1
ATOM 1595 C C . LEU A 1 202 ? -20.953 19.656 8.281 1 98.69 202 LEU A C 1
ATOM 1597 O O . LEU A 1 202 ? -21.734 20.25 7.539 1 98.69 202 LEU A O 1
ATOM 1601 N N . VAL A 1 203 ? -20.875 19.922 9.539 1 98.62 203 VAL A N 1
ATOM 1602 C CA . VAL A 1 203 ? -21.938 20.656 10.219 1 98.62 203 VAL A CA 1
ATOM 1603 C C . VAL A 1 203 ? -21.578 22.141 10.289 1 98.62 203 VAL A C 1
ATOM 1605 O O . VAL A 1 203 ? -22.422 22.984 10.602 1 98.62 203 VAL A O 1
ATOM 1608 N N . TYR A 1 204 ? -20.281 22.453 10.039 1 98.5 204 TYR A N 1
ATOM 1609 C CA . TYR A 1 204 ? -19.781 23.828 10.102 1 98.5 204 TYR A CA 1
ATOM 1610 C C . TYR A 1 204 ? -18.5 23.969 9.273 1 98.5 204 TYR A C 1
ATOM 1612 O O . TYR A 1 204 ? -17.656 23.078 9.281 1 98.5 204 TYR A O 1
ATOM 1620 N N . ASP A 1 205 ? -18.406 25 8.539 1 98.12 205 ASP A N 1
ATOM 1621 C CA . ASP A 1 205 ? -17.141 25.359 7.91 1 98.12 205 ASP A CA 1
ATOM 1622 C C . ASP A 1 205 ? -16.969 26.875 7.852 1 98.12 205 ASP A C 1
ATOM 1624 O O . ASP A 1 205 ? -17.938 27.609 7.758 1 98.12 205 ASP A O 1
ATOM 1628 N N . GLU A 1 206 ? -15.742 27.25 7.996 1 97.12 206 GLU A N 1
ATOM 1629 C CA . GLU A 1 206 ? -15.414 28.672 7.965 1 97.12 206 GLU A CA 1
ATOM 1630 C C . GLU A 1 206 ? -13.984 28.891 7.465 1 97.12 206 GLU A C 1
ATOM 1632 O O . GLU A 1 206 ? -13.109 28.047 7.664 1 97.12 206 GLU A O 1
ATOM 1637 N N . VAL A 1 207 ? -13.828 29.984 6.758 1 96.19 207 VAL A N 1
ATOM 1638 C CA . VAL A 1 207 ? -12.484 30.422 6.383 1 96.19 207 VAL A CA 1
ATOM 1639 C C . VAL A 1 207 ? -11.977 31.453 7.391 1 96.19 207 VAL A C 1
ATOM 1641 O O . VAL A 1 207 ? -12.664 32.406 7.699 1 96.19 207 VAL A O 1
ATOM 1644 N N . ALA A 1 208 ? -10.867 31.188 7.973 1 94.81 208 ALA A N 1
ATOM 1645 C CA . ALA A 1 208 ? -10.242 32.125 8.914 1 94.81 208 ALA A CA 1
ATOM 1646 C C . ALA A 1 208 ? -8.922 32.656 8.352 1 94.81 208 ALA A C 1
ATOM 1648 O O . ALA A 1 208 ? -8.164 31.922 7.723 1 94.81 208 ALA A O 1
ATOM 1649 N N . PRO A 1 209 ? -8.641 33.969 8.547 1 92.69 209 PRO A N 1
ATOM 1650 C CA . PRO A 1 209 ? -7.328 34.5 8.164 1 92.69 209 PRO A CA 1
ATOM 1651 C C . PRO A 1 209 ? -6.203 33.969 9.055 1 92.69 209 PRO A C 1
ATOM 1653 O O . PRO A 1 209 ? -6.469 33.312 10.07 1 92.69 209 PRO A O 1
ATOM 1656 N N . ASP A 1 210 ? -4.949 34.188 8.609 1 90.19 210 ASP A N 1
ATOM 1657 C CA . ASP A 1 210 ? -3.793 33.75 9.383 1 90.19 210 ASP A CA 1
ATOM 1658 C C . ASP A 1 210 ? -3.641 34.562 10.656 1 90.19 210 ASP A C 1
ATOM 1660 O O . ASP A 1 210 ? -2.738 35.406 10.758 1 90.19 210 ASP A O 1
ATOM 1664 N N . ASP A 1 211 ? -4.5 34.344 11.492 1 91.06 211 ASP A N 1
ATOM 1665 C CA . ASP A 1 211 ? -4.574 34.969 12.805 1 91.06 211 ASP A CA 1
ATOM 1666 C C . ASP A 1 211 ? -4.953 33.969 13.883 1 91.06 211 ASP A C 1
ATOM 1668 O O . ASP A 1 211 ? -6.004 33.344 13.805 1 91.06 211 ASP A O 1
ATOM 1672 N N . GLU A 1 212 ? -4.059 33.844 14.891 1 93.5 212 GLU A N 1
ATOM 1673 C CA . GLU A 1 212 ? -4.188 32.812 15.914 1 93.5 212 GLU A CA 1
ATOM 1674 C C . GLU A 1 212 ? -5.539 32.906 16.609 1 93.5 212 GLU A C 1
ATOM 1676 O O . GLU A 1 212 ? -6.238 31.891 16.75 1 93.5 212 GLU A O 1
ATOM 1681 N N . ALA A 1 213 ? -5.898 34.094 17.047 1 95.5 213 ALA A N 1
ATOM 1682 C CA . ALA A 1 213 ? -7.141 34.281 17.781 1 95.5 213 ALA A CA 1
ATOM 1683 C C . ALA A 1 213 ? -8.359 33.969 16.922 1 95.5 213 ALA A C 1
ATOM 1685 O O . ALA A 1 213 ? -9.336 33.375 17.391 1 95.5 213 ALA A O 1
ATOM 1686 N N . ARG A 1 214 ? -8.32 34.344 15.664 1 96.25 214 ARG A N 1
ATOM 1687 C CA . ARG A 1 214 ? -9.438 34.094 14.758 1 96.25 214 ARG A CA 1
ATOM 1688 C C . ARG A 1 214 ? -9.578 32.625 14.422 1 96.25 214 ARG A C 1
ATOM 1690 O O . ARG A 1 214 ? -10.695 32.125 14.32 1 96.25 214 ARG A O 1
ATOM 1697 N N . ILE A 1 215 ? -8.469 31.969 14.234 1 96.5 215 ILE A N 1
ATOM 1698 C CA . ILE A 1 215 ? -8.5 30.547 13.977 1 96.5 215 ILE A CA 1
ATOM 1699 C C . ILE A 1 215 ? -9.062 29.812 15.195 1 96.5 215 ILE A C 1
ATOM 1701 O O . ILE A 1 215 ? -9.953 28.969 15.062 1 96.5 215 ILE A O 1
ATOM 1705 N N . ALA A 1 216 ? -8.539 30.188 16.391 1 97.12 216 ALA A N 1
ATOM 1706 C CA . ALA A 1 216 ? -9.023 29.578 17.641 1 97.12 216 ALA A CA 1
ATOM 1707 C C . ALA A 1 216 ? -10.523 29.797 17.812 1 97.12 216 ALA A C 1
ATOM 1709 O O . ALA A 1 216 ? -11.25 28.859 18.156 1 97.12 216 ALA A O 1
ATOM 1710 N N . ALA A 1 217 ? -10.945 31.031 17.531 1 97.62 217 ALA A N 1
ATOM 1711 C CA . ALA A 1 217 ? -12.367 31.344 17.641 1 97.62 217 ALA A CA 1
ATOM 1712 C C . ALA A 1 217 ? -13.195 30.516 16.672 1 97.62 217 ALA A C 1
ATOM 1714 O O . ALA A 1 217 ? -14.289 30.062 17 1 97.62 217 ALA A O 1
ATOM 1715 N N . ALA A 1 218 ? -12.719 30.344 15.438 1 97.94 218 ALA A N 1
ATOM 1716 C CA . ALA A 1 218 ? -13.414 29.562 14.422 1 97.94 218 ALA A CA 1
ATOM 1717 C C . ALA A 1 218 ? -13.57 28.109 14.867 1 97.94 218 ALA A C 1
ATOM 1719 O O . ALA A 1 218 ? -14.625 27.5 14.664 1 97.94 218 ALA A O 1
ATOM 1720 N N . VAL A 1 219 ? -12.539 27.547 15.461 1 98.19 219 VAL A N 1
ATOM 1721 C CA . VAL A 1 219 ? -12.602 26.188 15.984 1 98.19 219 VAL A CA 1
ATOM 1722 C C . VAL A 1 219 ? -13.672 26.109 17.062 1 98.19 219 VAL A C 1
ATOM 1724 O O . VAL A 1 219 ? -14.477 25.172 17.078 1 98.19 219 VAL A O 1
ATOM 1727 N N . GLY A 1 220 ? -13.633 27.094 17.953 1 97.38 220 GLY A N 1
ATOM 1728 C CA . GLY A 1 220 ? -14.664 27.141 18.984 1 97.38 220 GLY A CA 1
ATOM 1729 C C . GLY A 1 220 ? -16.062 27.188 18.406 1 97.38 220 GLY A C 1
ATOM 1730 O O . GLY A 1 220 ? -16.953 26.484 18.875 1 97.38 220 GLY A O 1
ATOM 1731 N N . ARG A 1 221 ? -16.281 28.016 17.359 1 98.44 221 ARG A N 1
ATOM 1732 C CA . ARG A 1 221 ? -17.594 28.141 16.734 1 98.44 221 ARG A CA 1
ATOM 1733 C C . ARG A 1 221 ? -18 26.812 16.094 1 98.44 221 ARG A C 1
ATOM 1735 O O . ARG A 1 221 ? -19.188 26.469 16.109 1 98.44 221 ARG A O 1
ATOM 1742 N N . ALA A 1 222 ? -17.062 26.109 15.539 1 98.56 222 ALA A N 1
ATOM 1743 C CA . ALA A 1 222 ? -17.359 24.812 14.969 1 98.56 222 ALA A CA 1
ATOM 1744 C C . ALA A 1 222 ? -17.875 23.844 16.031 1 98.56 222 ALA A C 1
ATOM 1746 O O . ALA A 1 222 ? -18.859 23.125 15.82 1 98.56 222 ALA A O 1
ATOM 1747 N N . ILE A 1 223 ? -17.188 23.844 17.172 1 98.25 223 ILE A N 1
ATOM 1748 C CA . ILE A 1 223 ? -17.578 22.969 18.281 1 98.25 223 ILE A CA 1
ATOM 1749 C C . ILE A 1 223 ? -18.953 23.375 18.797 1 98.25 223 ILE A C 1
ATOM 1751 O O . ILE A 1 223 ? -19.812 22.531 19.031 1 98.25 223 ILE A O 1
ATOM 1755 N N . ASP A 1 224 ? -19.156 24.688 18.906 1 98.12 224 ASP A N 1
ATOM 1756 C CA . ASP A 1 224 ? -20.453 25.203 19.359 1 98.12 224 ASP A CA 1
ATOM 1757 C C . ASP A 1 224 ? -21.562 24.812 18.406 1 98.12 224 ASP A C 1
ATOM 1759 O O . ASP A 1 224 ? -22.719 24.609 18.812 1 98.12 224 ASP A O 1
ATOM 1763 N N . ALA A 1 225 ? -21.234 24.672 17.156 1 98.56 225 ALA A N 1
ATOM 1764 C CA . ALA A 1 225 ? -22.203 24.312 16.125 1 98.56 225 ALA A CA 1
ATOM 1765 C C . ALA A 1 225 ? -22.484 22.812 16.141 1 98.56 225 ALA A C 1
ATOM 1767 O O . ALA A 1 225 ? -23.297 22.312 15.352 1 98.56 225 ALA A O 1
ATOM 1768 N N . GLY A 1 226 ? -21.781 22.047 17.016 1 98.38 226 GLY A N 1
ATOM 1769 C CA . GLY A 1 226 ? -22.125 20.641 17.188 1 98.38 226 GLY A CA 1
ATOM 1770 C C . GLY A 1 226 ? -21.078 19.703 16.609 1 98.38 226 GLY A C 1
ATOM 1771 O O . GLY A 1 226 ? -21.266 18.484 16.594 1 98.38 226 GLY A O 1
ATOM 1772 N N . ALA A 1 227 ? -19.938 20.25 16.109 1 98.75 227 ALA A N 1
ATOM 1773 C CA . ALA A 1 227 ? -18.891 19.391 15.586 1 98.75 227 ALA A CA 1
ATOM 1774 C C . ALA A 1 227 ? -18.312 18.484 16.672 1 98.75 227 ALA A C 1
ATOM 1776 O O . ALA A 1 227 ? -18.062 18.938 17.797 1 98.75 227 ALA A O 1
ATOM 1777 N N . GLN A 1 228 ? -18.172 17.234 16.344 1 98.81 228 GLN A N 1
ATOM 1778 C CA . GLN A 1 228 ? -17.578 16.25 17.234 1 98.81 228 GLN A CA 1
ATOM 1779 C C . GLN A 1 228 ? -16.078 16.109 16.984 1 98.81 228 GLN A C 1
ATOM 1781 O O . GLN A 1 228 ? -15.359 15.531 17.812 1 98.81 228 GLN A O 1
ATOM 1786 N N . ALA A 1 229 ? -15.609 16.578 15.867 1 98.81 229 ALA A N 1
ATOM 1787 C CA . ALA A 1 229 ? -14.219 16.75 15.477 1 98.81 229 ALA A CA 1
ATOM 1788 C C . ALA A 1 229 ? -14.055 17.969 14.555 1 98.81 229 ALA A C 1
ATOM 1790 O O . ALA A 1 229 ? -15 18.359 13.867 1 98.81 229 ALA A O 1
ATOM 1791 N N . VAL A 1 230 ? -12.883 18.578 14.586 1 98.81 230 VAL A N 1
ATOM 1792 C CA . VAL A 1 230 ? -12.648 19.75 13.742 1 98.81 230 VAL A CA 1
ATOM 1793 C C . VAL A 1 230 ? -11.383 19.547 12.922 1 98.81 230 VAL A C 1
ATOM 1795 O O . VAL A 1 230 ? -10.328 19.219 13.469 1 98.81 230 VAL A O 1
ATOM 1798 N N . VAL A 1 231 ? -11.5 19.672 11.648 1 98.62 231 VAL A N 1
ATOM 1799 C CA . VAL A 1 231 ? -10.344 19.688 10.758 1 98.62 231 VAL A CA 1
ATOM 1800 C C . VAL A 1 231 ? -9.922 21.125 10.492 1 98.62 231 VAL A C 1
ATOM 1802 O O . VAL A 1 231 ? -10.742 21.969 10.125 1 98.62 231 VAL A O 1
ATOM 1805 N N . VAL A 1 232 ? -8.68 21.406 10.742 1 97.44 232 VAL A N 1
ATOM 1806 C CA . VAL A 1 232 ? -8.102 22.703 10.398 1 97.44 232 VAL A CA 1
ATOM 1807 C C . VAL A 1 232 ? -7.105 22.531 9.258 1 97.44 232 VAL A C 1
ATOM 1809 O O . VAL A 1 232 ? -6.191 21.719 9.336 1 97.44 232 VAL A O 1
ATOM 1812 N N . THR A 1 233 ? -7.305 23.234 8.188 1 94.06 233 THR A N 1
ATOM 1813 C CA . THR A 1 233 ? -6.402 23.078 7.059 1 94.06 233 THR A CA 1
ATOM 1814 C C . THR A 1 233 ? -5.676 24.375 6.754 1 94.06 233 THR A C 1
ATOM 1816 O O . THR A 1 233 ? -6.211 25.469 6.996 1 94.06 233 THR A O 1
ATOM 1819 N N . GLY A 1 234 ? -4.512 24.219 6.25 1 84.75 234 GLY A N 1
ATOM 1820 C CA . GLY A 1 234 ? -3.697 25.375 5.914 1 84.75 234 GLY A CA 1
ATOM 1821 C C . GLY A 1 234 ? -2.832 25.844 7.066 1 84.75 234 GLY A C 1
ATOM 1822 O O . GLY A 1 234 ? -3.092 25.516 8.227 1 84.75 234 GLY A O 1
ATOM 1823 N N . GLY A 1 235 ? -1.775 26.516 6.699 1 80.25 235 GLY A N 1
ATOM 1824 C CA . GLY A 1 235 ? -0.917 27.141 7.691 1 80.25 235 GLY A CA 1
ATOM 1825 C C . GLY A 1 235 ? -0.067 26.141 8.453 1 80.25 235 GLY A C 1
ATOM 1826 O O . GLY A 1 235 ? 0.202 26.328 9.648 1 80.25 235 GLY A O 1
ATOM 1827 N N . MET A 1 236 ? 0.114 24.953 7.914 1 76 236 MET A N 1
ATOM 1828 C CA . MET A 1 236 ? 0.827 23.891 8.617 1 76 236 MET A CA 1
ATOM 1829 C C . MET A 1 236 ? 2.283 23.828 8.164 1 76 236 MET A C 1
ATOM 1831 O O . MET A 1 236 ? 3.061 23.016 8.68 1 76 236 MET A O 1
ATOM 1835 N N . SER A 1 237 ? 2.625 24.703 7.324 1 67.88 237 SER A N 1
ATOM 1836 C CA . SER A 1 237 ? 4.004 24.656 6.852 1 67.88 237 SER A CA 1
ATOM 1837 C C . SER A 1 237 ? 4.953 25.328 7.836 1 67.88 237 SER A C 1
ATOM 1839 O O . SER A 1 237 ? 4.52 25.859 8.859 1 67.88 237 SER A O 1
ATOM 1841 N N . VAL A 1 238 ? 6.156 24.969 7.742 1 56.72 238 VAL A N 1
ATOM 1842 C CA . VAL A 1 238 ? 7.211 25.453 8.625 1 56.72 238 VAL A CA 1
ATOM 1843 C C . VAL A 1 238 ? 7.426 26.953 8.383 1 56.72 238 VAL A C 1
ATOM 1845 O O . VAL A 1 238 ? 8.211 27.594 9.086 1 56.72 238 VAL A O 1
ATOM 1848 N N . ASP A 1 239 ? 6.457 27.391 7.652 1 60.06 239 ASP A N 1
ATOM 1849 C CA . ASP A 1 239 ? 6.637 28.797 7.27 1 60.06 239 ASP A CA 1
ATOM 1850 C C . ASP A 1 239 ? 6.293 29.719 8.422 1 60.06 239 ASP A C 1
ATOM 1852 O O . ASP A 1 239 ? 5.527 29.359 9.32 1 60.06 239 ASP A O 1
ATOM 1856 N N . ALA A 1 240 ? 7.066 30.734 8.523 1 54 240 ALA A N 1
ATOM 1857 C CA . ALA A 1 240 ? 7.023 31.781 9.539 1 54 240 ALA A CA 1
ATOM 1858 C C . ALA A 1 240 ? 5.598 32.281 9.742 1 54 240 ALA A C 1
ATOM 1860 O O . ALA A 1 240 ? 5.277 32.875 10.789 1 54 240 ALA A O 1
ATOM 1861 N N . THR A 1 241 ? 4.789 31.906 8.859 1 58.28 241 THR A N 1
ATOM 1862 C CA . THR A 1 241 ? 3.449 32.5 8.914 1 58.28 241 THR A CA 1
ATOM 1863 C C . THR A 1 241 ? 2.449 31.484 9.484 1 58.28 241 THR A C 1
ATOM 1865 O O . THR A 1 241 ? 1.288 31.828 9.719 1 58.28 241 THR A O 1
ATOM 1868 N N . ASP A 1 242 ? 2.857 30.312 9.711 1 65.75 242 ASP A N 1
ATOM 1869 C CA . ASP A 1 242 ? 1.865 29.281 10.047 1 65.75 242 ASP A CA 1
ATOM 1870 C C . ASP A 1 242 ? 1.406 29.422 11.5 1 65.75 242 ASP A C 1
ATOM 1872 O O . ASP A 1 242 ? 2.199 29.25 12.43 1 65.75 242 ASP A O 1
ATOM 1876 N N . LYS A 1 243 ? 0.137 29.844 11.602 1 81.25 243 LYS A N 1
ATOM 1877 C CA . LYS A 1 243 ? -0.44 30.219 12.898 1 81.25 243 LYS A CA 1
ATOM 1878 C C . LYS A 1 243 ? -1.361 29.125 13.422 1 81.25 243 LYS A C 1
ATOM 1880 O O . LYS A 1 243 ? -1.869 29.203 14.539 1 81.25 243 LYS A O 1
ATOM 1885 N N . THR A 1 244 ? -1.533 28.125 12.57 1 89.25 244 THR A N 1
ATOM 1886 C CA . THR A 1 244 ? -2.492 27.078 12.938 1 89.25 244 THR A CA 1
ATOM 1887 C C . THR A 1 244 ? -2.066 26.375 14.219 1 89.25 244 THR A C 1
ATOM 1889 O O . THR A 1 244 ? -2.863 26.234 15.148 1 89.25 244 THR A O 1
ATOM 1892 N N . MET A 1 245 ? -0.821 26.031 14.32 1 89.62 245 MET A N 1
ATOM 1893 C CA . MET A 1 245 ? -0.321 25.328 15.5 1 89.62 245 MET A CA 1
ATOM 1894 C C . MET A 1 245 ? -0.384 26.234 16.734 1 89.62 245 MET A C 1
ATOM 1896 O O . MET A 1 245 ? -0.728 25.781 17.828 1 89.62 245 MET A O 1
ATOM 1900 N N . ASP A 1 246 ? -0.108 27.484 16.484 1 90.25 246 ASP A N 1
ATOM 1901 C CA . ASP A 1 246 ? -0.201 28.453 17.578 1 90.25 246 ASP A CA 1
ATOM 1902 C C . ASP A 1 246 ? -1.641 28.594 18.062 1 90.25 246 ASP A C 1
ATOM 1904 O O . ASP A 1 246 ? -1.886 28.719 19.266 1 90.25 246 ASP A O 1
ATOM 1908 N N . ALA A 1 247 ? -2.514 28.641 17.109 1 93.75 247 ALA A N 1
ATOM 1909 C CA . ALA A 1 247 ? -3.932 28.734 17.438 1 93.75 247 ALA A CA 1
ATOM 1910 C C . ALA A 1 247 ? -4.391 27.531 18.266 1 93.75 247 ALA A C 1
ATOM 1912 O O . ALA A 1 247 ? -5.105 27.703 19.266 1 93.75 247 ALA A O 1
ATOM 1913 N N . ILE A 1 248 ? -4 26.375 17.922 1 92.81 248 ILE A N 1
ATOM 1914 C CA . ILE A 1 248 ? -4.367 25.141 18.609 1 92.81 248 ILE A CA 1
ATOM 1915 C C . ILE A 1 248 ? -3.811 25.172 20.031 1 92.81 248 ILE A C 1
ATOM 1917 O O . ILE A 1 248 ? -4.504 24.797 20.984 1 92.81 248 ILE A O 1
ATOM 1921 N N . LYS A 1 249 ? -2.584 25.625 20.188 1 90.38 249 LYS A N 1
ATOM 1922 C CA . LYS A 1 249 ? -1.973 25.766 21.5 1 90.38 249 LYS A CA 1
ATOM 1923 C C . LYS A 1 249 ? -2.729 26.781 22.359 1 90.38 249 LYS A C 1
ATOM 1925 O O . LYS A 1 249 ? -2.953 26.562 23.547 1 90.38 249 LYS A O 1
ATOM 1930 N N . GLN A 1 250 ? -3.068 27.844 21.734 1 91.69 250 GLN A N 1
ATOM 1931 C CA . GLN A 1 250 ? -3.795 28.906 22.422 1 91.69 250 GLN A CA 1
ATOM 1932 C C . GLN A 1 250 ? -5.121 28.406 22.969 1 91.69 250 GLN A C 1
ATOM 1934 O O . GLN A 1 250 ? -5.566 28.844 24.031 1 91.69 250 GLN A O 1
ATOM 1939 N N . LEU A 1 251 ? -5.719 27.5 22.281 1 94.75 251 LEU A N 1
ATOM 1940 C CA . LEU A 1 251 ? -6.98 26.891 22.703 1 94.75 251 LEU A CA 1
ATOM 1941 C C . LEU A 1 251 ? -6.793 26.031 23.953 1 94.75 251 LEU A C 1
ATOM 1943 O O . LEU A 1 251 ? -7.766 25.688 24.625 1 94.75 251 LEU A O 1
ATOM 1947 N N . GLY A 1 252 ? -5.535 25.719 24.266 1 94.94 252 GLY A N 1
ATOM 1948 C CA . GLY A 1 252 ? -5.258 24.844 25.391 1 94.94 252 GLY A CA 1
ATOM 1949 C C . GLY A 1 252 ? -5.484 23.375 25.062 1 94.94 252 GLY A C 1
ATOM 1950 O O . GLY A 1 252 ? -5.75 22.578 25.969 1 94.94 252 GLY A O 1
ATOM 1951 N N . ALA A 1 253 ? -5.461 23.062 23.797 1 96.06 253 ALA A N 1
ATOM 1952 C CA . ALA A 1 253 ? -5.664 21.672 23.391 1 96.06 253 ALA A CA 1
ATOM 1953 C C . ALA A 1 253 ? -4.465 20.812 23.766 1 96.06 253 ALA A C 1
ATOM 1955 O O . ALA A 1 253 ? -3.328 21.281 23.781 1 96.06 253 ALA A O 1
ATOM 1956 N N . GLU A 1 254 ? -4.711 19.594 24.141 1 95.94 254 GLU A N 1
ATOM 1957 C CA . GLU A 1 254 ? -3.654 18.625 24.391 1 95.94 254 GLU A CA 1
ATOM 1958 C C . GLU A 1 254 ? -3.062 18.109 23.078 1 95.94 254 GLU A C 1
ATOM 1960 O O . GLU A 1 254 ? -3.734 17.406 22.328 1 95.94 254 GLU A O 1
ATOM 1965 N N . MET A 1 255 ? -1.822 18.438 22.844 1 95.06 255 MET A N 1
ATOM 1966 C CA . MET A 1 255 ? -1.152 18.016 21.625 1 95.06 255 MET A CA 1
ATOM 1967 C C . MET A 1 255 ? -0.748 16.547 21.703 1 95.06 255 MET A C 1
ATOM 1969 O O . MET A 1 255 ? -0.058 16.141 22.641 1 95.06 255 MET A O 1
ATOM 1973 N N . ILE A 1 256 ? -1.152 15.734 20.766 1 96.06 256 ILE A N 1
ATOM 1974 C CA . ILE A 1 256 ? -0.771 14.328 20.703 1 96.06 256 ILE A CA 1
ATOM 1975 C C . ILE A 1 256 ? 0.435 14.156 19.781 1 96.06 256 ILE A C 1
ATOM 1977 O O . ILE A 1 256 ? 1.402 13.477 20.125 1 96.06 256 ILE A O 1
ATOM 1981 N N . ALA A 1 257 ? 0.344 14.812 18.641 1 95.19 257 ALA A N 1
ATOM 1982 C CA . ALA A 1 257 ? 1.438 14.711 17.672 1 95.19 257 ALA A CA 1
ATOM 1983 C C . ALA A 1 257 ? 1.386 15.859 16.672 1 95.19 257 ALA A C 1
ATOM 1985 O O . ALA A 1 257 ? 0.304 16.281 16.25 1 95.19 257 ALA A O 1
ATOM 1986 N N . TYR A 1 258 ? 2.461 16.375 16.406 1 94.19 258 TYR A N 1
ATOM 1987 C CA . TYR A 1 258 ? 2.717 17.234 15.25 1 94.19 258 TYR A CA 1
ATOM 1988 C C . TYR A 1 258 ? 3.82 16.656 14.375 1 94.19 258 TYR A C 1
ATOM 1990 O O . TYR A 1 258 ? 4.934 16.406 14.844 1 94.19 258 TYR A O 1
ATOM 1998 N N . GLY A 1 259 ? 3.502 16.5 13.062 1 94.88 259 GLY A N 1
ATOM 1999 C CA . GLY A 1 259 ? 4.355 15.719 12.188 1 94.88 259 GLY A CA 1
ATOM 2000 C C . GLY A 1 259 ? 3.988 14.25 12.156 1 94.88 259 GLY A C 1
ATOM 2001 O O . GLY A 1 259 ? 4.176 13.531 13.141 1 94.88 259 GLY A O 1
ATOM 2002 N N . MET A 1 260 ? 3.451 13.797 11.141 1 95.94 260 MET A N 1
ATOM 2003 C CA . MET A 1 260 ? 3.102 12.391 10.945 1 95.94 260 MET A CA 1
ATOM 2004 C C . MET A 1 260 ? 4.027 11.734 9.93 1 95.94 260 MET A C 1
ATOM 2006 O O . MET A 1 260 ? 4.172 12.219 8.812 1 95.94 260 MET A O 1
ATOM 2010 N N . PRO A 1 261 ? 4.699 10.68 10.406 1 97.81 261 PRO A N 1
ATOM 2011 C CA . PRO A 1 261 ? 5.633 10.031 9.477 1 97.81 261 PRO A CA 1
ATOM 2012 C C . PRO A 1 261 ? 4.926 9.289 8.352 1 97.81 261 PRO A C 1
ATOM 2014 O O . PRO A 1 261 ? 4.949 8.055 8.312 1 97.81 261 PRO A O 1
ATOM 2017 N N . MET A 1 262 ? 4.422 10.023 7.453 1 97.38 262 MET A N 1
ATOM 2018 C CA . MET A 1 262 ? 3.797 9.523 6.23 1 97.38 262 MET A CA 1
ATOM 2019 C C . MET A 1 262 ? 3.867 10.57 5.121 1 97.38 262 MET A C 1
ATOM 2021 O O . MET A 1 262 ? 4.023 11.758 5.395 1 97.38 262 MET A O 1
ATOM 2025 N N . LYS A 1 263 ? 3.893 10.102 3.961 1 96.5 263 LYS A N 1
ATOM 2026 C CA . LYS A 1 263 ? 3.623 10.938 2.791 1 96.5 263 LYS A CA 1
ATOM 2027 C C . LYS A 1 263 ? 2.336 10.5 2.096 1 96.5 263 LYS A C 1
ATOM 2029 O O . LYS A 1 263 ? 2.104 9.305 1.896 1 96.5 263 LYS A O 1
ATOM 2034 N N . PRO A 1 264 ? 1.408 11.398 1.79 1 94.88 264 PRO A N 1
ATOM 2035 C CA . PRO A 1 264 ? 1.513 12.859 1.896 1 94.88 264 PRO A CA 1
ATOM 2036 C C . PRO A 1 264 ? 1.064 13.383 3.258 1 94.88 264 PRO A C 1
ATOM 2038 O O . PRO A 1 264 ? 0.642 12.602 4.117 1 94.88 264 PRO A O 1
ATOM 2041 N N . THR A 1 265 ? 1.106 14.672 3.451 1 95.06 265 THR A N 1
ATOM 2042 C CA . THR A 1 265 ? 0.569 15.477 4.547 1 95.06 265 THR A CA 1
ATOM 2043 C C . THR A 1 265 ? 1.267 15.133 5.859 1 95.06 265 THR A C 1
ATOM 2045 O O . THR A 1 265 ? 0.611 14.953 6.887 1 95.06 265 THR A O 1
ATOM 2048 N N . THR A 1 266 ? 2.557 15 5.758 1 95.44 266 THR A N 1
ATOM 2049 C CA . THR A 1 266 ? 3.4 14.766 6.922 1 95.44 266 THR A CA 1
ATOM 2050 C C . THR A 1 266 ? 3.166 15.836 7.984 1 95.44 266 THR A C 1
ATOM 2052 O O . THR A 1 266 ? 3.057 15.531 9.172 1 95.44 266 THR A O 1
ATOM 2055 N N . MET A 1 267 ? 3.02 17.078 7.5 1 93.06 267 MET A N 1
ATOM 2056 C CA . MET A 1 267 ? 2.846 18.203 8.43 1 93.06 267 MET A CA 1
ATOM 2057 C C . MET A 1 267 ? 1.395 18.297 8.883 1 93.06 267 MET A C 1
ATOM 2059 O O . MET A 1 267 ? 0.71 19.281 8.57 1 93.06 267 MET A O 1
ATOM 2063 N N . SER A 1 268 ? 0.948 17.328 9.555 1 95.56 268 SER A N 1
ATOM 2064 C CA . SER A 1 268 ? -0.36 17.266 10.195 1 95.56 268 SER A CA 1
ATOM 2065 C C . SER A 1 268 ? -0.226 17.125 11.711 1 95.56 268 SER A C 1
ATOM 2067 O O . SER A 1 268 ? 0.849 16.797 12.211 1 95.56 268 SER A O 1
ATOM 2069 N N . ALA A 1 269 ? -1.289 17.469 12.391 1 95.94 269 ALA A N 1
ATOM 2070 C CA . ALA A 1 269 ? -1.266 17.422 13.852 1 95.94 269 ALA A CA 1
ATOM 2071 C C . ALA A 1 269 ? -2.596 16.922 14.398 1 95.94 269 ALA A C 1
ATOM 2073 O O . ALA A 1 269 ? -3.65 17.141 13.797 1 95.94 269 ALA A O 1
ATOM 2074 N N . LEU A 1 270 ? -2.512 16.188 15.461 1 97.38 270 LEU A N 1
ATOM 2075 C CA . LEU A 1 270 ? -3.666 15.719 16.219 1 97.38 270 LEU A CA 1
ATOM 2076 C C . LEU A 1 270 ? -3.631 16.25 17.656 1 97.38 270 LEU A C 1
ATOM 2078 O O . LEU A 1 270 ? -2.619 16.125 18.344 1 97.38 270 LEU A O 1
ATOM 2082 N N . ALA A 1 271 ? -4.625 16.906 18.031 1 97.31 271 ALA A N 1
ATOM 2083 C CA . ALA A 1 271 ? -4.793 17.422 19.391 1 97.31 271 ALA A CA 1
ATOM 2084 C C . ALA A 1 271 ? -6.215 17.188 19.891 1 97.31 271 ALA A C 1
ATOM 2086 O O . ALA A 1 271 ? -7.117 16.891 19.094 1 97.31 271 ALA A O 1
ATOM 2087 N N . TYR A 1 272 ? -6.406 17.25 21.203 1 97.31 272 TYR A N 1
ATOM 2088 C CA . TYR A 1 272 ? -7.734 17.156 21.812 1 97.31 272 TYR A CA 1
ATOM 2089 C C . TYR A 1 272 ? -8.039 18.391 22.656 1 97.31 272 TYR A C 1
ATOM 2091 O O . TYR A 1 272 ? -7.234 18.781 23.5 1 97.31 272 TYR A O 1
ATOM 2099 N N . LEU A 1 273 ? -9.102 19.047 22.344 1 97.38 273 LEU A N 1
ATOM 2100 C CA . LEU A 1 273 ? -9.641 20.125 23.172 1 97.38 273 LEU A CA 1
ATOM 2101 C C . LEU A 1 273 ? -10.859 19.656 23.953 1 97.38 273 LEU A C 1
ATOM 2103 O O . LEU A 1 273 ? -11.938 19.484 23.391 1 97.38 273 LEU A O 1
ATOM 2107 N N . ASP A 1 274 ? -10.742 19.406 25.266 1 95.56 274 ASP A N 1
ATOM 2108 C CA . ASP A 1 274 ? -11.812 18.906 26.125 1 95.56 274 ASP A CA 1
ATOM 2109 C C . ASP A 1 274 ? -12.453 17.656 25.516 1 95.56 274 ASP A C 1
ATOM 2111 O O . ASP A 1 274 ? -13.68 17.578 25.406 1 95.56 274 ASP A O 1
ATOM 2115 N N . GLY A 1 275 ? -11.617 16.828 24.984 1 95.38 275 GLY A N 1
ATOM 2116 C CA . GLY A 1 275 ? -12.078 15.562 24.453 1 95.38 275 GLY A CA 1
ATOM 2117 C C . GLY A 1 275 ? -12.438 15.633 22.984 1 95.38 275 GLY A C 1
ATOM 2118 O O . GLY A 1 275 ? -12.602 14.594 22.328 1 95.38 275 GLY A O 1
ATOM 2119 N N . VAL A 1 276 ? -12.547 16.797 22.375 1 97.81 276 VAL A N 1
ATOM 2120 C CA . VAL A 1 276 ? -12.875 16.969 20.969 1 97.81 276 VAL A CA 1
ATOM 2121 C C . VAL A 1 276 ? -11.594 16.938 20.141 1 97.81 276 VAL A C 1
ATOM 2123 O O . VAL A 1 276 ? -10.695 17.766 20.328 1 97.81 276 VAL A O 1
ATOM 2126 N N . PRO A 1 277 ? -11.508 16.016 19.203 1 98.5 277 PRO A N 1
ATOM 2127 C CA . PRO A 1 277 ? -10.305 15.977 18.359 1 98.5 277 PRO A CA 1
ATOM 2128 C C . PRO A 1 277 ? -10.203 17.172 17.422 1 98.5 277 PRO A C 1
ATOM 2130 O O . PRO A 1 277 ? -11.203 17.562 16.797 1 98.5 277 PRO A O 1
ATOM 2133 N N . ILE A 1 278 ? -9.078 17.766 17.406 1 98.44 278 ILE A N 1
ATOM 2134 C CA . ILE A 1 278 ? -8.688 18.766 16.438 1 98.44 278 ILE A CA 1
ATOM 2135 C C . ILE A 1 278 ? -7.578 18.219 15.539 1 98.44 278 ILE A C 1
ATOM 2137 O O . ILE A 1 278 ? -6.512 17.828 16.031 1 98.44 278 ILE A O 1
ATOM 2141 N N . PHE A 1 279 ? -7.855 18.125 14.273 1 98.38 279 PHE A N 1
ATOM 2142 C CA . PHE A 1 279 ? -6.91 17.562 13.312 1 98.38 279 PHE A CA 1
ATOM 2143 C C . PHE A 1 279 ? -6.465 18.609 12.312 1 98.38 279 PHE A C 1
ATOM 2145 O O . PHE A 1 279 ? -7.246 19.016 11.445 1 98.38 279 PHE A O 1
ATOM 2152 N N . ALA A 1 280 ? -5.223 19.031 12.414 1 97.31 280 ALA A N 1
ATOM 2153 C CA . ALA A 1 280 ? -4.664 20 11.469 1 97.31 280 ALA A CA 1
ATOM 2154 C C . ALA A 1 280 ? -3.938 19.297 10.328 1 97.31 280 ALA A C 1
ATOM 2156 O O . ALA A 1 280 ? -3.117 18.406 10.57 1 97.31 280 ALA A O 1
ATOM 2157 N N . VAL A 1 281 ? -4.211 19.688 9.141 1 96.19 281 VAL A N 1
ATOM 2158 C CA . VAL A 1 281 ? -3.641 18.969 7.996 1 96.19 281 VAL A CA 1
ATOM 2159 C C . VAL A 1 281 ? -3.043 19.984 7.016 1 96.19 281 VAL A C 1
ATOM 2161 O O . VAL A 1 281 ? -3.598 21.062 6.812 1 96.19 281 VAL A O 1
ATOM 2164 N N . SER A 1 282 ? -1.948 19.609 6.41 1 91.44 282 SER A N 1
ATOM 2165 C CA . SER A 1 282 ? -1.246 20.484 5.477 1 91.44 282 SER A CA 1
ATOM 2166 C C . SER A 1 282 ? -2.033 20.656 4.18 1 91.44 282 SER A C 1
ATOM 2168 O O . SER A 1 282 ? -2.873 19.828 3.844 1 91.44 282 SER A O 1
ATOM 2170 N N . ALA A 1 283 ? -1.681 21.656 3.406 1 88.44 283 ALA A N 1
ATOM 2171 C CA . ALA A 1 283 ? -2.379 22.016 2.174 1 88.44 283 ALA A CA 1
ATOM 2172 C C . ALA A 1 283 ? -2.172 20.953 1.1 1 88.44 283 ALA A C 1
ATOM 2174 O O . ALA A 1 283 ? -2.93 20.875 0.128 1 88.44 283 ALA A O 1
ATOM 2175 N N . GLY A 1 284 ? -1.167 20.094 1.29 1 89.12 284 GLY A N 1
ATOM 2176 C CA . GLY A 1 284 ? -0.879 19.047 0.316 1 89.12 284 GLY A CA 1
ATOM 2177 C C . GLY A 1 284 ? -2.041 18.094 0.098 1 89.12 284 GLY A C 1
ATOM 2178 O O . GLY A 1 284 ? -2.111 17.422 -0.929 1 89.12 284 GLY A O 1
ATOM 2179 N N . GLY A 1 285 ? -2.932 18.094 1.057 1 92.94 285 GLY A N 1
ATOM 2180 C CA . GLY A 1 285 ? -4.109 17.25 0.929 1 92.94 285 GLY A CA 1
ATOM 2181 C C . GLY A 1 285 ? -4.996 17.625 -0.239 1 92.94 285 GLY A C 1
ATOM 2182 O O . GLY A 1 285 ? -5.848 16.844 -0.665 1 92.94 285 GLY A O 1
ATOM 2183 N N . ILE A 1 286 ? -4.812 18.859 -0.75 1 92.75 286 ILE A N 1
ATOM 2184 C CA . ILE A 1 286 ? -5.57 19.328 -1.906 1 92.75 286 ILE A CA 1
ATOM 2185 C C . ILE A 1 286 ? -5.195 18.5 -3.135 1 92.75 286 ILE A C 1
ATOM 2187 O O . ILE A 1 286 ? -6.07 18.078 -3.895 1 92.75 286 ILE A O 1
ATOM 2191 N N . TYR A 1 287 ? -3.898 18.281 -3.234 1 92.5 287 TYR A N 1
ATOM 2192 C CA . TYR A 1 287 ? -3.389 17.516 -4.363 1 92.5 287 TYR A CA 1
ATOM 2193 C C . TYR A 1 287 ? -3.568 16.016 -4.129 1 92.5 287 TYR A C 1
ATOM 2195 O O . TYR A 1 287 ? -3.881 15.266 -5.059 1 92.5 287 TYR A O 1
ATOM 2203 N N . TYR A 1 288 ? -3.42 15.555 -2.963 1 94.25 288 TYR A N 1
ATOM 2204 C CA . TYR A 1 288 ? -3.533 14.148 -2.592 1 94.25 288 TYR A CA 1
ATOM 2205 C C . TYR A 1 288 ? -4.898 13.852 -1.984 1 94.25 288 TYR A C 1
ATOM 2207 O O . TYR A 1 288 ? -4.992 13.359 -0.858 1 94.25 288 TYR A O 1
ATOM 2215 N N . ARG A 1 289 ? -5.957 14.031 -2.713 1 93.81 289 ARG A N 1
ATOM 2216 C CA . ARG A 1 289 ? -7.34 14.008 -2.242 1 93.81 289 ARG A CA 1
ATOM 2217 C C . ARG A 1 289 ? -7.805 12.586 -1.976 1 93.81 289 ARG A C 1
ATOM 2219 O O . ARG A 1 289 ? -8.664 12.352 -1.123 1 93.81 289 ARG A O 1
ATOM 2226 N N . GLU A 1 290 ? -7.207 11.617 -2.637 1 91.44 290 GLU A N 1
ATOM 2227 C CA . GLU A 1 290 ? -7.695 10.242 -2.564 1 91.44 290 GLU A CA 1
ATOM 2228 C C . GLU A 1 290 ? -7.336 9.602 -1.229 1 91.44 290 GLU A C 1
ATOM 2230 O O 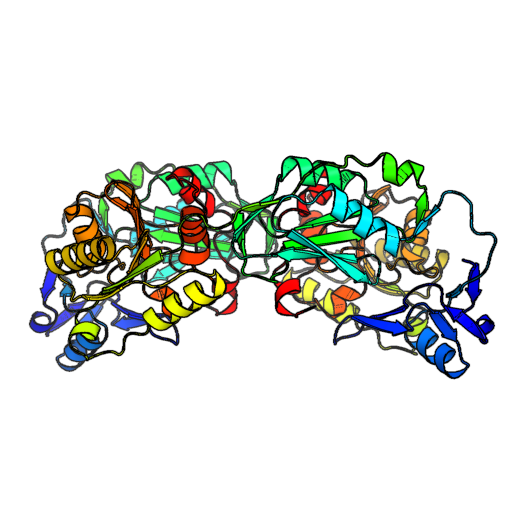. GLU A 1 290 ? -8.125 8.844 -0.664 1 91.44 290 GLU A O 1
ATOM 2235 N N . TRP A 1 291 ? -6.156 9.922 -0.794 1 95.5 291 TRP A N 1
ATOM 2236 C CA . TRP A 1 291 ? -5.684 9.352 0.464 1 95.5 291 TRP A CA 1
ATOM 2237 C C . TRP A 1 291 ? -4.664 10.273 1.127 1 95.5 291 TRP A C 1
ATOM 2239 O O . TRP A 1 291 ? -3.66 10.641 0.511 1 95.5 291 TRP A O 1
ATOM 2249 N N . ASN A 1 292 ? -4.91 10.656 2.299 1 96.75 292 ASN A N 1
ATOM 2250 C CA . ASN A 1 292 ? -4 11.477 3.09 1 96.75 292 ASN A CA 1
ATOM 2251 C C . ASN A 1 292 ? -4.191 11.242 4.586 1 96.75 292 ASN A C 1
ATOM 2253 O O . ASN A 1 292 ? -4.77 10.234 4.992 1 96.75 292 ASN A O 1
ATOM 2257 N N . SER A 1 293 ? -3.705 12.117 5.414 1 97.75 293 SER A N 1
ATOM 2258 C CA . SER A 1 293 ? -3.67 11.852 6.848 1 97.75 293 SER A CA 1
ATOM 2259 C C . SER A 1 293 ? -5.07 11.867 7.445 1 97.75 293 SER A C 1
ATOM 2261 O O . SER A 1 293 ? -5.293 11.328 8.531 1 97.75 293 SER A O 1
ATOM 2263 N N . ILE A 1 294 ? -6.07 12.5 6.777 1 98.56 294 ILE A N 1
ATOM 2264 C CA . ILE A 1 294 ? -7.449 12.43 7.246 1 98.56 294 ILE A CA 1
ATOM 2265 C C . ILE A 1 294 ? -7.934 10.984 7.199 1 98.56 294 ILE A C 1
ATOM 2267 O O . ILE A 1 294 ? -8.547 10.492 8.156 1 98.56 294 ILE A O 1
ATOM 2271 N N . ASP A 1 295 ? -7.609 10.297 6.172 1 98.44 295 ASP A N 1
ATOM 2272 C CA . ASP A 1 295 ? -7.992 8.898 5.996 1 98.44 295 ASP A CA 1
ATOM 2273 C C . ASP A 1 295 ? -7.219 7.992 6.953 1 98.44 295 ASP A C 1
ATOM 2275 O O . ASP A 1 295 ? -7.785 7.055 7.527 1 98.44 295 ASP A O 1
ATOM 2279 N N . ALA A 1 296 ? -5.965 8.289 7.125 1 98.12 296 ALA A N 1
ATOM 2280 C CA . ALA A 1 296 ? -5.059 7.391 7.836 1 98.12 296 ALA A CA 1
ATOM 2281 C C . ALA A 1 296 ? -5.211 7.543 9.352 1 98.12 296 ALA A C 1
ATOM 2283 O O . ALA A 1 296 ? -5.004 6.59 10.102 1 98.12 296 ALA A O 1
ATOM 2284 N N . VAL A 1 297 ? -5.566 8.766 9.812 1 98.44 297 VAL A N 1
ATOM 2285 C CA . VAL A 1 297 ? -5.492 9.023 11.242 1 98.44 297 VAL A CA 1
ATOM 2286 C C . VAL A 1 297 ? -6.844 9.523 11.75 1 98.44 297 VAL A C 1
ATOM 2288 O O . VAL A 1 297 ? -7.445 8.914 12.641 1 98.44 297 VAL A O 1
ATOM 2291 N N . LEU A 1 298 ? -7.379 10.609 11.141 1 98.69 298 LEU A N 1
ATOM 2292 C CA . LEU A 1 298 ? -8.625 11.164 11.648 1 98.69 298 LEU A CA 1
ATOM 2293 C C . LEU A 1 298 ? -9.75 10.133 11.594 1 98.69 298 LEU A C 1
ATOM 2295 O O . LEU A 1 298 ? -10.578 10.07 12.5 1 98.69 298 LEU A O 1
ATOM 2299 N N . ALA A 1 299 ? -9.781 9.344 10.547 1 98.81 299 ALA A N 1
ATOM 2300 C CA . ALA A 1 299 ? -10.82 8.328 10.406 1 98.81 299 ALA A CA 1
ATOM 2301 C C . ALA A 1 299 ? -10.812 7.371 11.594 1 98.81 299 ALA A C 1
ATOM 2303 O O . ALA A 1 299 ? -11.875 6.961 12.07 1 98.81 299 ALA A O 1
ATOM 2304 N N . ARG A 1 300 ? -9.656 6.984 12.031 1 98.69 300 ARG A N 1
ATOM 2305 C CA . ARG A 1 300 ? -9.562 6.109 13.195 1 98.69 300 ARG A CA 1
ATOM 2306 C C . ARG A 1 300 ? -10.117 6.801 14.438 1 98.69 300 ARG A C 1
ATOM 2308 O O . ARG A 1 300 ? -10.812 6.18 15.242 1 98.69 300 ARG A O 1
ATOM 2315 N N . VAL A 1 301 ? -9.773 8.062 14.57 1 98.62 301 VAL A N 1
ATOM 2316 C CA . VAL A 1 301 ? -10.273 8.852 15.688 1 98.62 301 VAL A CA 1
ATOM 2317 C C . VAL A 1 301 ? -11.797 8.93 15.633 1 98.62 301 VAL A C 1
ATOM 2319 O O . VAL A 1 301 ? -12.477 8.75 16.641 1 98.62 301 VAL A O 1
ATOM 2322 N N . MET A 1 302 ? -12.344 9.156 14.445 1 98.69 302 MET A N 1
ATOM 2323 C CA . MET A 1 302 ? -13.789 9.25 14.242 1 98.69 302 MET A CA 1
ATOM 2324 C C . MET A 1 302 ? -14.469 7.926 14.555 1 98.69 302 MET A C 1
ATOM 2326 O O . MET A 1 302 ? -15.648 7.898 14.906 1 98.69 302 MET A O 1
ATOM 2330 N N . ALA A 1 303 ? -13.742 6.824 14.438 1 98.38 303 ALA A N 1
ATOM 2331 C CA . ALA A 1 303 ? -14.273 5.504 14.773 1 98.38 303 ALA A CA 1
ATOM 2332 C C . ALA A 1 303 ? -14.227 5.266 16.281 1 98.38 303 ALA A C 1
ATOM 2334 O O . ALA A 1 303 ? -14.695 4.23 16.766 1 98.38 303 ALA A O 1
ATOM 2335 N N . GLY A 1 304 ? -13.633 6.195 16.984 1 97.31 304 GLY A N 1
ATOM 2336 C CA . GLY A 1 304 ? -13.641 6.117 18.438 1 97.31 304 GLY A CA 1
ATOM 2337 C C . GLY A 1 304 ? -12.305 5.684 19.016 1 97.31 304 GLY A C 1
ATOM 2338 O O . GLY A 1 304 ? -12.195 5.465 20.234 1 97.31 304 GLY A O 1
ATOM 2339 N N . GLU A 1 305 ? -11.344 5.559 18.188 1 96.94 305 GLU A N 1
ATOM 2340 C CA . GLU A 1 305 ? -10.023 5.16 18.688 1 96.94 305 GLU A CA 1
ATOM 2341 C C . GLU A 1 305 ? -9.289 6.34 19.312 1 96.94 305 GLU A C 1
ATOM 2343 O O . GLU A 1 305 ? -9.344 7.457 18.797 1 96.94 305 GLU A O 1
ATOM 2348 N N . ARG A 1 306 ? -8.664 6.098 20.375 1 94.5 306 ARG A N 1
ATOM 2349 C CA . ARG A 1 306 ? -7.738 7.082 20.922 1 94.5 306 ARG A CA 1
ATOM 2350 C C . ARG A 1 306 ? -6.312 6.82 20.438 1 94.5 306 ARG A C 1
ATOM 2352 O O . ARG A 1 306 ? -5.656 5.891 20.906 1 94.5 306 ARG A O 1
ATOM 2359 N N . ILE A 1 307 ? -5.918 7.512 19.516 1 94.69 307 ILE A N 1
ATOM 2360 C CA . ILE A 1 307 ? -4.602 7.367 18.906 1 94.69 307 ILE A CA 1
ATOM 2361 C C . ILE A 1 307 ? -3.559 8.094 19.75 1 94.69 307 ILE A C 1
ATOM 2363 O O . ILE A 1 307 ? -3.768 9.242 20.141 1 94.69 307 ILE A O 1
ATOM 2367 N N . ASP A 1 308 ? -2.479 7.469 20.094 1 94.44 308 ASP A N 1
ATOM 2368 C CA . ASP A 1 308 ? -1.414 8.125 20.844 1 94.44 308 ASP A CA 1
ATOM 2369 C C . ASP A 1 308 ? -0.198 8.391 19.953 1 94.44 308 ASP A C 1
ATOM 2371 O O . ASP A 1 308 ? -0.218 8.102 18.766 1 94.44 308 ASP A O 1
ATOM 2375 N N . SER A 1 309 ? 0.806 8.953 20.594 1 95.56 309 SER A N 1
ATOM 2376 C CA . SER A 1 309 ? 1.973 9.406 19.844 1 95.56 309 SER A CA 1
ATOM 2377 C C . SER A 1 309 ? 2.75 8.227 19.266 1 95.56 309 SER A C 1
ATOM 2379 O O . SER A 1 309 ? 3.363 8.344 18.203 1 95.56 309 SER A O 1
ATOM 2381 N N . MET A 1 310 ? 2.699 7.086 19.922 1 96.19 310 MET A N 1
ATOM 2382 C CA . MET A 1 310 ? 3.438 5.922 19.438 1 96.19 310 MET A CA 1
ATOM 2383 C C . MET A 1 310 ? 2.727 5.277 18.25 1 96.19 310 MET A C 1
ATOM 2385 O O . MET A 1 310 ? 3.375 4.758 17.344 1 96.19 310 MET A O 1
ATOM 2389 N N . ASP A 1 311 ? 1.377 5.32 18.281 1 95.88 311 ASP A N 1
ATOM 2390 C CA . ASP A 1 311 ? 0.617 4.891 17.109 1 95.88 311 ASP A CA 1
ATOM 2391 C C . ASP A 1 311 ? 1.029 5.68 15.867 1 95.88 311 ASP A C 1
ATOM 2393 O O . ASP A 1 311 ? 1.195 5.109 14.789 1 95.88 311 ASP A O 1
ATOM 2397 N N . ILE A 1 312 ? 1.195 6.953 16.078 1 97.44 312 ILE A N 1
ATOM 2398 C CA . ILE A 1 312 ? 1.562 7.836 14.984 1 97.44 312 ILE A CA 1
ATOM 2399 C C . ILE A 1 312 ? 3 7.555 14.547 1 97.44 312 ILE A C 1
ATOM 2401 O O . ILE A 1 312 ? 3.279 7.414 13.359 1 97.44 312 ILE A O 1
ATOM 2405 N N . ALA A 1 313 ? 3.918 7.391 15.523 1 97.5 313 ALA A N 1
ATOM 2406 C CA . ALA A 1 313 ? 5.328 7.133 15.234 1 97.5 313 ALA A CA 1
ATOM 2407 C C . ALA A 1 313 ? 5.492 5.859 14.406 1 97.5 313 ALA A C 1
ATOM 2409 O O . ALA A 1 313 ? 6.395 5.77 13.57 1 97.5 313 ALA A O 1
ATOM 2410 N N . ALA A 1 314 ? 4.605 4.906 14.578 1 97.12 314 ALA A N 1
ATOM 2411 C CA . ALA A 1 314 ? 4.707 3.592 13.953 1 97.12 314 ALA A CA 1
ATOM 2412 C C . ALA A 1 314 ? 4.312 3.658 12.477 1 97.12 314 ALA A C 1
ATOM 2414 O O . ALA A 1 314 ? 4.555 2.713 11.719 1 97.12 314 ALA A O 1
ATOM 2415 N N . MET A 1 315 ? 3.789 4.77 12.062 1 97.56 315 MET A N 1
ATOM 2416 C CA . MET A 1 315 ? 3.301 4.906 10.688 1 97.56 315 MET A CA 1
ATOM 2417 C C . MET A 1 315 ? 4.461 5.039 9.711 1 97.56 315 MET A C 1
ATOM 2419 O O . MET A 1 315 ? 4.27 4.949 8.5 1 97.56 315 MET A O 1
ATOM 2423 N N . GLY A 1 316 ? 5.641 5.234 10.219 1 98.12 316 GLY A N 1
ATOM 2424 C CA . GLY A 1 316 ? 6.785 5.57 9.391 1 98.12 316 GLY A CA 1
ATOM 2425 C C . GLY A 1 316 ? 7.188 4.449 8.445 1 98.12 316 GLY A C 1
ATOM 2426 O O . GLY A 1 316 ? 7.645 4.699 7.332 1 98.12 316 GLY A O 1
ATOM 2427 N N . VAL A 1 317 ? 7.09 3.154 8.938 1 98.06 317 VAL A N 1
ATOM 2428 C CA . VAL A 1 317 ? 7.383 2.004 8.094 1 98.06 317 VAL A CA 1
ATOM 2429 C C . VAL A 1 317 ? 6.195 1.719 7.176 1 98.06 317 VAL A C 1
ATOM 2431 O O . VAL A 1 317 ? 5.125 1.329 7.641 1 98.06 317 VAL A O 1
ATOM 2434 N N . GLY A 1 318 ? 6.422 1.943 5.902 1 96.88 318 GLY A N 1
ATOM 2435 C CA . GLY A 1 318 ? 5.309 1.878 4.969 1 96.88 318 GLY A CA 1
ATOM 2436 C C . GLY A 1 318 ? 4.578 3.199 4.816 1 96.88 318 GLY A C 1
ATOM 2437 O O . GLY A 1 318 ? 3.504 3.254 4.219 1 96.88 318 GLY A O 1
ATOM 2438 N N . GLY A 1 319 ? 5.199 4.242 5.363 1 97.88 319 GLY A N 1
ATOM 2439 C CA . GLY A 1 319 ? 4.555 5.547 5.375 1 97.88 319 GLY A CA 1
ATOM 2440 C C . GLY A 1 319 ? 4.559 6.227 4.02 1 97.88 319 GLY A C 1
ATOM 2441 O O . GLY A 1 319 ? 3.818 7.188 3.795 1 97.88 319 GLY A O 1
ATOM 2442 N N . LEU A 1 320 ? 5.461 5.82 3.111 1 97.12 320 LEU A N 1
ATOM 2443 C CA . LEU A 1 320 ? 5.375 6.266 1.725 1 97.12 320 LEU A CA 1
ATOM 2444 C C . LEU A 1 320 ? 4.188 5.613 1.02 1 97.12 320 LEU A C 1
ATOM 2446 O O . LEU A 1 320 ? 4.309 4.504 0.495 1 97.12 320 LEU A O 1
ATOM 2450 N N . THR A 1 321 ? 3.111 6.285 0.983 1 94 321 THR A N 1
ATOM 2451 C CA . THR A 1 321 ? 1.87 5.695 0.493 1 94 321 THR A CA 1
ATOM 2452 C C . THR A 1 321 ? 1.867 5.633 -1.031 1 94 321 THR A C 1
ATOM 2454 O O . THR A 1 321 ? 2.588 6.383 -1.691 1 94 321 THR A O 1
ATOM 2457 N N . GLU A 1 322 ? 1.038 4.785 -1.538 1 89.81 322 GLU A N 1
ATOM 2458 C CA . GLU A 1 322 ? 0.917 4.652 -2.986 1 89.81 322 GLU A CA 1
ATOM 2459 C C . GLU A 1 322 ? 0.39 5.941 -3.613 1 89.81 322 GLU A C 1
ATOM 2461 O O . GLU A 1 322 ? 0.769 6.293 -4.734 1 89.81 322 GLU A O 1
ATOM 2466 N N . ALA A 1 323 ? -0.501 6.566 -2.9 1 88.88 323 ALA A N 1
ATOM 2467 C CA . ALA A 1 323 ? -1.031 7.836 -3.389 1 88.88 323 ALA A CA 1
ATOM 2468 C C . ALA A 1 323 ? 0.092 8.836 -3.65 1 88.88 323 ALA A C 1
ATOM 2470 O O . ALA A 1 323 ? 0.081 9.539 -4.664 1 88.88 323 ALA A O 1
ATOM 2471 N N . PHE A 1 324 ? 1.033 8.844 -2.781 1 94.19 324 PHE A N 1
ATOM 2472 C CA . PHE A 1 324 ? 2.186 9.727 -2.916 1 94.19 324 PHE A CA 1
ATOM 2473 C C . PHE A 1 324 ? 3.094 9.266 -4.047 1 94.19 324 PHE A C 1
ATOM 2475 O O . PHE A 1 324 ? 3.492 10.062 -4.898 1 94.19 324 PHE A O 1
ATOM 2482 N N . LEU A 1 325 ? 3.348 7.988 -4.148 1 92.5 325 LEU A N 1
ATOM 2483 C CA . LEU A 1 325 ? 4.312 7.422 -5.086 1 92.5 325 LEU A CA 1
ATOM 2484 C C . LEU A 1 325 ? 3.795 7.52 -6.516 1 92.5 325 LEU A C 1
ATOM 2486 O O . LEU A 1 325 ? 4.582 7.668 -7.457 1 92.5 325 LEU A O 1
ATOM 2490 N N . GLU A 1 326 ? 2.545 7.395 -6.707 1 86.38 326 GLU A N 1
ATOM 2491 C CA . GLU A 1 326 ? 1.944 7.398 -8.039 1 86.38 326 GLU A CA 1
ATOM 2492 C C . GLU A 1 326 ? 2.008 8.789 -8.672 1 86.38 326 GLU A C 1
ATOM 2494 O O . GLU A 1 326 ? 2.006 8.914 -9.898 1 86.38 326 GLU A O 1
ATOM 2499 N N . ARG A 1 327 ? 1.849 9.82 -7.906 1 81.69 327 ARG A N 1
ATOM 2500 C CA . ARG A 1 327 ? 1.787 11.172 -8.445 1 81.69 327 ARG A CA 1
ATOM 2501 C C . ARG A 1 327 ? 3.186 11.711 -8.719 1 81.69 327 ARG A C 1
ATOM 2503 O O . ARG A 1 327 ? 3.342 12.711 -9.438 1 81.69 327 ARG A O 1
ATOM 2510 N N . GLY A 1 328 ? 4.203 10.93 -8.617 1 63 328 GLY A N 1
ATOM 2511 C CA . GLY A 1 328 ? 5.555 11.297 -9 1 63 328 GLY A CA 1
ATOM 2512 C C . GLY A 1 328 ? 6.078 12.508 -8.25 1 63 328 GLY A C 1
ATOM 2513 O O . GLY A 1 328 ? 5.301 13.328 -7.766 1 63 328 GLY A O 1
ATOM 2514 N N . HIS A 1 329 ? 7.109 12.617 -7.383 1 55.59 329 HIS A N 1
ATOM 2515 C CA . HIS A 1 329 ? 7.758 13.789 -6.809 1 55.59 329 HIS A CA 1
ATOM 2516 C C . HIS A 1 329 ? 9.242 13.82 -7.148 1 55.59 329 HIS A C 1
ATOM 2518 O O . HIS A 1 329 ? 9.852 12.773 -7.391 1 55.59 329 HIS A O 1
ATOM 2524 N N . MET B 1 1 ? 18.797 34.25 10.352 1 83.12 1 MET B N 1
ATOM 2525 C CA . MET B 1 1 ? 17.625 34.562 9.539 1 83.12 1 MET B CA 1
ATOM 2526 C C . MET B 1 1 ? 16.656 35.469 10.297 1 83.12 1 MET B C 1
ATOM 2528 O O . MET B 1 1 ? 16.594 35.406 11.523 1 83.12 1 MET B O 1
ATOM 2532 N N . LEU B 1 2 ? 16.078 36.375 9.523 1 84.25 2 LEU B N 1
ATOM 2533 C CA . LEU B 1 2 ? 15.141 37.375 10.07 1 84.25 2 LEU B CA 1
ATOM 2534 C C . LEU B 1 2 ? 13.758 37.188 9.453 1 84.25 2 LEU B C 1
ATOM 2536 O O . LEU B 1 2 ? 13.625 37.031 8.242 1 84.25 2 LEU B O 1
ATOM 2540 N N . ARG B 1 3 ? 12.789 37.094 10.398 1 87.62 3 ARG B N 1
ATOM 2541 C CA . ARG B 1 3 ? 11.414 37.062 9.922 1 87.62 3 ARG B CA 1
ATOM 2542 C C . ARG B 1 3 ? 10.883 38.469 9.688 1 87.62 3 ARG B C 1
ATOM 2544 O O . ARG B 1 3 ? 10.898 39.312 10.594 1 87.62 3 ARG B O 1
ATOM 2551 N N . ILE B 1 4 ? 10.461 38.75 8.5 1 91 4 ILE B N 1
ATOM 2552 C CA . ILE B 1 4 ? 9.922 40.094 8.211 1 91 4 ILE B CA 1
ATOM 2553 C C . ILE B 1 4 ? 8.656 39.969 7.363 1 91 4 ILE B C 1
ATOM 2555 O O . ILE B 1 4 ? 8.414 38.906 6.758 1 91 4 ILE B O 1
ATOM 2559 N N . LYS B 1 5 ? 7.816 40.969 7.348 1 92.81 5 LYS B N 1
ATOM 2560 C CA . LYS B 1 5 ? 6.656 41 6.457 1 92.81 5 LYS B CA 1
ATOM 2561 C C . LYS B 1 5 ? 7.086 40.969 4.996 1 92.81 5 LYS B C 1
ATOM 2563 O O . LYS B 1 5 ? 8.062 41.594 4.605 1 92.81 5 LYS B O 1
ATOM 2568 N N . SER B 1 6 ? 6.316 40.188 4.27 1 92.94 6 SER B N 1
ATOM 2569 C CA . SER B 1 6 ? 6.645 40.031 2.854 1 92.94 6 SER B CA 1
ATOM 2570 C C . SER B 1 6 ? 6.723 41.406 2.17 1 92.94 6 SER B C 1
ATOM 2572 O O . SER B 1 6 ? 7.625 41.656 1.366 1 92.94 6 SER B O 1
ATOM 2574 N N . GLU B 1 7 ? 5.891 42.312 2.578 1 93.69 7 GLU B N 1
ATOM 2575 C CA . GLU B 1 7 ? 5.828 43.625 1.95 1 93.69 7 GLU B CA 1
ATOM 2576 C C . GLU B 1 7 ? 7.086 44.438 2.238 1 93.69 7 GLU B C 1
ATOM 2578 O O . GLU B 1 7 ? 7.43 45.344 1.481 1 93.69 7 GLU B O 1
ATOM 2583 N N . ASP B 1 8 ? 7.793 44.094 3.254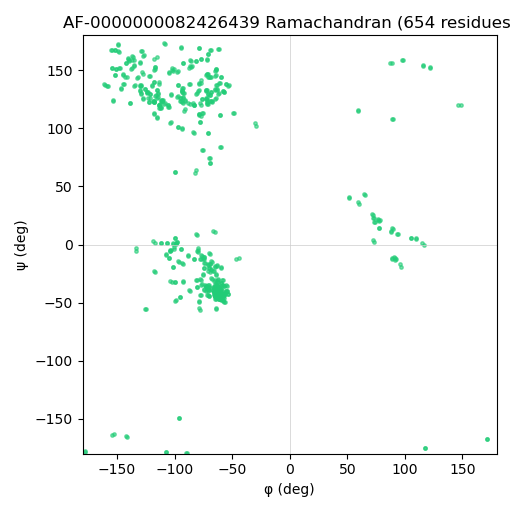 1 94.94 8 ASP B N 1
ATOM 2584 C CA . ASP B 1 8 ? 8.984 44.812 3.672 1 94.94 8 ASP B CA 1
ATOM 2585 C C . ASP B 1 8 ? 10.25 44.125 3.203 1 94.94 8 ASP B C 1
ATOM 2587 O O . ASP B 1 8 ? 11.359 44.531 3.555 1 94.94 8 ASP B O 1
ATOM 2591 N N . ALA B 1 9 ? 10.094 43.094 2.422 1 94.81 9 ALA B N 1
ATOM 2592 C CA . ALA B 1 9 ? 11.234 42.219 2.188 1 94.81 9 ALA B CA 1
ATOM 2593 C C . ALA B 1 9 ? 11.883 42.5 0.834 1 94.81 9 ALA B C 1
ATOM 2595 O O . ALA B 1 9 ? 12.875 41.875 0.473 1 94.81 9 ALA B O 1
ATOM 2596 N N . VAL B 1 10 ? 11.344 43.469 0.096 1 96.56 10 VAL B N 1
ATOM 2597 C CA . VAL B 1 10 ? 11.891 43.781 -1.222 1 96.56 10 VAL B CA 1
ATOM 2598 C C . VAL B 1 10 ? 13.383 44.125 -1.102 1 96.56 10 VAL B C 1
ATOM 2600 O O . VAL B 1 10 ? 13.781 44.906 -0.238 1 96.56 10 VAL B O 1
ATOM 2603 N N . GLY B 1 11 ? 14.172 43.5 -1.942 1 96.25 11 GLY B N 1
ATOM 2604 C CA . GLY B 1 11 ? 15.609 43.75 -1.942 1 96.25 11 GLY B CA 1
ATOM 2605 C C . GLY B 1 11 ? 16.375 42.781 -1.043 1 96.25 11 GLY B C 1
ATOM 2606 O O . GLY B 1 11 ? 17.594 42.719 -1.12 1 96.25 11 GLY B O 1
ATOM 2607 N N . ARG B 1 12 ? 15.688 42.062 -0.24 1 95.38 12 ARG B N 1
ATOM 2608 C CA . ARG B 1 12 ? 16.328 41.125 0.673 1 95.38 12 ARG B CA 1
ATOM 2609 C C . ARG B 1 12 ? 16.422 39.719 0.039 1 95.38 12 ARG B C 1
ATOM 2611 O O . ARG B 1 12 ? 15.672 39.406 -0.881 1 95.38 12 ARG B O 1
ATOM 2618 N N . ARG B 1 13 ? 17.328 39 0.517 1 95 13 ARG B N 1
ATOM 2619 C CA . ARG B 1 13 ? 17.531 37.656 0.019 1 95 13 ARG B CA 1
ATOM 2620 C C . ARG B 1 13 ? 16.75 36.625 0.847 1 95 13 ARG B C 1
ATOM 2622 O O . ARG B 1 13 ? 16.844 36.625 2.076 1 95 13 ARG B O 1
ATOM 2629 N N . LEU B 1 14 ? 15.977 35.875 0.143 1 92.38 14 LEU B N 1
ATOM 2630 C CA . LEU B 1 14 ? 15.172 34.844 0.793 1 92.38 14 LEU B CA 1
ATOM 2631 C C . LEU B 1 14 ? 16.062 33.781 1.452 1 92.38 14 LEU B C 1
ATOM 2633 O O . LEU B 1 14 ? 17.031 33.312 0.851 1 92.38 14 LEU B O 1
ATOM 2637 N N . ALA B 1 15 ? 15.75 33.344 2.633 1 87.88 15 ALA B N 1
ATOM 2638 C CA . ALA B 1 15 ? 16.609 32.438 3.406 1 87.88 15 ALA B CA 1
ATOM 2639 C C . ALA B 1 15 ? 16.125 31 3.32 1 87.88 15 ALA B C 1
ATOM 2641 O O . ALA B 1 15 ? 16.719 30.109 3.926 1 87.88 15 ALA B O 1
ATOM 2642 N N . TYR B 1 16 ? 15.07 30.766 2.664 1 86 16 TYR B N 1
ATOM 2643 C CA . TYR B 1 16 ? 14.477 29.438 2.525 1 86 16 TYR B CA 1
ATOM 2644 C C . TYR B 1 16 ? 13.641 29.344 1.26 1 86 16 TYR B C 1
ATOM 2646 O O . TYR B 1 16 ? 13.32 30.359 0.641 1 86 16 TYR B O 1
ATOM 2654 N N . ASP B 1 17 ? 13.289 28.203 0.91 1 84.56 17 ASP B N 1
ATOM 2655 C CA . ASP B 1 17 ? 12.391 28 -0.225 1 84.56 17 ASP B CA 1
ATOM 2656 C C . ASP B 1 17 ? 10.938 28.25 0.167 1 84.56 17 ASP B C 1
ATOM 2658 O O . ASP B 1 17 ? 10.484 27.797 1.218 1 84.56 17 ASP B O 1
ATOM 2662 N N . THR B 1 18 ? 10.289 29.016 -0.661 1 87.12 18 THR B N 1
ATOM 2663 C CA . THR B 1 18 ? 8.852 29.156 -0.461 1 87.12 18 THR B CA 1
ATOM 2664 C C . THR B 1 18 ? 8.086 28.203 -1.377 1 87.12 18 THR B C 1
ATOM 2666 O O . THR B 1 18 ? 8.57 27.844 -2.451 1 87.12 18 THR B O 1
ATOM 2669 N N . THR B 1 19 ? 6.957 27.797 -0.864 1 84.62 19 THR B N 1
ATOM 2670 C CA . THR B 1 19 ? 6.23 26.75 -1.563 1 84.62 19 THR B CA 1
ATOM 2671 C C . THR B 1 19 ? 4.852 27.234 -1.993 1 84.62 19 THR B C 1
ATOM 2673 O O . THR B 1 19 ? 4.219 28.031 -1.285 1 84.62 19 THR B O 1
ATOM 2676 N N . TYR B 1 20 ? 4.5 26.906 -3.172 1 85.56 20 TYR B N 1
ATOM 2677 C CA . TYR B 1 20 ? 3.129 27.062 -3.65 1 85.56 20 TYR B CA 1
ATOM 2678 C C . TYR B 1 20 ? 2.404 25.719 -3.672 1 85.56 20 TYR B C 1
ATOM 2680 O O . TYR B 1 20 ? 2.953 24.719 -4.133 1 85.56 20 TYR B O 1
ATOM 2688 N N . VAL B 1 21 ? 1.259 25.656 -3.098 1 84.5 21 VAL B N 1
ATOM 2689 C CA . VAL B 1 21 ? 0.47 24.422 -3.098 1 84.5 21 VAL B CA 1
ATOM 2690 C C . VAL B 1 21 ? -0.854 24.656 -3.822 1 84.5 21 VAL B C 1
ATOM 2692 O O . VAL B 1 21 ? -1.594 25.594 -3.49 1 84.5 21 VAL B O 1
ATOM 2695 N N . GLY B 1 22 ? -1.169 23.891 -4.859 1 84.44 22 GLY B N 1
ATOM 2696 C CA . GLY B 1 22 ? -2.416 23.969 -5.605 1 84.44 22 GLY B CA 1
ATOM 2697 C C . GLY B 1 22 ? -2.932 22.594 -6.027 1 84.44 22 GLY B C 1
ATOM 2698 O O . GLY B 1 22 ? -2.562 21.578 -5.438 1 84.44 22 GLY B O 1
ATOM 2699 N N . VAL B 1 23 ? -3.838 22.562 -6.914 1 84.5 23 VAL B N 1
ATOM 2700 C CA . VAL B 1 23 ? -4.52 21.359 -7.367 1 84.5 23 VAL B CA 1
ATOM 2701 C C . VAL B 1 23 ? -3.562 20.5 -8.195 1 84.5 23 VAL B C 1
ATOM 2703 O O . VAL B 1 23 ? -3.762 19.281 -8.328 1 84.5 23 VAL B O 1
ATOM 2706 N N . ASP B 1 24 ? -2.553 21.188 -8.594 1 84.69 24 ASP B N 1
ATOM 2707 C CA . ASP B 1 24 ? -1.599 20.469 -9.43 1 84.69 24 ASP B CA 1
ATOM 2708 C C . ASP B 1 24 ? -0.402 19.984 -8.617 1 84.69 24 ASP B C 1
ATOM 2710 O O . ASP B 1 24 ? 0.531 19.391 -9.164 1 84.69 24 ASP B O 1
ATOM 2714 N N . GLY B 1 25 ? -0.468 20.281 -7.328 1 84.94 25 GLY B N 1
ATOM 2715 C CA . GLY B 1 25 ? 0.6 19.844 -6.445 1 84.94 25 GLY B CA 1
ATOM 2716 C C . GLY B 1 25 ? 1.349 20.984 -5.793 1 84.94 25 GLY B C 1
ATOM 2717 O O . GLY B 1 25 ? 0.857 22.109 -5.758 1 84.94 25 GLY B O 1
ATOM 2718 N N . ALA B 1 26 ? 2.373 20.625 -5.086 1 83.56 26 ALA B N 1
ATOM 2719 C CA . ALA B 1 26 ? 3.236 21.609 -4.449 1 83.56 26 ALA B CA 1
ATOM 2720 C C . ALA B 1 26 ? 4.48 21.891 -5.293 1 83.56 26 ALA B C 1
ATOM 2722 O O . ALA B 1 26 ? 5.031 20.969 -5.906 1 83.56 26 ALA B O 1
ATOM 2723 N N . SER B 1 27 ? 4.82 23.109 -5.383 1 83.69 27 SER B N 1
ATOM 2724 C CA . SER B 1 27 ? 6.043 23.484 -6.086 1 83.69 27 SER B CA 1
ATOM 2725 C C . SER B 1 27 ? 6.777 24.594 -5.344 1 83.69 27 SER B C 1
ATOM 2727 O O . SER B 1 27 ? 6.188 25.297 -4.516 1 83.69 27 SER B O 1
ATOM 2729 N N . ILE B 1 28 ? 8.023 24.703 -5.621 1 85.38 28 ILE B N 1
ATOM 2730 C CA . ILE B 1 28 ? 8.797 25.812 -5.066 1 85.38 28 ILE B CA 1
ATOM 2731 C C . ILE B 1 28 ? 8.391 27.109 -5.754 1 85.38 28 ILE B C 1
ATOM 2733 O O . ILE B 1 28 ? 8.438 27.219 -6.984 1 85.38 28 ILE B O 1
ATOM 2737 N N . LEU B 1 29 ? 7.918 28.062 -4.977 1 89.81 29 LEU B N 1
ATOM 2738 C CA . LEU B 1 29 ? 7.539 29.359 -5.512 1 89.81 29 LEU B CA 1
ATOM 2739 C C . LEU B 1 29 ? 8.766 30.234 -5.742 1 89.81 29 LEU B C 1
ATOM 2741 O O . LEU B 1 29 ? 8.961 30.75 -6.84 1 89.81 29 LEU B O 1
ATOM 2745 N N . LEU B 1 30 ? 9.516 30.391 -4.699 1 92.06 30 LEU B N 1
ATOM 2746 C CA . LEU B 1 30 ? 10.781 31.125 -4.738 1 92.06 30 LEU B CA 1
ATOM 2747 C C . LEU B 1 30 ? 11.867 30.359 -3.99 1 92.06 30 LEU B C 1
ATOM 2749 O O . LEU B 1 30 ? 11.617 29.797 -2.922 1 92.06 30 LEU B O 1
ATOM 2753 N N . ARG B 1 31 ? 13.016 30.281 -4.516 1 89 31 ARG B N 1
ATOM 2754 C CA . ARG B 1 31 ? 14.109 29.516 -3.934 1 89 31 ARG B CA 1
ATOM 2755 C C . ARG B 1 31 ? 14.891 30.344 -2.928 1 89 31 ARG B C 1
ATOM 2757 O O . ARG B 1 31 ? 14.992 31.578 -3.068 1 89 31 ARG B O 1
ATOM 2764 N N . ARG B 1 32 ? 15.43 29.609 -2.076 1 88.19 32 ARG B N 1
ATOM 2765 C CA . ARG B 1 32 ? 16.391 30.234 -1.176 1 88.19 32 ARG B CA 1
ATOM 2766 C C . ARG B 1 32 ? 17.469 30.984 -1.957 1 88.19 32 ARG B C 1
ATOM 2768 O O . ARG B 1 32 ? 17.969 30.484 -2.965 1 88.19 32 ARG B O 1
ATOM 2775 N N . GLY B 1 33 ? 17.797 32.156 -1.51 1 91.75 33 GLY B N 1
ATOM 2776 C CA . GLY B 1 33 ? 18.812 32.969 -2.176 1 91.75 33 GLY B CA 1
ATOM 2777 C C . GLY B 1 33 ? 18.25 33.969 -3.139 1 91.75 33 GLY B C 1
ATOM 2778 O O . GLY B 1 33 ? 18.938 34.906 -3.547 1 91.75 33 GLY B O 1
ATOM 2779 N N . HIS B 1 34 ? 17.016 33.781 -3.512 1 95.38 34 HIS B N 1
ATOM 2780 C CA . HIS B 1 34 ? 16.344 34.719 -4.41 1 95.38 34 HIS B CA 1
ATOM 2781 C C . HIS B 1 34 ? 16.234 36.125 -3.781 1 95.38 34 HIS B C 1
ATOM 2783 O O . HIS B 1 34 ? 15.859 36.25 -2.613 1 95.38 34 HIS B O 1
ATOM 2789 N N . VAL B 1 35 ? 16.641 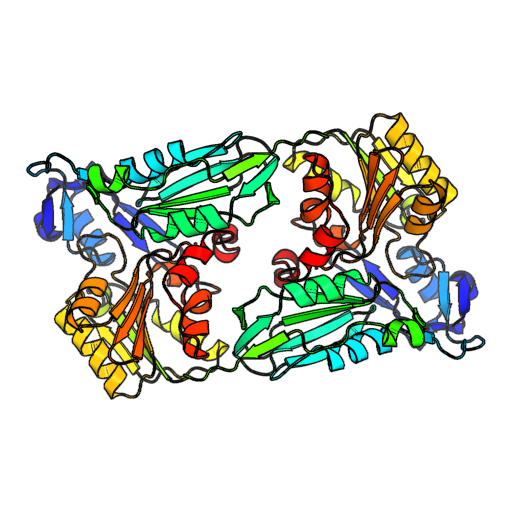37.062 -4.547 1 97.19 35 VAL B N 1
ATOM 2790 C CA . VAL B 1 35 ? 16.438 38.438 -4.086 1 97.19 35 VAL B CA 1
ATOM 2791 C C . VAL B 1 35 ? 15.016 38.906 -4.426 1 97.19 35 VAL B C 1
ATOM 2793 O O . VAL B 1 35 ? 14.656 39.031 -5.602 1 97.19 35 VAL B O 1
ATOM 2796 N N . LEU B 1 36 ? 14.273 39.25 -3.441 1 97.06 36 LEU B N 1
ATOM 2797 C CA . LEU B 1 36 ? 12.844 39.5 -3.586 1 97.06 36 LEU B CA 1
ATOM 2798 C C . LEU B 1 36 ? 12.609 40.812 -4.316 1 97.06 36 LEU B C 1
ATOM 2800 O O . LEU B 1 36 ? 13.234 41.844 -3.994 1 97.06 36 LEU B O 1
ATOM 2804 N N . THR B 1 37 ? 11.734 40.812 -5.293 1 97.38 37 THR B N 1
ATOM 2805 C CA . THR B 1 37 ? 11.297 41.969 -6.051 1 97.38 37 THR B CA 1
ATOM 2806 C C . THR B 1 37 ? 9.867 42.344 -5.695 1 97.38 37 THR B C 1
ATOM 2808 O O . THR B 1 37 ? 9.203 41.625 -4.938 1 97.38 37 THR B O 1
ATOM 2811 N N . MET B 1 38 ? 9.484 43.469 -6.246 1 95.56 38 MET B N 1
ATOM 2812 C CA . MET B 1 38 ? 8.109 43.906 -6.031 1 95.56 38 MET B CA 1
ATOM 2813 C C . MET B 1 38 ? 7.129 42.875 -6.605 1 95.56 38 MET B C 1
ATOM 2815 O O . MET B 1 38 ? 6.078 42.625 -6.016 1 95.56 38 MET B O 1
ATOM 2819 N N . ASP B 1 39 ? 7.469 42.312 -7.715 1 96.12 39 ASP B N 1
ATOM 2820 C CA . ASP B 1 39 ? 6.629 41.281 -8.336 1 96.12 39 ASP B CA 1
ATOM 2821 C C . ASP B 1 39 ? 6.547 40.031 -7.473 1 96.12 39 ASP B C 1
ATOM 2823 O O . ASP B 1 39 ? 5.504 39.375 -7.422 1 96.12 39 ASP B O 1
ATOM 2827 N N . ASP B 1 40 ? 7.586 39.75 -6.816 1 96.25 40 ASP B N 1
ATOM 2828 C CA . ASP B 1 40 ? 7.633 38.562 -5.961 1 96.25 40 ASP B CA 1
ATOM 2829 C C . ASP B 1 40 ? 6.664 38.688 -4.789 1 96.25 40 ASP B C 1
ATOM 2831 O O . ASP B 1 40 ? 6.082 37.688 -4.344 1 96.25 40 ASP B O 1
ATOM 2835 N N . ILE B 1 41 ? 6.484 39.875 -4.387 1 94.56 41 ILE B N 1
ATOM 2836 C CA . ILE B 1 41 ? 5.648 40.094 -3.215 1 94.56 41 ILE B CA 1
ATOM 2837 C C . ILE B 1 41 ? 4.207 39.688 -3.516 1 94.56 41 ILE B C 1
ATOM 2839 O O . ILE B 1 41 ? 3.549 39.062 -2.686 1 94.56 41 ILE B O 1
ATOM 2843 N N . GLU B 1 42 ? 3.783 40.062 -4.648 1 92.75 42 GLU B N 1
ATOM 2844 C CA . GLU B 1 42 ? 2.428 39.688 -5.031 1 92.75 42 GLU B CA 1
ATOM 2845 C C . GLU B 1 42 ? 2.295 38.156 -5.148 1 92.75 42 GLU B C 1
ATOM 2847 O O . GLU B 1 42 ? 1.28 37.594 -4.742 1 92.75 42 GLU B O 1
ATOM 2852 N N . LYS B 1 43 ? 3.299 37.5 -5.609 1 93.5 43 LYS B N 1
ATOM 2853 C CA . LYS B 1 43 ? 3.299 36.031 -5.707 1 93.5 43 LYS B CA 1
ATOM 2854 C C . LYS B 1 43 ? 3.244 35.406 -4.324 1 93.5 43 LYS B C 1
ATOM 2856 O O . LYS B 1 43 ? 2.512 34.406 -4.117 1 93.5 43 LYS B O 1
ATOM 2861 N N . LEU B 1 44 ? 4.035 35.969 -3.514 1 92 44 LEU B N 1
ATOM 2862 C CA . LEU B 1 44 ? 4.07 35.438 -2.148 1 92 44 LEU B CA 1
ATOM 2863 C C . LEU B 1 44 ? 2.703 35.594 -1.484 1 92 44 LEU B C 1
ATOM 2865 O O . LEU B 1 44 ? 2.182 34.625 -0.93 1 92 44 LEU B O 1
ATOM 2869 N N . LYS B 1 45 ? 2.125 36.719 -1.608 1 89.88 45 LYS B N 1
ATOM 2870 C CA . LYS B 1 45 ? 0.822 36.969 -0.997 1 89.88 45 LYS B CA 1
ATOM 2871 C C . LYS B 1 45 ? -0.249 36.062 -1.614 1 89.88 45 LYS B C 1
ATOM 2873 O O . LYS B 1 45 ? -1.12 35.562 -0.908 1 89.88 45 LYS B O 1
ATOM 2878 N N . ASN B 1 46 ? -0.102 35.844 -2.938 1 89.31 46 ASN B N 1
ATOM 2879 C CA . ASN B 1 46 ? -1.042 34.969 -3.629 1 89.31 46 ASN B CA 1
ATOM 2880 C C . ASN B 1 46 ? -0.912 33.531 -3.158 1 89.31 46 ASN B C 1
ATOM 2882 O O . ASN B 1 46 ? -1.869 32.75 -3.234 1 89.31 46 ASN B O 1
ATOM 2886 N N . SER B 1 47 ? 0.271 33.25 -2.621 1 87.94 47 SER B N 1
ATOM 2887 C CA . SER B 1 47 ? 0.509 31.906 -2.143 1 87.94 47 SER B CA 1
ATOM 2888 C C . SER B 1 47 ? 0.22 31.781 -0.649 1 87.94 47 SER B C 1
ATOM 2890 O O . SER B 1 47 ? 0.365 30.703 -0.068 1 87.94 47 SER B O 1
ATOM 2892 N N . GLY B 1 48 ? -0.115 32.906 -0.054 1 85.44 48 GLY B N 1
ATOM 2893 C CA . GLY B 1 48 ? -0.451 32.906 1.36 1 85.44 48 GLY B CA 1
ATOM 2894 C C . GLY B 1 48 ? 0.733 33.219 2.256 1 85.44 48 GLY B C 1
ATOM 2895 O O . GLY B 1 48 ? 0.663 33.031 3.473 1 85.44 48 GLY B O 1
ATOM 2896 N N . THR B 1 49 ? 1.817 33.625 1.642 1 88.81 49 THR B N 1
ATOM 2897 C CA . THR B 1 49 ? 3.029 33.938 2.395 1 88.81 49 THR B CA 1
ATOM 2898 C C . THR B 1 49 ? 3.141 35.438 2.668 1 88.81 49 THR B C 1
ATOM 2900 O O . THR B 1 49 ? 3.58 36.188 1.806 1 88.81 49 THR B O 1
ATOM 2903 N N . TYR B 1 50 ? 2.809 35.812 3.854 1 88.56 50 TYR B N 1
ATOM 2904 C CA . TYR B 1 50 ? 2.768 37.219 4.176 1 88.56 50 TYR B CA 1
ATOM 2905 C C . TYR B 1 50 ? 3.967 37.625 5.031 1 88.56 50 TYR B C 1
ATOM 2907 O O . TYR B 1 50 ? 4.188 38.812 5.281 1 88.56 50 TYR B O 1
ATOM 2915 N N . TYR B 1 51 ? 4.648 36.594 5.5 1 89.06 51 TYR B N 1
ATOM 2916 C CA . TYR B 1 51 ? 5.945 36.75 6.141 1 89.06 51 TYR B CA 1
ATOM 2917 C C . TYR B 1 51 ? 6.996 35.844 5.523 1 89.06 51 TYR B C 1
ATOM 2919 O O . TYR B 1 51 ? 6.676 34.75 5.074 1 89.06 51 TYR B O 1
ATOM 2927 N N . VAL B 1 52 ? 8.211 36.312 5.5 1 90.06 52 VAL B N 1
ATOM 2928 C CA . VAL B 1 52 ? 9.281 35.5 4.941 1 90.06 52 VAL B CA 1
ATOM 2929 C C . VAL B 1 52 ? 10.5 35.562 5.863 1 90.06 52 VAL B C 1
ATOM 2931 O O . VAL B 1 52 ? 10.648 36.469 6.66 1 90.06 52 VAL B O 1
ATOM 2934 N N . TRP B 1 53 ? 11.25 34.5 5.723 1 87.31 53 TRP B N 1
ATOM 2935 C CA . TRP B 1 53 ? 12.586 34.5 6.305 1 87.31 53 TRP B CA 1
ATOM 2936 C C . TRP B 1 53 ? 13.617 35 5.301 1 87.31 53 TRP B C 1
ATOM 2938 O O . TRP B 1 53 ? 13.719 34.469 4.191 1 87.31 53 TRP B O 1
ATOM 2948 N N . VAL B 1 54 ? 14.312 36 5.684 1 90.81 54 VAL B N 1
ATOM 2949 C CA . VAL B 1 54 ? 15.352 36.562 4.82 1 90.81 54 VAL B CA 1
ATOM 2950 C C . VAL B 1 54 ? 16.719 36.406 5.488 1 90.81 54 VAL B C 1
ATOM 2952 O O . VAL B 1 54 ? 16.797 36.219 6.707 1 90.81 54 VAL B O 1
ATOM 2955 N N . GLU B 1 55 ? 17.641 36.344 4.52 1 87 55 GLU B N 1
ATOM 2956 C CA . GLU B 1 55 ? 19 36.281 5.059 1 87 55 GLU B CA 1
ATOM 2957 C C . GLU B 1 55 ? 19.328 37.5 5.902 1 87 55 GLU B C 1
ATOM 2959 O O . GLU B 1 55 ? 18.891 38.625 5.586 1 87 55 GLU B O 1
ATOM 2964 N N . GLY B 1 56 ? 19.984 37.25 6.777 1 77.12 56 GLY B N 1
ATOM 2965 C CA . GLY B 1 56 ? 20.344 38.344 7.688 1 77.12 56 GLY B CA 1
ATOM 2966 C C . GLY B 1 56 ? 19.906 38.062 9.117 1 77.12 56 GLY B C 1
ATOM 2967 O O . GLY B 1 56 ? 19.266 37.062 9.406 1 77.12 56 GLY B O 1
ATOM 2968 N N . GLY B 1 57 ? 20.562 38.594 10.164 1 67.12 57 GLY B N 1
ATOM 2969 C CA . GLY B 1 57 ? 20.281 38.438 11.586 1 67.12 57 GLY B CA 1
ATOM 2970 C C . GLY B 1 57 ? 21.391 37.719 12.336 1 67.12 57 GLY B C 1
ATOM 2971 O O . GLY B 1 57 ? 22.297 37.156 11.727 1 67.12 57 GLY B O 1
ATOM 2972 N N . GLU B 1 58 ? 21.391 38.031 13.508 1 57.03 58 GLU B N 1
ATOM 2973 C CA . GLU B 1 58 ? 22.438 37.438 14.344 1 57.03 58 GLU B CA 1
ATOM 2974 C C . GLU B 1 58 ? 22.344 35.906 14.344 1 57.03 58 GLU B C 1
ATOM 2976 O O . GLU B 1 58 ? 21.266 35.344 14.586 1 57.03 58 GLU B O 1
ATOM 2981 N N . GLY B 1 59 ? 22.938 35.312 13.305 1 58.06 59 GLY B N 1
ATOM 2982 C CA . GLY B 1 59 ? 23 33.875 13.367 1 58.06 59 GLY B CA 1
ATOM 2983 C C . GLY B 1 59 ? 23.047 33.344 14.789 1 58.06 59 GLY B C 1
ATOM 2984 O O . GLY B 1 59 ? 23.656 33.969 15.664 1 58.06 59 GLY B O 1
ATOM 2985 N N . GLU B 1 60 ? 21.859 32.844 15.281 1 60.06 60 GLU B N 1
ATOM 2986 C CA . GLU B 1 60 ? 22.016 32.281 16.609 1 60.06 60 GLU B CA 1
ATOM 2987 C C . GLU B 1 60 ? 23.016 31.125 16.609 1 60.06 60 GLU B C 1
ATOM 2989 O O . GLU B 1 60 ? 22.891 30.172 15.844 1 60.06 60 GLU B O 1
ATOM 2994 N N . GLU B 1 61 ? 24.125 31.406 17.25 1 68.38 61 GLU B N 1
ATOM 2995 C CA . GLU B 1 61 ? 25.172 30.406 17.484 1 68.38 61 GLU B CA 1
ATOM 2996 C C . GLU B 1 61 ? 24.562 29.109 18.047 1 68.38 61 GLU B C 1
ATOM 2998 O O . GLU B 1 61 ? 23.781 29.156 19 1 68.38 61 GLU B O 1
ATOM 3003 N N . GLY B 1 62 ? 24.562 27.938 17.328 1 85.94 62 GLY B N 1
ATOM 3004 C CA . GLY B 1 62 ? 24.188 26.641 17.875 1 85.94 62 GLY B CA 1
ATOM 3005 C C . GLY B 1 62 ? 22.938 26.062 17.234 1 85.94 62 GLY B C 1
ATOM 3006 O O . GLY B 1 62 ? 22.484 24.969 17.609 1 85.94 62 GLY B O 1
ATOM 3007 N N . GLU B 1 63 ? 22.375 26.828 16.219 1 89.62 63 GLU B N 1
ATOM 3008 C CA . GLU B 1 63 ? 21.172 26.312 15.57 1 89.62 63 GLU B CA 1
ATOM 3009 C C . GLU B 1 63 ? 21.516 25.703 14.211 1 89.62 63 GLU B C 1
ATOM 3011 O O . GLU B 1 63 ? 22.547 26.031 13.617 1 89.62 63 GLU B O 1
ATOM 3016 N N . ILE B 1 64 ? 20.734 24.75 13.797 1 91.75 64 ILE B N 1
ATOM 3017 C CA . ILE B 1 64 ? 20.891 24.078 12.516 1 91.75 64 ILE B CA 1
ATOM 3018 C C . ILE B 1 64 ? 19.547 24.062 11.773 1 91.75 64 ILE B C 1
ATOM 3020 O O . ILE B 1 64 ? 18.5 23.859 12.383 1 91.75 64 ILE B O 1
ATOM 3024 N N . CYS B 1 65 ? 19.594 24.359 10.461 1 90.88 65 CYS B N 1
ATOM 3025 C CA . CYS B 1 65 ? 18.375 24.484 9.664 1 90.88 65 CYS B CA 1
ATOM 3026 C C . CYS B 1 65 ? 18.031 23.172 8.969 1 90.88 65 CYS B C 1
ATOM 3028 O O . CYS B 1 65 ? 18.875 22.281 8.891 1 90.88 65 CYS B O 1
ATOM 3030 N N . GLU B 1 66 ? 16.938 23.094 8.422 1 90.88 66 GLU B N 1
ATOM 3031 C CA . GLU B 1 66 ? 16.375 21.859 7.871 1 90.88 66 GLU B CA 1
ATOM 3032 C C . GLU B 1 66 ? 17.234 21.344 6.723 1 90.88 66 GLU B C 1
ATOM 3034 O O . GLU B 1 66 ? 17.344 20.125 6.52 1 90.88 66 GLU B O 1
ATOM 3039 N N . TRP B 1 67 ? 17.891 22.203 5.949 1 91.5 67 TRP B N 1
ATOM 3040 C CA . TRP B 1 67 ? 18.672 21.75 4.801 1 91.5 67 TRP B CA 1
ATOM 3041 C C . TRP B 1 67 ? 19.984 21.109 5.25 1 91.5 67 TRP B C 1
ATOM 3043 O O . TRP B 1 67 ? 20.656 20.453 4.457 1 91.5 67 TRP B O 1
ATOM 3053 N N . ASP B 1 68 ? 20.312 21.281 6.48 1 94.19 68 ASP B N 1
ATOM 3054 C CA . ASP B 1 68 ? 21.453 20.594 7.059 1 94.19 68 ASP B CA 1
ATOM 3055 C C . ASP B 1 68 ? 21 19.438 7.941 1 94.19 68 ASP B C 1
ATOM 3057 O O . ASP B 1 68 ? 21.688 18.406 8.008 1 94.19 68 ASP B O 1
ATOM 3061 N N . ILE B 1 69 ? 19.828 19.562 8.578 1 96.5 69 ILE B N 1
ATOM 3062 C CA . ILE B 1 69 ? 19.312 18.562 9.516 1 96.5 69 ILE B CA 1
ATOM 3063 C C . ILE B 1 69 ? 19.047 17.25 8.789 1 96.5 69 ILE B C 1
ATOM 3065 O O . ILE B 1 69 ? 19.578 16.203 9.164 1 96.5 69 ILE B O 1
ATOM 3069 N N . THR B 1 70 ? 18.281 17.25 7.758 1 97.56 70 THR B N 1
ATOM 3070 C CA . THR B 1 70 ? 17.75 16.031 7.156 1 97.56 70 THR B CA 1
ATOM 3071 C C . THR B 1 70 ? 18.859 15.25 6.453 1 97.56 70 THR B C 1
ATOM 3073 O O . THR B 1 70 ? 18.906 14.016 6.535 1 97.56 70 THR B O 1
ATOM 3076 N N . PRO B 1 71 ? 19.828 15.938 5.762 1 97.75 71 PRO B N 1
ATOM 3077 C CA . PRO B 1 71 ? 20.953 15.164 5.215 1 97.75 71 PRO B CA 1
ATOM 3078 C C . PRO B 1 71 ? 21.828 14.555 6.301 1 97.75 71 PRO B C 1
ATOM 3080 O O . PRO B 1 71 ? 22.312 13.43 6.148 1 97.75 71 PRO B O 1
ATOM 3083 N N . TYR B 1 72 ? 22.047 15.328 7.305 1 97.56 72 TYR B N 1
ATOM 3084 C CA . TYR B 1 72 ? 22.844 14.805 8.406 1 97.56 72 TYR B CA 1
ATOM 3085 C C . TYR B 1 72 ? 22.219 13.547 8.984 1 97.56 72 TYR B C 1
ATOM 3087 O O . TYR B 1 72 ? 22.891 12.523 9.148 1 97.56 72 TYR B O 1
ATOM 3095 N N . VAL B 1 73 ? 20.938 13.602 9.266 1 98.38 73 VAL B N 1
ATOM 3096 C CA . VAL B 1 73 ? 20.234 12.461 9.82 1 98.38 73 VAL B CA 1
ATOM 3097 C C . VAL B 1 73 ? 20.266 11.297 8.828 1 98.38 73 VAL B C 1
ATOM 3099 O O . VAL B 1 73 ? 20.547 10.156 9.219 1 98.38 73 VAL B O 1
ATOM 3102 N N . ALA B 1 74 ? 20 11.547 7.57 1 98.38 74 ALA B N 1
ATOM 3103 C CA . ALA B 1 74 ? 20.062 10.508 6.551 1 98.38 74 ALA B CA 1
ATOM 3104 C C . ALA B 1 74 ? 21.406 9.797 6.566 1 98.38 74 ALA B C 1
ATOM 3106 O O . ALA B 1 74 ? 21.469 8.562 6.516 1 98.38 74 ALA B O 1
ATOM 3107 N N . SER B 1 75 ? 22.484 10.586 6.703 1 97.56 75 SER B N 1
ATOM 3108 C CA . SER B 1 75 ? 23.844 10.039 6.656 1 97.56 75 SER B CA 1
ATOM 3109 C C . SER B 1 75 ? 24.094 9.102 7.836 1 97.56 75 SER B C 1
ATOM 3111 O O . SER B 1 75 ? 25 8.266 7.785 1 97.56 75 SER B O 1
ATOM 3113 N N . ARG B 1 76 ? 23.266 9.242 8.852 1 97.69 76 ARG B N 1
ATOM 3114 C CA . ARG B 1 76 ? 23.516 8.477 10.07 1 97.69 76 ARG B CA 1
ATOM 3115 C C . ARG B 1 76 ? 22.609 7.258 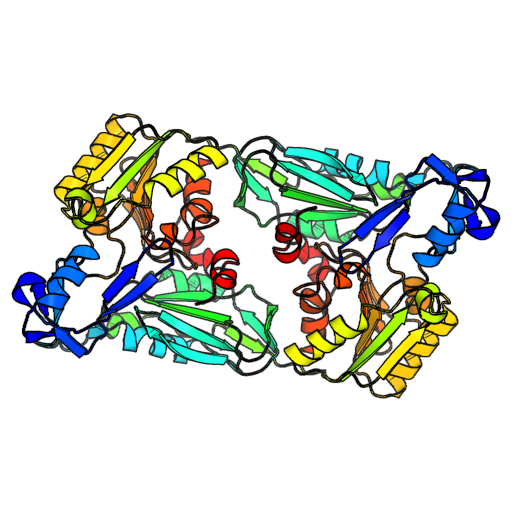10.156 1 97.69 76 ARG B C 1
ATOM 3117 O O . ARG B 1 76 ? 22.906 6.309 10.891 1 97.69 76 ARG B O 1
ATOM 3124 N N . VAL B 1 77 ? 21.516 7.246 9.422 1 97.62 77 VAL B N 1
ATOM 3125 C CA . VAL B 1 77 ? 20.531 6.184 9.633 1 97.62 77 VAL B CA 1
ATOM 3126 C C . VAL B 1 77 ? 20.578 5.203 8.469 1 97.62 77 VAL B C 1
ATOM 3128 O O . VAL B 1 77 ? 19.969 4.129 8.531 1 97.62 77 VAL B O 1
ATOM 3131 N N . LEU B 1 78 ? 21.281 5.461 7.41 1 97.5 78 LEU B N 1
ATOM 3132 C CA . LEU B 1 78 ? 21.297 4.633 6.211 1 97.5 78 LEU B CA 1
ATOM 3133 C C . LEU B 1 78 ? 22.453 3.631 6.266 1 97.5 78 LEU B C 1
ATOM 3135 O O . LEU B 1 78 ? 23.562 3.98 6.652 1 97.5 78 LEU B O 1
ATOM 3139 N N . GLY B 1 79 ? 22.078 2.416 5.906 1 97.12 79 GLY B N 1
ATOM 3140 C CA . GLY B 1 79 ? 23.094 1.385 5.719 1 97.12 79 GLY B CA 1
ATOM 3141 C C . GLY B 1 79 ? 23.516 1.227 4.273 1 97.12 79 GLY B C 1
ATOM 3142 O O . GLY B 1 79 ? 23.562 2.203 3.521 1 97.12 79 GLY B O 1
ATOM 3143 N N . LYS B 1 80 ? 23.875 0.043 3.932 1 97.25 80 LYS B N 1
ATOM 3144 C CA . LYS B 1 80 ? 24.5 -0.243 2.643 1 97.25 80 LYS B CA 1
ATOM 3145 C C . LYS B 1 80 ? 23.5 -0.064 1.5 1 97.25 80 LYS B C 1
ATOM 3147 O O . LYS B 1 80 ? 22.312 -0.333 1.66 1 97.25 80 LYS B O 1
ATOM 3152 N N . ASN B 1 81 ? 23.938 0.419 0.349 1 98.44 81 ASN B N 1
ATOM 3153 C CA . ASN B 1 81 ? 23.312 0.414 -0.969 1 98.44 81 ASN B CA 1
ATOM 3154 C C . ASN B 1 81 ? 22.156 1.407 -1.044 1 98.44 81 ASN B C 1
ATOM 3156 O O . ASN B 1 81 ? 21.219 1.216 -1.817 1 98.44 81 ASN B O 1
ATOM 3160 N N . LEU B 1 82 ? 22.219 2.363 -0.165 1 98.62 82 LEU B N 1
ATOM 3161 C CA . LEU B 1 82 ? 21.281 3.49 -0.216 1 98.62 82 LEU B CA 1
ATOM 3162 C C . LEU B 1 82 ? 22.047 4.809 -0.328 1 98.62 82 LEU B C 1
ATOM 3164 O O . LEU B 1 82 ? 23.156 4.941 0.192 1 98.62 82 LEU B O 1
ATOM 3168 N N . SER B 1 83 ? 21.484 5.664 -1.021 1 98.31 83 SER B N 1
ATOM 3169 C CA . SER B 1 83 ? 22.016 7.027 -1.109 1 98.31 83 SER B CA 1
ATOM 3170 C C . SER B 1 83 ? 20.938 8.055 -0.784 1 98.31 83 SER B C 1
ATOM 3172 O O . SER B 1 83 ? 19.75 7.711 -0.684 1 98.31 83 SER B O 1
ATOM 3174 N N . TYR B 1 84 ? 21.359 9.281 -0.48 1 98.06 84 TYR B N 1
ATOM 3175 C CA . TYR B 1 84 ? 20.391 10.312 -0.116 1 98.06 84 TYR B CA 1
ATOM 3176 C C . TYR B 1 84 ? 20.734 11.641 -0.784 1 98.06 84 TYR B C 1
ATOM 3178 O O . TYR B 1 84 ? 21.891 11.875 -1.143 1 98.06 84 TYR B O 1
ATOM 3186 N N . SER B 1 85 ? 19.703 12.469 -1.039 1 96.88 85 SER B N 1
ATOM 3187 C CA . SER B 1 85 ? 19.859 13.812 -1.583 1 96.88 85 SER B CA 1
ATOM 3188 C C . SER B 1 85 ? 18.797 14.758 -1.039 1 96.88 85 SER B C 1
ATOM 3190 O O . SER B 1 85 ? 17.625 14.398 -0.954 1 96.88 85 SER B O 1
ATOM 3192 N N . TYR B 1 86 ? 19.266 15.914 -0.655 1 94.06 86 TYR B N 1
ATOM 3193 C CA . TYR B 1 86 ? 18.328 16.938 -0.197 1 94.06 86 TYR B CA 1
ATOM 3194 C C . TYR B 1 86 ? 17.422 17.391 -1.335 1 94.06 86 TYR B C 1
ATOM 3196 O O . TYR B 1 86 ? 17.891 17.641 -2.445 1 94.06 86 TYR B O 1
ATOM 3204 N N . SER B 1 87 ? 16.125 17.469 -1.087 1 88.88 87 SER B N 1
ATOM 3205 C CA . SER B 1 87 ? 15.172 17.766 -2.152 1 88.88 87 SER B CA 1
ATOM 3206 C C . SER B 1 87 ? 14.438 19.078 -1.896 1 88.88 87 SER B C 1
ATOM 3208 O O . SER B 1 87 ? 13.57 19.469 -2.68 1 88.88 87 SER B O 1
ATOM 3210 N N . GLY B 1 88 ? 14.719 19.812 -0.811 1 83.19 88 GLY B N 1
ATOM 3211 C CA . GLY B 1 88 ? 14.031 21.047 -0.485 1 83.19 88 GLY B CA 1
ATOM 3212 C C . GLY B 1 88 ? 12.93 20.859 0.544 1 83.19 88 GLY B C 1
ATOM 3213 O O . GLY B 1 88 ? 12.5 19.75 0.811 1 83.19 88 GLY B O 1
ATOM 3214 N N . GLN B 1 89 ? 12.562 21.938 1.209 1 80.44 89 GLN B N 1
ATOM 3215 C CA . GLN B 1 89 ? 11.43 22 2.133 1 80.44 89 GLN B CA 1
ATOM 3216 C C . GLN B 1 89 ? 11.609 21.016 3.279 1 80.44 89 GLN B C 1
ATOM 3218 O O . GLN B 1 89 ? 10.672 20.297 3.641 1 80.44 89 GLN B O 1
ATOM 3223 N N . GLY B 1 90 ? 12.867 20.875 3.658 1 86.56 90 GLY B N 1
ATOM 3224 C CA . GLY B 1 90 ? 13.148 20.062 4.836 1 86.56 90 GLY B CA 1
ATOM 3225 C C . GLY B 1 90 ? 13.062 18.578 4.57 1 86.56 90 GLY B C 1
ATOM 3226 O O . GLY B 1 90 ? 12.844 17.781 5.492 1 86.56 90 GLY B O 1
ATOM 3227 N N . SER B 1 91 ? 13.195 18.219 3.326 1 92.81 91 SER B N 1
ATOM 3228 C CA . SER B 1 91 ? 13.047 16.812 2.951 1 92.81 91 SER B CA 1
ATOM 3229 C C . SER B 1 91 ? 14.305 16.281 2.27 1 92.81 91 SER B C 1
ATOM 3231 O O . SER B 1 91 ? 14.883 16.969 1.419 1 92.81 91 SER B O 1
ATOM 3233 N N . THR B 1 92 ? 14.773 15.211 2.711 1 97.44 92 THR B N 1
ATOM 3234 C CA . THR B 1 92 ? 15.852 14.477 2.064 1 97.44 92 THR B CA 1
ATOM 3235 C C . THR B 1 92 ? 15.359 13.125 1.557 1 97.44 92 THR B C 1
ATOM 3237 O O . THR B 1 92 ? 14.812 12.328 2.324 1 97.44 92 THR B O 1
ATOM 3240 N N . ARG B 1 93 ? 15.594 12.867 0.286 1 97.69 93 ARG B N 1
ATOM 3241 C CA . ARG B 1 93 ? 15.156 11.633 -0.352 1 97.69 93 ARG B CA 1
ATOM 3242 C C . ARG B 1 93 ? 16.203 10.531 -0.177 1 97.69 93 ARG B C 1
ATOM 3244 O O . ARG B 1 93 ? 17.406 10.789 -0.246 1 97.69 93 ARG B O 1
ATOM 3251 N N . ILE B 1 94 ? 15.742 9.359 0.106 1 98.56 94 ILE B N 1
ATOM 3252 C CA . ILE B 1 94 ? 16.562 8.156 0.176 1 98.56 94 ILE B CA 1
ATOM 3253 C C . ILE B 1 94 ? 16.234 7.234 -0.992 1 98.56 94 ILE B C 1
ATOM 3255 O O . ILE B 1 94 ? 15.078 6.84 -1.168 1 98.56 94 ILE B O 1
ATOM 3259 N N . VAL B 1 95 ? 17.219 6.828 -1.818 1 98.44 95 VAL B N 1
ATOM 3260 C CA . VAL B 1 95 ? 16.938 6.043 -3.018 1 98.44 95 VAL B CA 1
ATOM 3261 C C . VAL B 1 95 ? 17.844 4.82 -3.057 1 98.44 95 VAL B C 1
ATOM 3263 O O . VAL B 1 95 ? 18.906 4.812 -2.428 1 98.44 95 VAL B O 1
ATOM 3266 N N . ALA B 1 96 ? 17.422 3.828 -3.768 1 98.62 96 ALA B N 1
ATOM 3267 C CA . ALA B 1 96 ? 18.234 2.629 -3.982 1 98.62 96 ALA B CA 1
ATOM 3268 C C . ALA B 1 96 ? 19.391 2.91 -4.926 1 98.62 96 ALA B C 1
ATOM 3270 O O . ALA B 1 96 ? 19.188 3.338 -6.066 1 98.62 96 ALA B O 1
ATOM 3271 N N . GLU B 1 97 ? 20.609 2.625 -4.496 1 98 97 GLU B N 1
ATOM 3272 C CA . GLU B 1 97 ? 21.781 2.799 -5.352 1 98 97 GLU B CA 1
ATOM 3273 C C . GLU B 1 97 ? 21.891 1.662 -6.363 1 98 97 GLU B C 1
ATOM 3275 O O . GLU B 1 97 ? 22.5 1.83 -7.426 1 98 97 GLU B O 1
ATOM 3280 N N . ARG B 1 98 ? 21.438 0.578 -5.98 1 97.5 98 ARG B N 1
ATOM 3281 C CA . ARG B 1 98 ? 21.344 -0.639 -6.781 1 97.5 98 ARG B CA 1
ATOM 3282 C C . ARG B 1 98 ? 20.031 -1.383 -6.5 1 97.5 98 ARG B C 1
ATOM 3284 O O . ARG B 1 98 ? 19.391 -1.149 -5.477 1 97.5 98 ARG B O 1
ATOM 3291 N N . PRO B 1 99 ? 19.703 -2.24 -7.449 1 98.5 99 PRO B N 1
ATOM 3292 C CA . PRO B 1 99 ? 18.5 -3.02 -7.141 1 98.5 99 PRO B CA 1
ATOM 3293 C C . PRO B 1 99 ? 18.688 -3.936 -5.93 1 98.5 99 PRO B C 1
ATOM 3295 O O . PRO B 1 99 ? 19.797 -4.383 -5.656 1 98.5 99 PRO B O 1
ATOM 3298 N N . GLY B 1 100 ? 17.625 -4.152 -5.238 1 98.75 100 GLY B N 1
ATOM 3299 C CA . GLY B 1 100 ? 17.672 -5.016 -4.07 1 98.75 100 GLY B CA 1
ATOM 3300 C C . GLY B 1 100 ? 16.391 -5.004 -3.262 1 98.75 100 GLY B C 1
ATOM 3301 O O . GLY B 1 100 ? 15.344 -4.59 -3.76 1 98.75 100 GLY B O 1
ATOM 3302 N N . VAL B 1 101 ? 16.438 -5.559 -2.066 1 98.81 101 VAL B N 1
ATOM 3303 C CA . VAL B 1 101 ? 15.305 -5.633 -1.162 1 98.81 101 VAL B CA 1
ATOM 3304 C C . VAL B 1 101 ? 15.539 -4.734 0.048 1 98.81 101 VAL B C 1
ATOM 3306 O O . VAL B 1 101 ? 16.547 -4.879 0.749 1 98.81 101 VAL B O 1
ATOM 3309 N N . LEU B 1 102 ? 14.648 -3.811 0.294 1 98.81 102 LEU B N 1
ATOM 3310 C CA . LEU B 1 102 ? 14.75 -2.859 1.396 1 98.81 102 LEU B CA 1
ATOM 3311 C C . LEU B 1 102 ? 14.531 -3.557 2.736 1 98.81 102 LEU B C 1
ATOM 3313 O O . LEU B 1 102 ? 13.578 -4.32 2.895 1 98.81 102 LEU B O 1
ATOM 3317 N N . LYS B 1 103 ? 15.43 -3.332 3.623 1 98.62 103 LYS B N 1
ATOM 3318 C CA . LYS B 1 103 ? 15.328 -3.824 4.996 1 98.62 103 LYS B CA 1
ATOM 3319 C C . LYS B 1 103 ? 15.18 -2.67 5.98 1 98.62 103 LYS B C 1
ATOM 3321 O O . LYS B 1 103 ? 16.016 -1.77 6.027 1 98.62 103 LYS B O 1
ATOM 3326 N N . VAL B 1 104 ? 14.094 -2.693 6.688 1 98.31 104 VAL B N 1
ATOM 3327 C CA . VAL B 1 104 ? 13.773 -1.636 7.641 1 98.31 104 VAL B CA 1
ATOM 3328 C C . VAL B 1 104 ? 13.555 -2.236 9.023 1 98.31 104 VAL B C 1
ATOM 3330 O O . VAL B 1 104 ? 12.852 -3.238 9.172 1 98.31 104 VAL B O 1
ATOM 3333 N N . ASP B 1 105 ? 14.172 -1.678 9.984 1 96.06 105 ASP B N 1
ATOM 3334 C CA . ASP B 1 105 ? 13.914 -2.059 11.375 1 96.06 105 ASP B CA 1
ATOM 3335 C C . ASP B 1 105 ? 12.703 -1.324 11.93 1 96.06 105 ASP B C 1
ATOM 3337 O O . ASP B 1 105 ? 12.828 -0.228 12.484 1 96.06 105 ASP B O 1
ATOM 3341 N N . ALA B 1 106 ? 11.602 -1.957 11.891 1 96.75 106 ALA B N 1
ATOM 3342 C CA . ALA B 1 106 ? 10.328 -1.301 12.18 1 96.75 106 ALA B CA 1
ATOM 3343 C C . ALA B 1 106 ? 10.297 -0.761 13.602 1 96.75 106 ALA B C 1
ATOM 3345 O O . ALA B 1 106 ? 9.836 0.359 13.844 1 96.75 106 ALA B O 1
ATOM 3346 N N . GLU B 1 107 ? 10.711 -1.528 14.555 1 96.56 107 GLU B N 1
ATOM 3347 C CA . GLU B 1 107 ? 10.703 -1.119 15.961 1 96.56 107 GLU B CA 1
ATOM 3348 C C . GLU B 1 107 ? 11.602 0.096 16.188 1 96.56 107 GLU B C 1
ATOM 3350 O O . GLU B 1 107 ? 11.188 1.061 16.828 1 96.56 107 GLU B O 1
ATOM 3355 N N . GLU B 1 108 ? 12.773 0.049 15.609 1 97.31 108 GLU B N 1
ATOM 3356 C CA . GLU B 1 108 ? 13.719 1.138 15.805 1 97.31 108 GLU B CA 1
ATOM 3357 C C . GLU B 1 108 ? 13.297 2.391 15.047 1 97.31 108 GLU B C 1
ATOM 3359 O O . GLU B 1 108 ? 13.531 3.512 15.508 1 97.31 108 GLU B O 1
ATOM 3364 N N . VAL B 1 109 ? 12.711 2.205 13.883 1 97.69 109 VAL B N 1
ATOM 3365 C CA . VAL B 1 109 ? 12.195 3.354 13.141 1 97.69 109 VAL B CA 1
ATOM 3366 C C . VAL B 1 109 ? 11.078 4.02 13.945 1 97.69 109 VAL B C 1
ATOM 3368 O O . VAL B 1 109 ? 11.008 5.25 14.016 1 97.69 109 VAL B O 1
ATOM 3371 N N . THR B 1 110 ? 10.211 3.229 14.562 1 97.31 110 THR B N 1
ATOM 3372 C CA . THR B 1 110 ? 9.141 3.76 15.398 1 97.31 110 THR B CA 1
ATOM 3373 C C . THR B 1 110 ? 9.719 4.555 16.562 1 97.31 110 THR B C 1
ATOM 3375 O O . THR B 1 110 ? 9.258 5.656 16.875 1 97.31 110 THR B O 1
ATOM 3378 N N . ARG B 1 111 ? 10.703 3.986 17.188 1 96.44 111 ARG B N 1
ATOM 3379 C CA . ARG B 1 111 ? 11.375 4.68 18.281 1 96.44 111 ARG B CA 1
ATOM 3380 C C . ARG B 1 111 ? 11.984 5.996 17.812 1 96.44 111 ARG B C 1
ATOM 3382 O O . ARG B 1 111 ? 11.836 7.027 18.469 1 96.44 111 ARG B O 1
ATOM 3389 N N . PHE B 1 112 ? 12.664 5.902 16.703 1 97.69 112 PHE B N 1
ATOM 3390 C CA . PHE B 1 112 ? 13.273 7.102 16.141 1 97.69 112 PHE B CA 1
ATOM 3391 C C . PHE B 1 112 ? 12.211 8.172 15.883 1 97.69 112 PHE B C 1
ATOM 3393 O O . PHE B 1 112 ? 12.398 9.336 16.25 1 97.69 112 PHE B O 1
ATOM 3400 N N . ASN B 1 113 ? 11.086 7.789 15.281 1 97.81 113 ASN B N 1
ATOM 3401 C CA . ASN B 1 113 ? 10.039 8.719 14.883 1 97.81 113 ASN B CA 1
ATOM 3402 C C . ASN B 1 113 ? 9.32 9.312 16.094 1 97.81 113 ASN B C 1
ATOM 3404 O O . ASN B 1 113 ? 8.547 10.266 15.953 1 97.81 113 ASN B O 1
ATOM 3408 N N . SER B 1 114 ? 9.578 8.844 17.188 1 95.5 114 SER B N 1
ATOM 3409 C CA . SER B 1 114 ? 8.922 9.359 18.391 1 95.5 114 SER B CA 1
ATOM 3410 C C . SER B 1 114 ? 9.539 10.688 18.828 1 95.5 114 SER B C 1
ATOM 3412 O O . SER B 1 114 ? 8.977 11.398 19.656 1 95.5 114 SER B O 1
ATOM 3414 N N . ASN B 1 115 ? 10.719 11.156 18.297 1 92.25 115 ASN B N 1
ATOM 3415 C CA . ASN B 1 115 ? 11.352 12.398 18.719 1 92.25 115 ASN B CA 1
ATOM 3416 C C . ASN B 1 115 ? 10.555 13.617 18.25 1 92.25 115 ASN B C 1
ATOM 3418 O O . ASN B 1 115 ? 10.719 14.711 18.781 1 92.25 115 ASN B O 1
ATOM 3422 N N . ARG B 1 116 ? 9.75 13.547 17.234 1 80.38 116 ARG B N 1
ATOM 3423 C CA . ARG B 1 116 ? 8.773 14.5 16.703 1 80.38 116 ARG B CA 1
ATOM 3424 C C . ARG B 1 116 ? 9.469 15.672 16.031 1 80.38 116 ARG B C 1
ATOM 3426 O O . ARG B 1 116 ? 8.812 16.609 15.57 1 80.38 116 ARG B O 1
ATOM 3433 N N . TRP B 1 117 ? 10.758 15.688 15.93 1 93.56 117 TRP B N 1
ATOM 3434 C CA . TRP B 1 117 ? 11.492 16.75 15.266 1 93.56 117 TRP B CA 1
ATOM 3435 C C . TRP B 1 117 ? 11.875 16.344 13.844 1 93.56 117 TRP B C 1
ATOM 3437 O O . TRP B 1 117 ? 11.734 17.141 12.906 1 93.56 117 TRP B O 1
ATOM 3447 N N . VAL B 1 118 ? 12.391 15.18 13.805 1 97.38 118 VAL B N 1
ATOM 3448 C CA . VAL B 1 118 ? 12.812 14.633 12.523 1 97.38 118 VAL B CA 1
ATOM 3449 C C . VAL B 1 118 ? 12.164 13.266 12.305 1 97.38 118 VAL B C 1
ATOM 3451 O O . VAL B 1 118 ? 12.125 12.438 13.219 1 97.38 118 VAL B O 1
ATOM 3454 N N . LEU B 1 119 ? 11.633 13.039 11.148 1 97.94 119 LEU B N 1
ATOM 3455 C CA . LEU B 1 119 ? 10.883 11.82 10.859 1 97.94 119 LEU B CA 1
ATOM 3456 C C . LEU B 1 119 ? 11.562 11.016 9.75 1 97.94 119 LEU B C 1
ATOM 3458 O O . LEU B 1 119 ? 12.102 11.594 8.805 1 97.94 119 LEU B O 1
ATOM 3462 N N . LEU B 1 120 ? 11.57 9.758 9.93 1 98.38 120 LEU B N 1
ATOM 3463 C CA . LEU B 1 120 ? 11.945 8.82 8.875 1 98.38 120 LEU B CA 1
ATOM 3464 C C . LEU B 1 120 ? 10.719 8.109 8.32 1 98.38 120 LEU B C 1
ATOM 3466 O O . LEU B 1 120 ? 9.984 7.457 9.062 1 98.38 120 LEU B O 1
ATOM 3470 N N . ILE B 1 121 ? 10.469 8.266 7.059 1 98.44 121 ILE B N 1
ATOM 3471 C CA . ILE B 1 121 ? 9.336 7.68 6.348 1 98.44 121 ILE B CA 1
ATOM 3472 C C . ILE B 1 121 ? 9.844 6.738 5.258 1 98.44 121 ILE B C 1
ATOM 3474 O O . ILE B 1 121 ? 10.586 7.152 4.367 1 98.44 121 ILE B O 1
ATOM 3478 N N . THR B 1 122 ? 9.438 5.5 5.297 1 98.69 122 THR B N 1
ATOM 3479 C CA . THR B 1 122 ? 10.039 4.535 4.387 1 98.69 122 THR B CA 1
ATOM 3480 C C . THR B 1 122 ? 8.969 3.764 3.625 1 98.69 122 THR B C 1
ATOM 3482 O O . THR B 1 122 ? 7.781 3.859 3.949 1 98.69 122 THR B O 1
ATOM 3485 N N . ARG B 1 123 ? 9.422 3.064 2.58 1 98.06 123 ARG B N 1
ATOM 3486 C CA . ARG B 1 123 ? 8.641 1.945 2.068 1 98.06 123 ARG B CA 1
ATOM 3487 C C . ARG B 1 123 ? 8.484 0.856 3.125 1 98.06 123 ARG B C 1
ATOM 3489 O O . ARG B 1 123 ? 9.102 0.924 4.191 1 98.06 123 ARG B O 1
ATOM 3496 N N . SER B 1 124 ? 7.566 -0.086 2.795 1 96.81 124 SER B N 1
ATOM 3497 C CA . SER B 1 124 ? 7.418 -1.232 3.686 1 96.81 124 SER B CA 1
ATOM 3498 C C . SER B 1 124 ? 8.695 -2.068 3.727 1 96.81 124 SER B C 1
ATOM 3500 O O . SER B 1 124 ? 9.438 -2.123 2.746 1 96.81 124 SER B O 1
ATOM 3502 N N . ASN B 1 125 ? 8.906 -2.723 4.867 1 97.5 125 ASN B N 1
ATOM 3503 C CA . ASN B 1 125 ? 9.992 -3.688 4.977 1 97.5 125 ASN B CA 1
ATOM 3504 C C . ASN B 1 125 ? 9.898 -4.766 3.902 1 97.5 125 ASN B C 1
ATOM 3506 O O . ASN B 1 125 ? 8.797 -5.199 3.547 1 97.5 125 ASN B O 1
ATOM 3510 N N . ASN B 1 126 ? 11.055 -5.152 3.275 1 98.06 126 ASN B N 1
ATOM 3511 C CA . ASN B 1 126 ? 11.195 -6.223 2.295 1 98.06 126 ASN B CA 1
ATOM 3512 C C . ASN B 1 126 ? 10.703 -5.793 0.917 1 98.06 126 ASN B C 1
ATOM 3514 O O . ASN B 1 126 ? 10.461 -6.633 0.049 1 98.06 126 ASN B O 1
ATOM 3518 N N . ARG B 1 127 ? 10.523 -4.516 0.746 1 98 127 ARG B N 1
ATOM 3519 C CA . ARG B 1 127 ? 10.102 -4.027 -0.565 1 98 127 ARG B CA 1
ATOM 3520 C C . ARG B 1 127 ? 11.25 -4.121 -1.571 1 98 127 ARG B C 1
ATOM 3522 O O . ARG B 1 127 ? 12.328 -3.582 -1.339 1 98 127 ARG B O 1
ATOM 3529 N N . ALA B 1 128 ? 11.008 -4.836 -2.658 1 98.62 128 ALA B N 1
ATOM 3530 C CA . ALA B 1 128 ? 11.992 -4.875 -3.738 1 98.62 128 ALA B CA 1
ATOM 3531 C C . ALA B 1 128 ? 12.023 -3.553 -4.5 1 98.62 128 ALA B C 1
ATOM 3533 O O . ALA B 1 128 ? 10.977 -2.986 -4.812 1 98.62 128 ALA B O 1
ATOM 3534 N N . LEU B 1 129 ? 13.227 -3.086 -4.695 1 98.56 129 LEU B N 1
ATOM 3535 C CA . LEU B 1 129 ? 13.398 -1.806 -5.371 1 98.56 129 LEU B CA 1
ATOM 3536 C C . LEU B 1 129 ? 14.406 -1.93 -6.512 1 98.56 129 LEU B C 1
ATOM 3538 O O . LEU B 1 129 ? 15.406 -2.635 -6.387 1 98.56 129 LEU B O 1
ATOM 3542 N N . GLY B 1 130 ? 14.07 -1.312 -7.625 1 98.25 130 GLY B N 1
ATOM 3543 C CA . GLY B 1 130 ? 15.078 -1.091 -8.648 1 98.25 130 GLY B CA 1
ATOM 3544 C C . GLY B 1 130 ? 15.992 0.081 -8.344 1 98.25 130 GLY B C 1
ATOM 3545 O O . GLY B 1 130 ? 15.742 0.846 -7.41 1 98.25 130 GLY B O 1
ATOM 3546 N N . ARG B 1 131 ? 17.078 0.187 -9.148 1 97.94 131 ARG B N 1
ATOM 3547 C CA . ARG B 1 131 ? 18 1.301 -8.984 1 97.94 131 ARG B CA 1
ATOM 3548 C C . ARG B 1 131 ? 17.281 2.639 -9.133 1 97.94 131 ARG B C 1
ATOM 3550 O O . ARG B 1 131 ? 16.5 2.826 -10.055 1 97.94 131 ARG B O 1
ATOM 3557 N N . GLY B 1 132 ? 17.531 3.529 -8.188 1 97.62 132 GLY B N 1
ATOM 3558 C CA . GLY B 1 132 ? 17.016 4.883 -8.281 1 97.62 132 GLY B CA 1
ATOM 3559 C C . GLY B 1 132 ? 15.641 5.035 -7.668 1 97.62 132 GLY B C 1
ATOM 3560 O O . GLY B 1 132 ? 15.148 6.152 -7.484 1 97.62 132 GLY B O 1
ATOM 3561 N N . GLU B 1 133 ? 14.992 3.955 -7.352 1 97.31 133 GLU B N 1
ATOM 3562 C CA . GLU B 1 133 ? 13.648 4.031 -6.797 1 97.31 133 GLU B CA 1
ATOM 3563 C C . GLU B 1 133 ? 13.672 4.543 -5.359 1 97.31 133 GLU B C 1
ATOM 3565 O O . GLU B 1 133 ? 14.625 4.297 -4.625 1 97.31 133 GLU B O 1
ATOM 3570 N N . LEU B 1 134 ? 12.68 5.273 -4.961 1 98.06 134 LEU B N 1
ATOM 3571 C CA . LEU B 1 134 ? 12.57 5.902 -3.652 1 98.06 134 LEU B CA 1
ATOM 3572 C C . LEU B 1 134 ? 12.383 4.859 -2.559 1 98.06 134 LEU B C 1
ATOM 3574 O O . LEU B 1 134 ? 11.445 4.055 -2.617 1 98.06 134 LEU B O 1
ATOM 3578 N N . ALA B 1 135 ? 13.258 4.867 -1.57 1 98.38 135 ALA B N 1
ATOM 3579 C CA . ALA B 1 135 ? 13.211 3.941 -0.44 1 98.38 135 ALA B CA 1
ATOM 3580 C C . ALA B 1 135 ? 12.586 4.609 0.785 1 98.38 135 ALA B C 1
ATOM 3582 O O . ALA B 1 135 ? 11.961 3.941 1.609 1 98.38 135 ALA B O 1
ATOM 3583 N N . GLY B 1 136 ? 12.797 5.883 0.894 1 98.31 136 GLY B N 1
ATOM 3584 C CA . GLY B 1 136 ? 12.305 6.625 2.043 1 98.31 136 GLY B CA 1
ATOM 3585 C C . GLY B 1 136 ? 12.609 8.109 1.969 1 98.31 136 GLY B C 1
ATOM 3586 O O . GLY B 1 136 ? 13.141 8.594 0.962 1 98.31 136 GLY B O 1
ATOM 3587 N N . VAL B 1 137 ? 12.227 8.82 3.018 1 98.19 137 VAL B N 1
ATOM 3588 C CA . VAL B 1 137 ? 12.469 10.25 3.154 1 98.19 137 VAL B CA 1
ATOM 3589 C C . VAL B 1 137 ? 12.75 10.594 4.613 1 98.19 137 VAL B C 1
ATOM 3591 O O . VAL B 1 137 ? 12.156 10.016 5.523 1 98.19 137 VAL B O 1
ATOM 3594 N N . VAL B 1 138 ? 13.68 11.422 4.816 1 98.31 138 VAL B N 1
ATOM 3595 C CA . VAL B 1 138 ? 13.844 12.094 6.102 1 98.31 138 VAL B CA 1
ATOM 3596 C C . VAL B 1 138 ? 13.203 13.477 6.055 1 98.31 138 VAL B C 1
ATOM 3598 O O . VAL B 1 138 ? 13.484 14.266 5.145 1 98.31 138 VAL B O 1
ATOM 3601 N N . GLU B 1 139 ? 12.391 13.734 6.973 1 96.62 139 GLU B N 1
ATOM 3602 C CA . GLU B 1 139 ? 11.656 15 7.012 1 96.62 139 GLU B CA 1
ATOM 3603 C C . GLU B 1 139 ? 11.898 15.734 8.328 1 96.62 139 GLU B C 1
ATOM 3605 O O . GLU B 1 139 ? 11.773 15.141 9.406 1 96.62 139 GLU B O 1
ATOM 3610 N N . ALA B 1 140 ? 12.211 16.984 8.242 1 95.19 140 ALA B N 1
ATOM 3611 C CA . ALA B 1 140 ? 12.281 17.828 9.438 1 95.19 140 ALA B CA 1
ATOM 3612 C C . ALA B 1 140 ? 10.953 18.516 9.703 1 95.19 140 ALA B C 1
ATOM 3614 O O . ALA B 1 140 ? 10.352 19.094 8.805 1 95.19 140 ALA B O 1
ATOM 3615 N N . VAL B 1 141 ? 10.492 18.422 10.906 1 93.31 141 VAL B N 1
ATOM 3616 C CA . VAL B 1 141 ? 9.266 19.094 11.297 1 93.31 141 VAL B CA 1
ATOM 3617 C C . VAL B 1 141 ? 9.555 20.578 11.555 1 93.31 141 VAL B C 1
ATOM 3619 O O . VAL B 1 141 ? 8.906 21.453 10.969 1 93.31 141 VAL B O 1
ATOM 3622 N N . PRO B 1 142 ? 10.586 20.906 12.336 1 89.06 142 PRO B N 1
ATOM 3623 C CA . PRO B 1 142 ? 10.914 22.328 12.523 1 89.06 142 PRO B CA 1
ATOM 3624 C C . PRO B 1 142 ? 11.82 22.859 11.414 1 89.06 142 PRO B C 1
ATOM 3626 O O . PRO B 1 142 ? 12.617 22.109 10.844 1 89.06 142 PRO B O 1
ATOM 3629 N N . PHE B 1 143 ? 11.734 24.078 11.18 1 86.56 143 PHE B N 1
ATOM 3630 C CA . PHE B 1 143 ? 12.633 24.734 10.242 1 86.56 143 PHE B CA 1
ATOM 3631 C C . PHE B 1 143 ? 14.062 24.719 10.75 1 86.56 143 PHE B C 1
ATOM 3633 O O . PHE B 1 143 ? 15.008 24.594 9.969 1 86.56 143 PHE B O 1
ATOM 3640 N N . LYS B 1 144 ? 14.188 24.938 12.023 1 87.88 144 LYS B N 1
ATOM 3641 C CA . LYS B 1 144 ? 15.492 24.891 12.68 1 87.88 144 LYS B CA 1
ATOM 3642 C C . LYS B 1 144 ? 15.398 24.266 14.07 1 87.88 144 LYS B C 1
ATOM 3644 O O . LYS B 1 144 ? 14.312 24.219 14.656 1 87.88 144 LYS B O 1
ATOM 3649 N N . MET B 1 145 ? 16.484 23.734 14.57 1 91.12 145 MET B N 1
ATOM 3650 C CA . MET B 1 145 ? 16.594 23.203 15.93 1 91.12 145 MET B CA 1
ATOM 3651 C C . MET B 1 145 ? 18.016 23.375 16.469 1 91.12 145 MET B C 1
ATOM 3653 O O . MET B 1 145 ? 18.922 23.734 15.719 1 91.12 145 MET B O 1
ATOM 3657 N N . SER B 1 146 ? 18.172 23.203 17.75 1 93.19 146 SER B N 1
ATOM 3658 C CA . SER B 1 146 ? 19.5 23.297 18.312 1 93.19 146 SER B CA 1
ATOM 3659 C C . SER B 1 146 ? 20.359 22.094 17.906 1 93.19 146 SER B C 1
ATOM 3661 O O . SER B 1 146 ? 19.844 20.984 17.75 1 93.19 146 SER B O 1
ATOM 3663 N N . ARG B 1 147 ? 21.594 22.359 17.75 1 94.06 147 ARG B N 1
ATOM 3664 C CA . ARG B 1 147 ? 22.516 21.266 17.484 1 94.06 147 ARG B CA 1
ATOM 3665 C C . ARG B 1 147 ? 22.484 20.234 18.594 1 94.06 147 ARG B C 1
ATOM 3667 O O . ARG B 1 147 ? 22.625 19.031 18.344 1 94.06 147 ARG B O 1
ATOM 3674 N N . GLN B 1 148 ? 22.297 20.688 19.766 1 94.12 148 GLN B N 1
ATOM 3675 C CA . GLN B 1 148 ? 22.203 19.797 20.922 1 94.12 148 GLN B CA 1
ATOM 3676 C C . GLN B 1 148 ? 21.016 18.844 20.766 1 94.12 148 GLN B C 1
ATOM 3678 O O . GLN B 1 148 ? 21.141 17.641 21.031 1 94.12 148 GLN B O 1
ATOM 3683 N N . ASP B 1 149 ? 19.859 19.359 20.391 1 94.19 149 ASP B N 1
ATOM 3684 C CA . ASP B 1 149 ? 18.672 18.531 20.156 1 94.19 149 ASP B CA 1
ATOM 3685 C C . ASP B 1 149 ? 18.922 17.516 19.047 1 94.19 149 ASP B C 1
ATOM 3687 O O . ASP B 1 149 ? 18.547 16.344 19.172 1 94.19 149 ASP B O 1
ATOM 3691 N N . LEU B 1 150 ? 19.562 17.969 18.016 1 95.62 150 LEU B N 1
ATOM 3692 C CA . LEU B 1 150 ? 19.875 17.078 16.906 1 95.62 150 LEU B CA 1
ATOM 3693 C C . LEU B 1 150 ? 20.766 15.938 17.359 1 95.62 150 LEU B C 1
ATOM 3695 O O . LEU B 1 150 ? 20.516 14.773 17.031 1 95.62 150 LEU B O 1
ATOM 3699 N N . MET B 1 151 ? 21.75 16.25 18.203 1 93.31 151 MET B N 1
ATOM 3700 C CA . MET B 1 151 ? 22.719 15.25 18.656 1 93.31 151 MET B CA 1
ATOM 3701 C C . MET B 1 151 ? 22.078 14.297 19.672 1 93.31 151 MET B C 1
ATOM 3703 O O . MET B 1 151 ? 22.625 13.219 19.938 1 93.31 151 MET B O 1
ATOM 3707 N N . SER B 1 152 ? 20.969 14.672 20.203 1 93.69 152 SER B N 1
ATOM 3708 C CA . SER B 1 152 ? 20.297 13.836 21.203 1 93.69 152 SER B CA 1
ATOM 3709 C C . SER B 1 152 ? 19.453 12.75 20.531 1 93.69 152 SER B C 1
ATOM 3711 O O . SER B 1 152 ? 18.969 11.836 21.203 1 93.69 152 SER B O 1
ATOM 3713 N N . LEU B 1 153 ? 19.25 12.875 19.266 1 93.94 153 LEU B N 1
ATOM 3714 C CA . LEU B 1 153 ? 18.453 11.891 18.531 1 93.94 153 LEU B CA 1
ATOM 3715 C C . LEU B 1 153 ? 19.141 10.523 18.562 1 93.94 153 LEU B C 1
ATOM 3717 O O . LEU B 1 153 ? 20.375 10.445 18.562 1 93.94 153 LEU B O 1
ATOM 3721 N N . ALA B 1 154 ? 18.344 9.438 18.594 1 85.88 154 ALA B N 1
ATOM 3722 C CA . ALA B 1 154 ? 18.844 8.062 18.547 1 85.88 154 ALA B CA 1
ATOM 3723 C C . ALA B 1 154 ? 19.281 7.684 17.125 1 85.88 154 ALA B C 1
ATOM 3725 O O . ALA B 1 154 ? 18.594 6.914 16.453 1 85.88 154 ALA B O 1
ATOM 3726 N N . LEU B 1 155 ? 20.516 8.133 16.812 1 91.94 155 LEU B N 1
ATOM 3727 C CA . LEU B 1 155 ? 20.969 7.902 15.445 1 91.94 155 LEU B CA 1
ATOM 3728 C C . LEU B 1 155 ? 21.719 6.586 15.336 1 91.94 155 LEU B C 1
ATOM 3730 O O . LEU B 1 155 ? 22.703 6.367 16.047 1 91.94 155 LEU B O 1
ATOM 3734 N N . ARG B 1 156 ? 21.188 5.711 14.594 1 95.5 156 ARG B N 1
ATOM 3735 C CA . ARG B 1 156 ? 21.766 4.422 14.234 1 95.5 156 ARG B CA 1
ATOM 3736 C C . ARG B 1 156 ? 21.312 3.977 12.852 1 95.5 156 ARG B C 1
ATOM 3738 O O . ARG B 1 156 ? 20.453 4.613 12.242 1 95.5 156 ARG B O 1
ATOM 3745 N N . LEU B 1 157 ? 21.906 2.941 12.406 1 97.19 157 LEU B N 1
ATOM 3746 C CA . LEU B 1 157 ? 21.469 2.395 11.133 1 97.19 157 LEU B CA 1
ATOM 3747 C C . LEU B 1 157 ? 20.062 1.814 11.242 1 97.19 157 LEU B C 1
ATOM 3749 O O . LEU B 1 157 ? 19.797 0.981 12.109 1 97.19 157 LEU B O 1
ATOM 3753 N N . LEU B 1 158 ? 19.172 2.318 10.406 1 98.06 158 LEU B N 1
ATOM 3754 C CA . LEU B 1 158 ? 17.766 1.943 10.539 1 98.06 158 LEU B CA 1
ATOM 3755 C C . LEU B 1 158 ? 17.281 1.22 9.289 1 98.06 158 LEU B C 1
ATOM 3757 O O . LEU B 1 158 ? 16.266 0.514 9.328 1 98.06 158 LEU B O 1
ATOM 3761 N N . LEU B 1 159 ? 17.922 1.436 8.219 1 97.69 159 LEU B N 1
ATOM 3762 C CA . LEU B 1 159 ? 17.516 0.77 6.988 1 97.69 159 LEU B CA 1
ATOM 3763 C C . LEU B 1 159 ? 18.703 0.549 6.059 1 97.69 159 LEU B C 1
ATOM 3765 O O . LEU B 1 159 ? 19.703 1.271 6.141 1 97.69 159 LEU B O 1
ATOM 3769 N N . TYR B 1 160 ? 18.656 -0.415 5.305 1 98.56 160 TYR B N 1
ATOM 3770 C CA . TYR B 1 160 ? 19.641 -0.736 4.266 1 98.56 160 TYR B CA 1
ATOM 3771 C C . TYR B 1 160 ? 18.984 -1.515 3.129 1 98.56 160 TYR B C 1
ATOM 3773 O O . TYR B 1 160 ? 17.797 -1.861 3.203 1 98.56 160 TYR B O 1
ATOM 3781 N N . LEU B 1 161 ? 19.625 -1.646 2.07 1 98.62 161 LEU B N 1
ATOM 3782 C CA . LEU B 1 161 ? 19.141 -2.408 0.923 1 98.62 161 LEU B CA 1
ATOM 3783 C C . LEU B 1 161 ? 20 -3.645 0.69 1 98.62 161 LEU B C 1
ATOM 3785 O O . LEU B 1 161 ? 21.203 -3.527 0.424 1 98.62 161 LEU B O 1
ATOM 3789 N N . ASP B 1 162 ? 19.391 -4.793 0.812 1 98.38 162 ASP B N 1
ATOM 3790 C CA . ASP B 1 162 ? 20.094 -6.035 0.498 1 98.38 162 ASP B CA 1
ATOM 3791 C C . ASP B 1 162 ? 20.172 -6.25 -1.012 1 98.38 162 ASP B C 1
ATOM 3793 O O . ASP B 1 162 ? 19.156 -6.336 -1.692 1 98.38 162 ASP B O 1
ATOM 3797 N N . GLU B 1 163 ? 21.375 -6.348 -1.462 1 98 163 GLU B N 1
ATOM 3798 C CA . GLU B 1 163 ? 21.547 -6.59 -2.893 1 98 163 GLU B CA 1
ATOM 3799 C C . GLU B 1 163 ? 21.156 -8.016 -3.264 1 98 163 GLU B C 1
ATOM 3801 O O . GLU B 1 163 ? 21.125 -8.898 -2.404 1 98 163 GLU B O 1
ATOM 3806 N N . PHE B 1 164 ? 20.859 -8.242 -4.5 1 98.56 164 PHE B N 1
ATOM 3807 C CA . PHE B 1 164 ? 20.547 -9.578 -4.988 1 98.56 164 PHE B CA 1
ATOM 3808 C C . PHE B 1 164 ? 21.812 -10.445 -5.055 1 98.56 164 PHE B C 1
ATOM 3810 O O . PHE B 1 164 ? 22.828 -10.016 -5.602 1 98.56 164 PHE B O 1
ATOM 3817 N N . LYS B 1 165 ? 21.719 -11.531 -4.434 1 98 165 LYS B N 1
ATOM 3818 C CA . LYS B 1 165 ? 22.828 -12.492 -4.457 1 98 165 LYS B CA 1
ATOM 3819 C C . LYS B 1 165 ? 22.719 -13.422 -5.656 1 98 165 LYS B C 1
ATOM 3821 O O . LYS B 1 165 ? 23.734 -13.844 -6.219 1 98 165 LYS B O 1
ATOM 3826 N N . LEU B 1 166 ? 21.531 -13.828 -5.965 1 98.38 166 LEU B N 1
ATOM 3827 C CA . LEU B 1 166 ? 21.234 -14.562 -7.191 1 98.38 166 LEU B CA 1
ATOM 3828 C C . LEU B 1 166 ? 20.797 -13.609 -8.297 1 98.38 166 LEU B C 1
ATOM 3830 O O . LEU B 1 166 ? 19.953 -12.727 -8.078 1 98.38 166 LEU B O 1
ATOM 3834 N N . THR B 1 167 ? 21.406 -13.766 -9.508 1 98.5 167 THR B N 1
ATOM 3835 C CA . THR B 1 167 ? 21.109 -12.781 -10.547 1 98.5 167 THR B CA 1
ATOM 3836 C C . THR B 1 167 ? 20.797 -13.477 -11.875 1 98.5 167 THR B C 1
ATOM 3838 O O . THR B 1 167 ? 20.406 -12.82 -12.844 1 98.5 167 THR B O 1
ATOM 3841 N N . ARG B 1 168 ? 20.938 -14.766 -11.922 1 98.81 168 ARG B N 1
ATOM 3842 C CA . ARG B 1 168 ? 20.672 -15.508 -13.141 1 98.81 168 ARG B CA 1
ATOM 3843 C C . ARG B 1 168 ? 19.344 -16.25 -13.055 1 98.81 168 ARG B C 1
ATOM 3845 O O . ARG B 1 168 ? 19.172 -17.156 -12.227 1 98.81 168 ARG B O 1
ATOM 3852 N N . LEU B 1 169 ? 18.453 -15.906 -13.938 1 98.81 169 LEU B N 1
ATOM 3853 C CA . LEU B 1 169 ? 17.078 -16.422 -13.898 1 98.81 169 LEU B CA 1
ATOM 3854 C C . LEU B 1 169 ? 16.781 -17.281 -15.125 1 98.81 169 LEU B C 1
ATOM 3856 O O . LEU B 1 169 ? 17.203 -16.938 -16.234 1 98.81 169 LEU B O 1
ATOM 3860 N N . GLY B 1 170 ? 16.203 -18.422 -14.914 1 98.81 170 GLY B N 1
ATOM 3861 C CA . GLY B 1 170 ? 15.57 -19.156 -15.992 1 98.81 170 GLY B CA 1
ATOM 3862 C C . GLY B 1 170 ? 14.055 -19.031 -15.992 1 98.81 170 GLY B C 1
ATOM 3863 O O . GLY B 1 170 ? 13.445 -18.844 -14.938 1 98.81 170 GLY B O 1
ATOM 3864 N N . ALA B 1 171 ? 13.5 -19.109 -17.172 1 98.56 171 ALA B N 1
ATOM 3865 C CA . ALA B 1 171 ? 12.047 -19.016 -17.297 1 98.56 171 ALA B CA 1
ATOM 3866 C C . ALA B 1 171 ? 11.484 -20.156 -18.125 1 98.56 171 ALA B C 1
ATOM 3868 O O . ALA B 1 171 ? 12.023 -20.5 -19.172 1 98.56 171 ALA B O 1
ATOM 3869 N N . VAL B 1 172 ? 10.508 -20.781 -17.594 1 97.69 172 VAL B N 1
ATOM 3870 C CA . VAL B 1 172 ? 9.742 -21.797 -18.328 1 97.69 172 VAL B CA 1
ATOM 3871 C C . VAL B 1 172 ? 8.289 -21.344 -18.453 1 97.69 172 VAL B C 1
ATOM 3873 O O . VAL B 1 172 ? 7.57 -21.25 -17.469 1 97.69 172 VAL B O 1
ATOM 3876 N N . VAL B 1 173 ? 7.883 -21.062 -19.656 1 95.31 173 VAL B N 1
ATOM 3877 C CA . VAL B 1 173 ? 6.496 -20.703 -19.938 1 95.31 173 VAL B CA 1
ATOM 3878 C C . VAL B 1 173 ? 5.711 -21.938 -20.328 1 95.31 173 VAL B C 1
ATOM 3880 O O . VAL B 1 173 ? 6.074 -22.625 -21.297 1 95.31 173 VAL B O 1
ATOM 3883 N N . THR B 1 174 ? 4.656 -22.203 -19.562 1 92.88 174 THR B N 1
ATOM 3884 C CA . THR B 1 174 ? 3.885 -23.406 -19.844 1 92.88 174 THR B CA 1
ATOM 3885 C C . THR B 1 174 ? 2.57 -23.062 -20.531 1 92.88 174 THR B C 1
ATOM 3887 O O . THR B 1 174 ? 2.004 -21.984 -20.297 1 92.88 174 THR B O 1
ATOM 3890 N N . GLY B 1 175 ? 2.164 -23.969 -21.375 1 90.19 175 GLY B N 1
ATOM 3891 C CA . GLY B 1 175 ? 0.905 -23.859 -22.094 1 90.19 175 GLY B CA 1
ATOM 3892 C C . GLY B 1 175 ? 0.952 -24.5 -23.469 1 90.19 175 GLY B C 1
ATOM 3893 O O . GLY B 1 175 ? 1.721 -24.062 -24.328 1 90.19 175 GLY B O 1
ATOM 3894 N N . THR B 1 176 ? 0.071 -25.469 -23.625 1 89.19 176 THR B N 1
ATOM 3895 C CA . THR B 1 176 ? 0.02 -26.141 -24.922 1 89.19 176 THR B CA 1
ATOM 3896 C C . THR B 1 176 ? -0.39 -25.156 -26.016 1 89.19 176 THR B C 1
ATOM 3898 O O . THR B 1 176 ? 0.125 -25.219 -27.141 1 89.19 176 THR B O 1
ATOM 3901 N N . GLU B 1 177 ? -1.282 -24.234 -25.688 1 88.31 177 GLU B N 1
ATOM 3902 C CA . GLU B 1 177 ? -1.737 -23.234 -26.656 1 88.31 177 GLU B CA 1
ATOM 3903 C C . GLU B 1 177 ? -0.588 -22.344 -27.109 1 88.31 177 GLU B C 1
ATOM 3905 O O . GLU B 1 177 ? -0.558 -21.906 -28.266 1 88.31 177 GLU B O 1
ATOM 3910 N N . ILE B 1 178 ? 0.299 -22.078 -26.234 1 89.31 178 ILE B N 1
ATOM 3911 C CA . ILE B 1 178 ? 1.465 -21.266 -26.547 1 89.31 178 ILE B CA 1
ATOM 3912 C C . ILE B 1 178 ? 2.482 -22.094 -27.328 1 89.31 178 ILE B C 1
ATOM 3914 O O . ILE B 1 178 ? 3.018 -21.641 -28.344 1 89.31 178 ILE B O 1
ATOM 3918 N N . TYR B 1 179 ? 2.662 -23.312 -26.859 1 91.06 179 TYR B N 1
ATOM 3919 C CA . TYR B 1 179 ? 3.611 -24.219 -27.469 1 91.06 179 TYR B CA 1
ATOM 3920 C C . TYR B 1 179 ? 3.232 -24.516 -28.922 1 91.06 179 TYR B C 1
ATOM 3922 O O . TYR B 1 179 ? 4.102 -24.562 -29.797 1 91.06 179 TYR B O 1
ATOM 3930 N N . GLU B 1 180 ? 1.932 -24.594 -29.125 1 92.19 180 GLU B N 1
ATOM 3931 C CA . GLU B 1 180 ? 1.433 -24.922 -30.453 1 92.19 180 GLU B CA 1
ATOM 3932 C C . GLU B 1 180 ? 1.258 -23.656 -31.297 1 92.19 180 GLU B C 1
ATOM 3934 O O . GLU B 1 180 ? 0.937 -23.75 -32.5 1 92.19 180 GLU B O 1
ATOM 3939 N N . GLY B 1 181 ? 1.374 -22.531 -30.703 1 90.19 181 GLY B N 1
ATOM 3940 C CA . GLY B 1 181 ? 1.307 -21.281 -31.453 1 90.19 181 GLY B CA 1
ATOM 3941 C C . GLY B 1 181 ? -0.105 -20.734 -31.578 1 90.19 181 GLY B C 1
ATOM 3942 O O . GLY B 1 181 ? -0.359 -19.844 -32.375 1 90.19 181 GLY B O 1
ATOM 3943 N N . ARG B 1 182 ? -1.062 -21.25 -30.797 1 86.38 182 ARG B N 1
ATOM 3944 C CA . ARG B 1 182 ? -2.438 -20.766 -30.812 1 86.38 182 ARG B CA 1
ATOM 3945 C C . ARG B 1 182 ? -2.551 -19.406 -30.141 1 86.38 182 ARG B C 1
ATOM 3947 O O . ARG B 1 182 ? -3.416 -18.609 -30.5 1 86.38 182 ARG B O 1
ATOM 3954 N N . LYS B 1 183 ? -1.789 -19.219 -29.125 1 84.81 183 LYS B N 1
ATOM 3955 C CA . LYS B 1 183 ? -1.741 -17.984 -28.344 1 84.81 183 LYS B CA 1
ATOM 3956 C C . LYS B 1 183 ? -0.306 -17.5 -28.172 1 84.81 183 LYS B C 1
ATOM 3958 O O . LYS B 1 183 ? 0.604 -18.297 -27.953 1 84.81 183 LYS B O 1
ATOM 3963 N N . ARG B 1 184 ? -0.099 -16.172 -28.422 1 84.81 184 ARG B N 1
ATOM 3964 C CA . ARG B 1 184 ? 1.213 -15.578 -2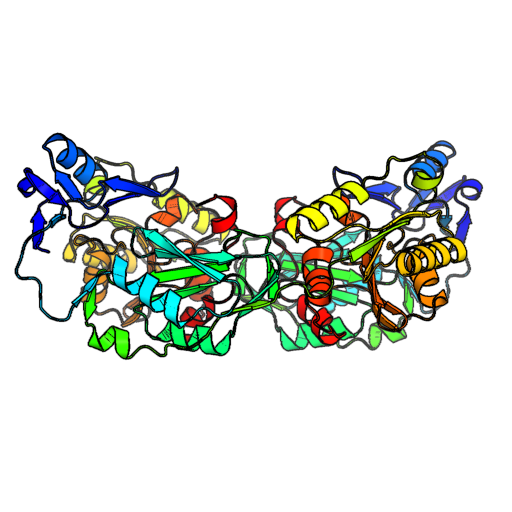8.188 1 84.81 184 ARG B CA 1
ATOM 3965 C C . ARG B 1 184 ? 1.519 -15.508 -26.703 1 84.81 184 ARG B C 1
ATOM 3967 O O . ARG B 1 184 ? 0.678 -15.078 -25.906 1 84.81 184 ARG B O 1
ATOM 3974 N N . GLY B 1 185 ? 2.674 -16.016 -26.391 1 86.44 185 GLY B N 1
ATOM 3975 C CA . GLY B 1 185 ? 3.08 -15.93 -25 1 86.44 185 GLY B CA 1
ATOM 3976 C C . GLY B 1 185 ? 3.273 -14.5 -24.516 1 86.44 185 GLY B C 1
ATOM 3977 O O . GLY B 1 185 ? 4.016 -13.727 -25.125 1 86.44 185 GLY B O 1
ATOM 3978 N N . ALA B 1 186 ? 2.588 -14.219 -23.453 1 90.94 186 ALA B N 1
ATOM 3979 C CA . ALA B 1 186 ? 2.594 -12.82 -23.031 1 90.94 186 ALA B CA 1
ATOM 3980 C C . ALA B 1 186 ? 3.344 -12.641 -21.719 1 90.94 186 ALA B C 1
ATOM 3982 O O . ALA B 1 186 ? 3.508 -11.516 -21.234 1 90.94 186 ALA B O 1
ATOM 3983 N N . TYR B 1 187 ? 3.883 -13.781 -21.188 1 94.56 187 TYR B N 1
ATOM 3984 C CA . TYR B 1 187 ? 4.457 -13.648 -19.859 1 94.56 187 TYR B CA 1
ATOM 3985 C C . TYR B 1 187 ? 5.945 -13.328 -19.938 1 94.56 187 TYR B C 1
ATOM 3987 O O . TYR B 1 187 ? 6.492 -12.656 -19.062 1 94.56 187 TYR B O 1
ATOM 3995 N N . LEU B 1 188 ? 6.625 -13.812 -20.938 1 95.62 188 LEU B N 1
ATOM 3996 C CA . LEU B 1 188 ? 8.07 -13.664 -21.031 1 95.62 188 LEU B CA 1
ATOM 3997 C C . LEU B 1 188 ? 8.469 -12.188 -21.031 1 95.62 188 LEU B C 1
ATOM 3999 O O . LEU B 1 188 ? 9.422 -11.789 -20.375 1 95.62 188 LEU B O 1
ATOM 4003 N N . PRO B 1 189 ? 7.746 -11.312 -21.781 1 96.12 189 PRO B N 1
ATOM 4004 C CA . PRO B 1 189 ? 8.07 -9.883 -21.703 1 96.12 189 PRO B CA 1
ATOM 4005 C C . PRO B 1 189 ? 7.988 -9.336 -20.281 1 96.12 189 PRO B C 1
ATOM 4007 O O . PRO B 1 189 ? 8.766 -8.453 -19.906 1 96.12 189 PRO B O 1
ATOM 4010 N N . VAL B 1 190 ? 7.07 -9.812 -19.484 1 96.75 190 VAL B N 1
ATOM 4011 C CA . VAL B 1 190 ? 6.934 -9.383 -18.094 1 96.75 190 VAL B CA 1
ATOM 4012 C C . VAL B 1 190 ? 8.172 -9.805 -17.312 1 96.75 190 VAL B C 1
ATOM 4014 O O . VAL B 1 190 ? 8.734 -9.008 -16.562 1 96.75 190 VAL B O 1
ATOM 4017 N N . ILE B 1 191 ? 8.594 -11.016 -17.516 1 97.94 191 ILE B N 1
ATOM 4018 C CA . ILE B 1 191 ? 9.758 -11.539 -16.812 1 97.94 191 ILE B CA 1
ATOM 4019 C C . ILE B 1 191 ? 11 -10.734 -17.203 1 97.94 191 ILE B C 1
ATOM 4021 O O . ILE B 1 191 ? 11.805 -10.359 -16.344 1 97.94 191 ILE B O 1
ATOM 4025 N N . ARG B 1 192 ? 11.125 -10.438 -18.438 1 98.19 192 ARG B N 1
ATOM 4026 C CA . ARG B 1 192 ? 12.266 -9.664 -18.938 1 98.19 192 ARG B CA 1
ATOM 4027 C C . ARG B 1 192 ? 12.273 -8.266 -18.328 1 98.19 192 ARG B C 1
ATOM 4029 O O . ARG B 1 192 ? 13.328 -7.746 -17.953 1 98.19 192 ARG B O 1
ATOM 4036 N N . SER B 1 193 ? 11.117 -7.688 -18.281 1 98.06 193 SER B N 1
ATOM 4037 C CA . SER B 1 193 ? 11.016 -6.363 -17.672 1 98.06 193 SER B CA 1
ATOM 4038 C C . SER B 1 193 ? 11.438 -6.387 -16.219 1 98.06 193 SER B C 1
ATOM 4040 O O . SER B 1 193 ? 12.109 -5.465 -15.742 1 98.06 193 SER B O 1
ATOM 4042 N N . LYS B 1 194 ? 11.055 -7.426 -15.523 1 98.44 194 LYS B N 1
ATOM 4043 C CA . LYS B 1 194 ? 11.461 -7.562 -14.125 1 98.44 194 LYS B CA 1
ATOM 4044 C C . LYS B 1 194 ? 12.969 -7.793 -14.016 1 98.44 194 LYS B C 1
ATOM 4046 O O . LYS B 1 194 ? 13.617 -7.262 -13.109 1 98.44 194 LYS B O 1
ATOM 4051 N N . CYS B 1 195 ? 13.477 -8.578 -14.93 1 98.56 195 CYS B N 1
ATOM 4052 C CA . CYS B 1 195 ? 14.922 -8.773 -14.961 1 98.56 195 CYS B CA 1
ATOM 4053 C C . CYS B 1 195 ? 15.648 -7.449 -15.141 1 98.56 195 CYS B C 1
ATOM 4055 O O . CYS B 1 195 ? 16.625 -7.172 -14.445 1 98.56 195 CYS B O 1
ATOM 4057 N N . GLU B 1 196 ? 15.156 -6.648 -16.047 1 98.31 196 GLU B N 1
ATOM 4058 C CA . GLU B 1 196 ? 15.758 -5.336 -16.266 1 98.31 196 GLU B CA 1
ATOM 4059 C C . GLU B 1 196 ? 15.648 -4.461 -15.023 1 98.31 196 GLU B C 1
ATOM 4061 O O . GLU B 1 196 ? 16.625 -3.844 -14.609 1 98.31 196 GLU B O 1
ATOM 4066 N N . ARG B 1 197 ? 14.555 -4.398 -14.367 1 98.38 197 ARG B N 1
ATOM 4067 C CA . ARG B 1 197 ? 14.297 -3.576 -13.188 1 98.38 197 ARG B CA 1
ATOM 4068 C C . ARG B 1 197 ? 15.211 -3.963 -12.039 1 98.38 197 ARG B C 1
ATOM 4070 O O . ARG B 1 197 ? 15.727 -3.096 -11.32 1 98.38 197 ARG B O 1
ATOM 4077 N N . TYR B 1 198 ? 15.461 -5.262 -11.945 1 98.69 198 TYR B N 1
ATOM 4078 C CA . TYR B 1 198 ? 16.141 -5.75 -10.75 1 98.69 198 TYR B CA 1
ATOM 4079 C C . TYR B 1 198 ? 17.578 -6.125 -11.055 1 98.69 198 TYR B C 1
ATOM 4081 O O . TYR B 1 198 ? 18.328 -6.543 -10.164 1 98.69 198 TYR B O 1
ATOM 4089 N N . GLY B 1 199 ? 18 -5.93 -12.297 1 98.19 199 GLY B N 1
ATOM 4090 C CA . GLY B 1 199 ? 19.359 -6.25 -12.688 1 98.19 199 GLY B CA 1
ATOM 4091 C C . GLY B 1 199 ? 19.625 -7.742 -12.758 1 98.19 199 GLY B C 1
ATOM 4092 O O . GLY B 1 199 ? 20.734 -8.195 -12.445 1 98.19 199 GLY B O 1
ATOM 4093 N N . TRP B 1 200 ? 18.594 -8.562 -13 1 98.75 200 TRP B N 1
ATOM 4094 C CA . TRP B 1 200 ? 18.75 -10 -13.211 1 98.75 200 TRP B CA 1
ATOM 4095 C C . TRP B 1 200 ? 19.047 -10.305 -14.68 1 98.75 200 TRP B C 1
ATOM 4097 O O . TRP B 1 200 ? 18.844 -9.453 -15.547 1 98.75 200 TRP B O 1
ATOM 4107 N N . GLU B 1 201 ? 19.609 -11.422 -14.891 1 98.69 201 GLU B N 1
ATOM 4108 C CA . GLU B 1 201 ? 19.859 -11.906 -16.25 1 98.69 201 GLU B CA 1
ATOM 4109 C C . GLU B 1 201 ? 19.016 -13.141 -16.562 1 98.69 201 GLU B C 1
ATOM 4111 O O . GLU B 1 201 ? 19.062 -14.133 -15.828 1 98.69 201 GLU B O 1
ATOM 4116 N N . LEU B 1 202 ? 18.219 -13.008 -17.578 1 98.69 202 LEU B N 1
ATOM 4117 C CA . LEU B 1 202 ? 17.531 -14.195 -18.062 1 98.69 202 LEU B CA 1
ATOM 4118 C C . LEU B 1 202 ? 18.453 -15.07 -18.906 1 98.69 202 LEU B C 1
ATOM 4120 O O . LEU B 1 202 ? 18.688 -14.789 -20.078 1 98.69 202 LEU B O 1
ATOM 4124 N N . VAL B 1 203 ? 18.891 -16.156 -18.375 1 98.62 203 VAL B N 1
ATOM 4125 C CA . VAL B 1 203 ? 19.969 -16.922 -18.984 1 98.62 203 VAL B CA 1
ATOM 4126 C C . VAL B 1 203 ? 19.391 -18.062 -19.828 1 98.62 203 VAL B C 1
ATOM 4128 O O . VAL B 1 203 ? 20.094 -18.672 -20.625 1 98.62 203 VAL B O 1
ATOM 4131 N N . TYR B 1 204 ? 18.094 -18.344 -19.625 1 98.5 204 TYR B N 1
ATOM 4132 C CA . TYR B 1 204 ? 17.406 -19.406 -20.328 1 98.5 204 TYR B CA 1
ATOM 4133 C C . TYR B 1 204 ? 15.891 -19.188 -20.328 1 98.5 204 TYR B C 1
ATOM 4135 O O . TYR B 1 204 ? 15.328 -18.766 -19.312 1 98.5 204 TYR B O 1
ATOM 4143 N N . ASP B 1 205 ? 15.266 -19.391 -21.422 1 98.12 205 ASP B N 1
ATOM 4144 C CA . ASP B 1 205 ? 13.812 -19.453 -21.438 1 98.12 205 ASP B CA 1
ATOM 4145 C C . ASP B 1 205 ? 13.32 -20.484 -22.469 1 98.12 205 ASP B C 1
ATOM 4147 O O . ASP B 1 205 ? 13.984 -20.719 -23.484 1 98.12 205 ASP B O 1
ATOM 4151 N N . GLU B 1 206 ? 12.25 -21.078 -22.109 1 97.12 206 GLU B N 1
ATOM 4152 C CA . GLU B 1 206 ? 11.656 -22.078 -22.984 1 97.12 206 GLU B CA 1
ATOM 4153 C C . GLU B 1 206 ? 10.148 -22.172 -22.781 1 97.12 206 GLU B C 1
ATOM 4155 O O . GLU B 1 206 ? 9.648 -21.922 -21.688 1 97.12 206 GLU B O 1
ATOM 4160 N N . VAL B 1 207 ? 9.469 -22.438 -23.859 1 96.19 207 VAL B N 1
ATOM 4161 C CA . VAL B 1 207 ? 8.039 -22.75 -23.781 1 96.19 207 VAL B CA 1
ATOM 4162 C C . VAL B 1 207 ? 7.836 -24.266 -23.719 1 96.19 207 VAL B C 1
ATOM 4164 O O . VAL B 1 207 ? 8.375 -25 -24.547 1 96.19 207 VAL B O 1
ATOM 4167 N N . ALA B 1 208 ? 7.184 -24.719 -22.719 1 94.81 208 ALA B N 1
ATOM 4168 C CA . ALA B 1 208 ? 6.867 -26.125 -22.578 1 94.81 208 ALA B CA 1
ATOM 4169 C C . ALA B 1 208 ? 5.363 -26.375 -22.672 1 94.81 208 ALA B C 1
ATOM 4171 O O . ALA B 1 208 ? 4.566 -25.578 -22.172 1 94.81 208 ALA B O 1
ATOM 4172 N N . PRO B 1 209 ? 4.922 -27.469 -23.391 1 92.56 209 PRO B N 1
ATOM 4173 C CA . PRO B 1 209 ? 3.498 -27.812 -23.375 1 92.56 209 PRO B CA 1
ATOM 4174 C C . PRO B 1 209 ? 3.027 -28.312 -22 1 92.56 209 PRO B C 1
ATOM 4176 O O . PRO B 1 209 ? 3.844 -28.531 -21.109 1 92.56 209 PRO B O 1
ATOM 4179 N N . ASP B 1 210 ? 1.697 -28.391 -21.844 1 90 210 ASP B N 1
ATOM 4180 C CA . ASP B 1 210 ? 1.123 -28.875 -20.594 1 90 210 ASP B CA 1
ATOM 4181 C C . ASP B 1 210 ? 1.39 -30.375 -20.406 1 90 210 ASP B C 1
ATOM 4183 O O . ASP B 1 210 ? 0.479 -31.188 -20.547 1 90 210 ASP B O 1
ATOM 4187 N N . ASP B 1 211 ? 2.561 -30.625 -20.172 1 90.88 211 ASP B N 1
ATOM 4188 C CA . ASP B 1 211 ? 3.078 -31.969 -19.938 1 90.88 211 ASP B CA 1
ATOM 4189 C C . ASP B 1 211 ? 4.098 -31.984 -18.797 1 90.88 211 ASP B C 1
ATOM 4191 O O . ASP B 1 211 ? 5.105 -31.281 -18.859 1 90.88 211 ASP B O 1
ATOM 4195 N N . GLU B 1 212 ? 3.785 -32.812 -17.766 1 93.44 212 GLU B N 1
ATOM 4196 C CA . GLU B 1 212 ? 4.566 -32.781 -16.531 1 93.44 212 GLU B CA 1
ATOM 4197 C C . GLU B 1 212 ? 6.039 -33.062 -16.812 1 93.44 212 GLU B C 1
ATOM 4199 O O . GLU B 1 212 ? 6.918 -32.344 -16.344 1 93.44 212 GLU B O 1
ATOM 4204 N N . ALA B 1 213 ? 6.297 -34.094 -17.578 1 95.44 213 ALA B N 1
ATOM 4205 C CA . ALA B 1 213 ? 7.668 -34.5 -17.875 1 95.44 213 ALA B CA 1
ATOM 4206 C C . ALA B 1 213 ? 8.406 -33.438 -18.672 1 95.44 213 ALA B C 1
ATOM 4208 O O . ALA B 1 213 ? 9.586 -33.188 -18.422 1 95.44 213 ALA B O 1
ATOM 4209 N N . ARG B 1 214 ? 7.742 -32.781 -19.594 1 96.25 214 ARG B N 1
ATOM 4210 C CA . ARG B 1 214 ? 8.359 -31.766 -20.438 1 96.25 214 ARG B CA 1
ATOM 4211 C C . ARG B 1 214 ? 8.641 -30.5 -19.641 1 96.25 214 ARG B C 1
ATOM 4213 O O . ARG B 1 214 ? 9.672 -29.859 -19.828 1 96.25 214 ARG B O 1
ATOM 4220 N N . ILE B 1 215 ? 7.719 -30.156 -18.781 1 96.44 215 ILE B N 1
ATOM 4221 C CA . ILE B 1 215 ? 7.93 -29 -17.922 1 96.44 215 ILE B CA 1
ATOM 4222 C C . ILE B 1 215 ? 9.109 -29.266 -16.984 1 96.44 215 ILE B C 1
ATOM 4224 O O . ILE B 1 215 ? 10 -28.406 -16.859 1 96.44 215 ILE B O 1
ATOM 4228 N N . ALA B 1 216 ? 9.117 -30.469 -16.344 1 97.06 216 ALA B N 1
ATOM 4229 C CA . ALA B 1 216 ? 10.211 -30.828 -15.453 1 97.06 216 ALA B CA 1
ATOM 4230 C C . ALA B 1 216 ? 11.555 -30.797 -16.172 1 97.06 216 ALA B C 1
ATOM 4232 O O . ALA B 1 216 ? 12.531 -30.25 -15.656 1 97.06 216 ALA B O 1
ATOM 4233 N N . ALA B 1 217 ? 11.555 -31.344 -17.391 1 97.62 217 ALA B N 1
ATOM 4234 C CA . ALA B 1 217 ? 12.773 -31.359 -18.188 1 97.62 217 ALA B CA 1
ATOM 4235 C C . ALA B 1 217 ? 13.227 -29.938 -18.516 1 97.62 217 ALA B C 1
ATOM 4237 O O . ALA B 1 217 ? 14.422 -29.641 -18.5 1 97.62 217 ALA B O 1
ATOM 4238 N N . ALA B 1 218 ? 12.289 -29.047 -18.859 1 97.94 218 ALA B N 1
ATOM 4239 C CA . ALA B 1 218 ? 12.602 -27.656 -19.172 1 97.94 218 ALA B CA 1
ATOM 4240 C C . ALA B 1 218 ? 13.234 -26.953 -17.969 1 97.94 218 ALA B C 1
ATOM 4242 O O . ALA B 1 218 ? 14.188 -26.188 -18.125 1 97.94 218 ALA B O 1
ATOM 4243 N N . VAL B 1 219 ? 12.711 -27.219 -16.797 1 98.19 219 VAL B N 1
ATOM 4244 C CA . VAL B 1 219 ? 13.273 -26.641 -15.57 1 98.19 219 VAL B CA 1
ATOM 4245 C C . VAL B 1 219 ? 14.711 -27.141 -15.391 1 98.19 219 VAL B C 1
ATOM 4247 O O . VAL B 1 219 ? 15.609 -26.344 -15.078 1 98.19 219 VAL B O 1
ATOM 4250 N N . GLY B 1 220 ? 14.867 -28.438 -15.586 1 97.38 220 GLY B N 1
ATOM 4251 C CA . GLY B 1 220 ? 16.219 -28.984 -15.523 1 97.38 220 GLY B CA 1
ATOM 4252 C C . GLY B 1 220 ? 17.172 -28.328 -16.5 1 97.38 220 GLY B C 1
ATOM 4253 O O . GLY B 1 220 ? 18.312 -28 -16.141 1 97.38 220 GLY B O 1
ATOM 4254 N N . ARG B 1 221 ? 16.734 -28.109 -17.75 1 98.44 221 ARG B N 1
ATOM 4255 C CA . ARG B 1 221 ? 17.562 -27.469 -18.766 1 98.44 221 ARG B CA 1
ATOM 4256 C C . ARG B 1 221 ? 17.906 -26.047 -18.375 1 98.44 221 ARG B C 1
ATOM 4258 O O . ARG B 1 221 ? 19.016 -25.562 -18.641 1 98.44 221 ARG B O 1
ATOM 4265 N N . ALA B 1 222 ? 16.969 -25.375 -17.75 1 98.56 222 ALA B N 1
ATOM 4266 C CA . ALA B 1 222 ? 17.25 -24.016 -17.281 1 98.56 222 ALA B CA 1
ATOM 4267 C C . ALA B 1 222 ? 18.359 -24.016 -16.25 1 98.56 222 ALA B C 1
ATOM 4269 O O . ALA B 1 222 ? 19.266 -23.172 -16.297 1 98.56 222 ALA B O 1
ATOM 4270 N N . ILE B 1 223 ? 18.281 -24.953 -15.305 1 98.25 223 ILE B N 1
ATOM 4271 C CA . ILE B 1 223 ? 19.281 -25.078 -14.258 1 98.25 223 ILE B CA 1
ATOM 4272 C C . ILE B 1 223 ? 20.641 -25.438 -14.875 1 98.25 223 ILE B C 1
ATOM 4274 O O . ILE B 1 223 ? 21.656 -24.844 -14.531 1 98.25 223 ILE B O 1
ATOM 4278 N N . ASP B 1 224 ? 20.609 -26.344 -15.844 1 98.12 224 ASP B N 1
ATOM 4279 C CA . ASP B 1 224 ? 21.812 -26.75 -16.531 1 98.12 224 ASP B CA 1
ATOM 4280 C C . ASP B 1 224 ? 22.453 -25.578 -17.281 1 98.12 224 ASP B C 1
ATOM 4282 O O . ASP B 1 224 ? 23.672 -25.516 -17.422 1 98.12 224 ASP B O 1
ATOM 4286 N N . ALA B 1 225 ? 21.625 -24.672 -17.703 1 98.5 225 ALA B N 1
ATOM 4287 C CA . ALA B 1 225 ? 22.078 -23.5 -18.453 1 98.5 225 ALA B CA 1
ATOM 4288 C C . ALA B 1 225 ? 22.656 -22.438 -17.516 1 98.5 225 ALA B C 1
ATOM 4290 O O . ALA B 1 225 ? 23.094 -21.375 -17.953 1 98.5 225 ALA B O 1
ATOM 4291 N N . GLY B 1 226 ? 22.578 -22.672 -16.188 1 98.38 226 GLY B N 1
ATOM 4292 C CA . GLY B 1 226 ? 23.234 -21.781 -15.242 1 98.38 226 GLY B CA 1
ATOM 4293 C C . GLY B 1 226 ? 22.266 -20.953 -14.43 1 98.38 226 GLY B C 1
ATOM 4294 O O . GLY B 1 226 ? 22.672 -20.078 -13.672 1 98.38 226 GLY B O 1
ATOM 4295 N N . ALA B 1 227 ? 20.938 -21.219 -14.586 1 98.75 227 ALA B N 1
ATOM 4296 C CA . ALA B 1 227 ? 19.953 -20.484 -13.797 1 98.75 227 ALA B CA 1
ATOM 4297 C C . ALA B 1 227 ? 20.125 -20.75 -12.305 1 98.75 227 ALA B C 1
ATOM 4299 O O . ALA B 1 227 ? 20.312 -21.891 -11.898 1 98.75 227 ALA B O 1
ATOM 4300 N N . GLN B 1 228 ? 20.109 -19.688 -11.539 1 98.81 228 GLN B N 1
ATOM 4301 C CA . GLN B 1 228 ? 20.188 -19.781 -10.086 1 98.81 228 GLN B CA 1
ATOM 4302 C C . GLN B 1 228 ? 18.812 -19.812 -9.445 1 98.81 228 GLN B C 1
ATOM 4304 O O . GLN B 1 228 ? 18.656 -20.156 -8.273 1 98.81 228 GLN B O 1
ATOM 4309 N N . ALA B 1 229 ? 17.812 -19.438 -10.188 1 98.81 229 ALA B N 1
ATOM 4310 C CA . ALA B 1 229 ? 16.375 -19.562 -9.906 1 98.81 229 ALA B CA 1
ATOM 4311 C C . ALA B 1 229 ? 15.578 -19.766 -11.195 1 98.81 229 ALA B C 1
ATOM 4313 O O . ALA B 1 229 ? 16.016 -19.359 -12.273 1 98.81 229 ALA B O 1
ATOM 4314 N N . VAL B 1 230 ? 14.453 -20.438 -11.086 1 98.81 230 VAL B N 1
ATOM 4315 C CA . VAL B 1 230 ? 13.633 -20.672 -12.273 1 98.81 230 VAL B CA 1
ATOM 4316 C C . VAL B 1 230 ? 12.203 -20.219 -12.016 1 98.81 230 VAL B C 1
ATOM 4318 O O . VAL B 1 230 ? 11.594 -20.594 -11.008 1 98.81 230 VAL B O 1
ATOM 4321 N N . VAL B 1 231 ? 11.711 -19.391 -12.859 1 98.62 231 VAL B N 1
ATOM 4322 C CA . VAL B 1 231 ? 10.305 -19 -12.844 1 98.62 231 VAL B CA 1
ATOM 4323 C C . VAL B 1 231 ? 9.523 -19.875 -13.82 1 98.62 231 VAL B C 1
ATOM 4325 O O . VAL B 1 231 ? 9.906 -20.016 -14.984 1 98.62 231 VAL B O 1
ATOM 4328 N N . VAL B 1 232 ? 8.5 -20.484 -13.32 1 97.38 232 VAL B N 1
ATOM 4329 C CA . VAL B 1 232 ? 7.582 -21.234 -14.164 1 97.38 232 VAL B CA 1
ATOM 4330 C C . VAL B 1 232 ? 6.234 -20.516 -14.234 1 97.38 232 VAL B C 1
ATOM 4332 O O . VAL B 1 232 ? 5.637 -20.203 -13.203 1 97.38 232 VAL B O 1
ATOM 4335 N N . THR B 1 233 ? 5.789 -20.203 -15.414 1 94.12 233 THR B N 1
ATOM 4336 C CA . THR B 1 233 ? 4.527 -19.484 -15.523 1 94.12 233 THR B CA 1
ATOM 4337 C C . THR B 1 233 ? 3.49 -20.328 -16.266 1 94.12 233 THR B C 1
ATOM 4339 O O . THR B 1 233 ? 3.84 -21.141 -17.125 1 94.12 233 THR B O 1
ATOM 4342 N N . GLY B 1 234 ? 2.289 -20.078 -15.914 1 84.69 234 GLY B N 1
ATOM 4343 C CA . GLY B 1 234 ? 1.191 -20.797 -16.547 1 84.69 234 GLY B CA 1
ATOM 4344 C C . GLY B 1 234 ? 0.865 -22.109 -15.859 1 84.69 234 GLY B C 1
ATOM 4345 O O . GLY B 1 234 ? 1.681 -22.641 -15.109 1 84.69 234 GLY B O 1
ATOM 4346 N N . GLY B 1 235 ? -0.343 -22.516 -16.062 1 80.25 235 GLY B N 1
ATOM 4347 C CA . GLY B 1 235 ? -0.765 -23.812 -15.57 1 80.25 235 GLY B CA 1
ATOM 4348 C C . GLY B 1 235 ? -0.966 -23.844 -14.07 1 80.25 235 GLY B C 1
ATOM 4349 O O . GLY B 1 235 ? -0.718 -24.875 -13.422 1 80.25 235 GLY B O 1
ATOM 4350 N N . MET B 1 236 ? -1.129 -22.703 -13.453 1 75.88 236 MET B N 1
ATOM 4351 C CA . MET B 1 236 ? -1.224 -22.609 -12 1 75.88 236 MET B CA 1
ATOM 4352 C C . MET B 1 236 ? -2.68 -22.531 -11.547 1 75.88 236 MET B C 1
ATOM 4354 O O . MET B 1 236 ? -2.965 -22.531 -10.352 1 75.88 236 MET B O 1
ATOM 4358 N N . SER B 1 237 ? -3.535 -22.609 -12.469 1 67.56 237 SER B N 1
ATOM 4359 C CA . SER B 1 237 ? -4.938 -22.516 -12.07 1 67.56 237 SER B CA 1
ATOM 4360 C C . SER B 1 237 ? -5.461 -23.844 -11.562 1 67.56 237 SER B C 1
ATOM 4362 O O . SER B 1 237 ? -4.738 -24.844 -11.57 1 67.56 237 SER B O 1
ATOM 4364 N N . VAL B 1 238 ? -6.484 -23.766 -10.805 1 55.84 238 VAL B N 1
ATOM 4365 C CA . VAL B 1 238 ? -7.109 -24.922 -10.188 1 55.84 238 VAL B CA 1
ATOM 4366 C C . VAL B 1 238 ? -7.703 -25.828 -11.266 1 55.84 238 VAL B C 1
ATOM 4368 O O . VAL B 1 238 ? -8.219 -26.906 -10.961 1 55.84 238 VAL B O 1
ATOM 4371 N N . ASP B 1 239 ? -7.273 -25.422 -12.422 1 59.28 239 ASP B N 1
ATOM 4372 C CA . ASP B 1 239 ? -7.891 -26.141 -13.531 1 59.28 239 ASP B CA 1
ATOM 4373 C C . ASP B 1 239 ? -7.273 -27.531 -13.695 1 59.28 239 ASP B C 1
ATOM 4375 O O . ASP B 1 239 ? -6.137 -27.766 -13.289 1 59.28 239 ASP B O 1
ATOM 4379 N N . ALA B 1 240 ? -8.117 -28.469 -13.961 1 51.03 240 ALA B N 1
ATOM 4380 C CA . ALA B 1 240 ? -7.836 -29.891 -14.172 1 51.03 240 ALA B CA 1
ATOM 4381 C C . ALA B 1 240 ? -6.613 -30.078 -15.062 1 51.03 240 ALA B C 1
ATOM 4383 O O . ALA B 1 240 ? -5.992 -31.141 -15.055 1 51.03 240 ALA B O 1
ATOM 4384 N N . THR B 1 241 ? -6.219 -29 -15.633 1 56.81 241 THR B N 1
ATOM 4385 C CA . THR B 1 241 ? -5.16 -29.156 -16.625 1 56.81 241 THR B CA 1
ATOM 4386 C C . THR B 1 241 ? -3.818 -28.703 -16.062 1 56.81 241 THR B C 1
ATOM 4388 O O . THR B 1 241 ? -2.775 -28.875 -16.688 1 56.81 241 THR B O 1
ATOM 4391 N N . ASP B 1 242 ? -3.828 -28.172 -14.914 1 64.19 242 ASP B N 1
ATOM 4392 C CA . ASP B 1 242 ? -2.598 -27.516 -14.492 1 64.19 242 ASP B CA 1
ATOM 4393 C C . ASP B 1 242 ? -1.567 -28.531 -14.016 1 64.19 242 ASP B C 1
ATOM 4395 O O . ASP B 1 242 ? -1.791 -29.234 -13.023 1 64.19 242 ASP B O 1
ATOM 4399 N N . LYS B 1 243 ? -0.514 -28.625 -14.828 1 80.31 243 LYS B N 1
ATOM 4400 C CA . LYS B 1 243 ? 0.499 -29.672 -14.656 1 80.31 243 LYS B CA 1
ATOM 4401 C C . LYS B 1 243 ? 1.765 -29.109 -14.023 1 80.31 243 LYS B C 1
ATOM 4403 O O . LYS B 1 243 ? 2.695 -29.844 -13.711 1 80.31 243 LYS B O 1
ATOM 4408 N N . THR B 1 244 ? 1.727 -27.797 -13.859 1 89.12 244 THR B N 1
ATOM 4409 C CA . THR B 1 244 ? 2.938 -27.156 -13.359 1 89.12 244 THR B CA 1
ATOM 4410 C C . THR B 1 244 ? 3.287 -27.672 -11.961 1 89.12 244 THR B C 1
ATOM 4412 O O . THR B 1 244 ? 4.426 -28.062 -11.711 1 89.12 244 THR B O 1
ATOM 4415 N N . MET B 1 245 ? 2.318 -27.75 -11.109 1 89.31 245 MET B N 1
ATOM 4416 C CA . MET B 1 245 ? 2.555 -28.219 -9.742 1 89.31 245 MET B CA 1
ATOM 4417 C C . MET B 1 245 ? 2.971 -29.688 -9.727 1 89.31 245 MET B C 1
ATOM 4419 O O . MET B 1 245 ? 3.85 -30.078 -8.961 1 89.31 245 MET B O 1
ATOM 4423 N N . ASP B 1 246 ? 2.365 -30.422 -10.625 1 90.06 246 ASP B N 1
ATOM 4424 C CA . ASP B 1 246 ? 2.732 -31.828 -10.75 1 90.06 246 ASP B CA 1
ATOM 4425 C C . ASP B 1 246 ? 4.176 -31.969 -11.227 1 90.06 246 ASP B C 1
ATOM 4427 O O . ASP B 1 246 ? 4.902 -32.844 -10.758 1 90.06 246 ASP B O 1
ATOM 4431 N N . ALA B 1 247 ? 4.504 -31.156 -12.172 1 93.62 247 ALA B N 1
ATOM 4432 C CA . ALA B 1 247 ? 5.867 -31.172 -12.695 1 93.62 247 ALA B CA 1
ATOM 4433 C C . ALA B 1 247 ? 6.879 -30.844 -11.594 1 93.62 247 ALA B C 1
ATOM 4435 O O . ALA B 1 247 ? 7.91 -31.516 -11.484 1 93.62 247 ALA B O 1
ATOM 4436 N N . ILE B 1 248 ? 6.621 -29.891 -10.797 1 92.69 248 ILE B N 1
ATOM 4437 C CA . ILE B 1 248 ? 7.504 -29.469 -9.711 1 92.69 248 ILE B CA 1
ATOM 4438 C C . ILE B 1 248 ? 7.648 -30.594 -8.695 1 92.69 248 ILE B C 1
ATOM 4440 O O . ILE B 1 248 ? 8.75 -30.875 -8.227 1 92.69 248 ILE B O 1
ATOM 4444 N N . LYS B 1 249 ? 6.559 -31.266 -8.398 1 90.06 249 LYS B N 1
ATOM 4445 C CA . LYS B 1 249 ? 6.586 -32.406 -7.492 1 90.06 249 LYS B CA 1
ATOM 4446 C C . LYS B 1 249 ? 7.414 -33.562 -8.078 1 90.06 249 LYS B C 1
ATOM 4448 O O . LYS B 1 249 ? 8.188 -34.188 -7.367 1 90.06 249 LYS B O 1
ATOM 4453 N N . GLN B 1 250 ? 7.203 -33.75 -9.328 1 91.44 250 GLN B N 1
ATOM 4454 C CA . GLN B 1 250 ? 7.922 -34.812 -10.023 1 91.44 250 GLN B CA 1
ATOM 4455 C C . GLN B 1 250 ? 9.43 -34.594 -9.953 1 91.44 250 GLN B C 1
ATOM 4457 O O . GLN B 1 250 ? 10.203 -35.562 -9.875 1 91.44 250 GLN B O 1
ATOM 4462 N N . LEU B 1 251 ? 9.836 -33.375 -9.953 1 94.69 251 LEU B N 1
ATOM 4463 C CA . LEU B 1 251 ? 11.242 -33 -9.867 1 94.69 251 LEU B CA 1
ATOM 4464 C C . LEU B 1 251 ? 11.812 -33.344 -8.492 1 94.69 251 LEU B C 1
ATOM 4466 O O . LEU B 1 251 ? 13.031 -33.406 -8.312 1 94.69 251 LEU B O 1
ATOM 4470 N N . GLY B 1 252 ? 10.914 -33.625 -7.547 1 94.81 252 GLY B N 1
ATOM 4471 C CA . GLY B 1 252 ? 11.359 -33.875 -6.184 1 94.81 252 GLY B CA 1
ATOM 4472 C C . GLY B 1 252 ? 11.703 -32.594 -5.422 1 94.81 252 GLY B C 1
ATOM 4473 O O . GLY B 1 252 ? 12.492 -32.625 -4.477 1 94.81 252 GLY B O 1
ATOM 4474 N N . ALA B 1 253 ? 11.188 -31.5 -5.891 1 96.06 253 ALA B N 1
ATOM 4475 C CA . ALA B 1 253 ? 11.453 -30.234 -5.227 1 96.06 253 ALA B CA 1
ATOM 4476 C C . ALA B 1 253 ? 10.758 -30.156 -3.873 1 96.06 253 ALA B C 1
ATOM 4478 O O . ALA B 1 253 ? 9.672 -30.719 -3.693 1 96.06 253 ALA B O 1
ATOM 4479 N N . GLU B 1 254 ? 11.383 -29.531 -2.918 1 95.94 254 GLU B N 1
ATOM 4480 C CA . GLU B 1 254 ? 10.766 -29.266 -1.62 1 95.94 254 GLU B CA 1
ATOM 4481 C C . GLU B 1 254 ? 9.773 -28.109 -1.711 1 95.94 254 GLU B C 1
ATOM 4483 O O . GLU B 1 254 ? 10.156 -26.969 -1.934 1 95.94 254 GLU B O 1
ATOM 4488 N N . MET B 1 255 ? 8.516 -28.438 -1.524 1 94.88 255 MET B N 1
ATOM 4489 C CA . MET B 1 255 ? 7.469 -27.422 -1.601 1 94.88 255 MET B CA 1
ATOM 4490 C C . MET B 1 255 ? 7.453 -26.562 -0.341 1 94.88 255 MET B C 1
ATOM 4492 O O . MET B 1 255 ? 7.355 -27.078 0.771 1 94.88 255 MET B O 1
ATOM 4496 N N . ILE B 1 256 ? 7.551 -25.266 -0.458 1 96 256 ILE B N 1
ATOM 4497 C CA . ILE B 1 256 ? 7.477 -24.344 0.67 1 96 256 ILE B CA 1
ATOM 4498 C C . ILE B 1 256 ? 6.051 -23.812 0.818 1 96 256 ILE B C 1
ATOM 4500 O O . ILE B 1 256 ? 5.5 -23.797 1.922 1 96 256 ILE B O 1
ATOM 4504 N N . ALA B 1 257 ? 5.488 -23.438 -0.311 1 95.06 257 ALA B N 1
ATOM 4505 C CA . ALA B 1 257 ? 4.129 -22.906 -0.284 1 95.06 257 ALA B CA 1
ATOM 4506 C C . ALA B 1 257 ? 3.488 -22.969 -1.668 1 95.06 257 ALA B C 1
ATOM 4508 O O . ALA B 1 257 ? 4.156 -22.734 -2.678 1 95.06 257 ALA B O 1
ATOM 4509 N N . TYR B 1 258 ? 2.326 -23.328 -1.693 1 93.94 258 TYR B N 1
ATOM 4510 C CA . TYR B 1 258 ? 1.413 -23.156 -2.818 1 93.94 258 TYR B CA 1
ATOM 4511 C C . TYR B 1 258 ? 0.177 -22.375 -2.404 1 93.94 258 TYR B C 1
ATOM 4513 O O . TYR B 1 258 ? -0.534 -22.766 -1.477 1 93.94 258 TYR B O 1
ATOM 4521 N N . GLY B 1 259 ? -0.103 -21.281 -3.156 1 94.81 259 GLY B N 1
ATOM 4522 C CA . GLY B 1 259 ? -1.078 -20.312 -2.701 1 94.81 259 GLY B CA 1
ATOM 4523 C C . GLY B 1 259 ? -0.47 -19.219 -1.843 1 94.81 259 GLY B C 1
ATOM 4524 O O . GLY B 1 259 ? -0.041 -19.469 -0.715 1 94.81 259 GLY B O 1
ATOM 4525 N N . MET B 1 260 ? -0.371 -18.078 -2.32 1 95.81 260 MET B N 1
ATOM 4526 C CA . MET B 1 260 ? 0.137 -16.922 -1.588 1 95.81 260 MET B CA 1
ATOM 4527 C C . MET B 1 260 ? -0.988 -15.938 -1.271 1 95.81 260 MET B C 1
ATOM 4529 O O . MET B 1 260 ? -1.707 -15.5 -2.17 1 95.81 260 MET B O 1
ATOM 4533 N N . PRO B 1 261 ? -1.156 -15.703 0.031 1 97.81 261 PRO B N 1
ATOM 4534 C CA . PRO B 1 261 ? -2.25 -14.797 0.391 1 97.81 261 PRO B CA 1
ATOM 4535 C C . PRO B 1 261 ? -1.979 -13.352 -0.018 1 97.81 261 PRO B C 1
ATOM 4537 O O . PRO B 1 261 ? -1.756 -12.492 0.842 1 97.81 261 PRO B O 1
ATOM 4540 N N . MET B 1 262 ? -2.094 -13.117 -1.262 1 97.31 262 MET B N 1
ATOM 4541 C CA . MET B 1 262 ? -1.99 -11.789 -1.863 1 97.31 262 MET B CA 1
ATOM 4542 C C . MET B 1 262 ? -2.762 -11.727 -3.178 1 97.31 262 MET B C 1
ATOM 4544 O O . MET B 1 262 ? -3.023 -12.758 -3.799 1 97.31 262 MET B O 1
ATOM 4548 N N . LYS B 1 263 ? -3.199 -10.586 -3.469 1 96.5 263 LYS B N 1
ATOM 4549 C CA . LYS B 1 263 ? -3.658 -10.266 -4.816 1 96.5 263 LYS B CA 1
ATOM 4550 C C . LYS B 1 263 ? -2.762 -9.219 -5.469 1 96.5 263 LYS B C 1
ATOM 4552 O O . LYS B 1 263 ? -2.404 -8.219 -4.844 1 96.5 263 LYS B O 1
ATOM 4557 N N . PRO B 1 264 ? -2.27 -9.43 -6.707 1 94.94 264 PRO B N 1
ATOM 4558 C CA . PRO B 1 264 ? -2.607 -10.516 -7.625 1 94.94 264 PRO B CA 1
ATOM 4559 C C . PRO B 1 264 ? -1.714 -11.742 -7.441 1 94.94 264 PRO B C 1
ATOM 4561 O O . PRO B 1 264 ? -0.806 -11.727 -6.605 1 94.94 264 PRO B O 1
ATOM 4564 N N . THR B 1 265 ? -1.929 -12.773 -8.219 1 95 265 THR B N 1
ATOM 4565 C CA . THR B 1 265 ? -1.136 -13.977 -8.422 1 95 265 THR B CA 1
ATOM 4566 C C . THR B 1 265 ? -1.093 -14.812 -7.145 1 95 265 THR B C 1
ATOM 4568 O O . THR B 1 265 ? -0.027 -15.289 -6.742 1 95 265 THR B O 1
ATOM 4571 N N . THR B 1 266 ? -2.232 -14.914 -6.531 1 95.44 266 THR B N 1
ATOM 4572 C CA . THR B 1 266 ? -2.402 -15.75 -5.348 1 95.44 266 THR B CA 1
ATOM 4573 C C . THR B 1 266 ? -1.944 -17.188 -5.625 1 95.44 266 THR B C 1
ATOM 4575 O O . THR B 1 266 ? -1.258 -17.797 -4.801 1 95.44 266 THR B O 1
ATOM 4578 N N . MET B 1 267 ? -2.273 -17.656 -6.832 1 93 267 MET B N 1
ATOM 4579 C CA . MET B 1 267 ? -1.938 -19.031 -7.184 1 93 267 MET B CA 1
ATOM 4580 C C . MET B 1 267 ? -0.49 -19.141 -7.656 1 93 267 MET B C 1
ATOM 4582 O O . MET B 1 267 ? -0.233 -19.453 -8.812 1 93 267 MET B O 1
ATOM 4586 N N . SER B 1 268 ? 0.389 -18.828 -6.816 1 95.5 268 SER B N 1
ATOM 4587 C CA . SER B 1 268 ? 1.828 -18.984 -7.004 1 95.5 268 SER B CA 1
ATOM 4588 C C . SER B 1 268 ? 2.414 -19.984 -6.016 1 95.5 268 SER B C 1
ATOM 4590 O O . SER B 1 268 ? 1.771 -20.328 -5.023 1 95.5 268 SER B O 1
ATOM 4592 N N . ALA B 1 269 ? 3.582 -20.469 -6.344 1 95.81 269 ALA B N 1
ATOM 4593 C CA . ALA B 1 269 ? 4.223 -21.469 -5.496 1 95.81 269 ALA B CA 1
ATOM 4594 C C . ALA B 1 269 ? 5.73 -21.266 -5.434 1 95.81 269 ALA B C 1
ATOM 4596 O O . ALA B 1 269 ? 6.336 -20.766 -6.391 1 95.81 269 ALA B O 1
ATOM 4597 N N . LEU B 1 270 ? 6.281 -21.531 -4.297 1 97.31 270 LEU B N 1
ATOM 4598 C CA . LEU B 1 270 ? 7.723 -21.531 -4.066 1 97.31 270 LEU B CA 1
ATOM 4599 C C . LEU B 1 270 ? 8.219 -22.906 -3.65 1 97.31 270 LEU B C 1
ATOM 4601 O O . LEU B 1 270 ? 7.664 -23.516 -2.732 1 97.31 270 LEU B O 1
ATOM 4605 N N . ALA B 1 271 ? 9.125 -23.422 -4.344 1 97.19 271 ALA B N 1
ATOM 4606 C CA . ALA B 1 271 ? 9.766 -24.688 -4.031 1 97.19 271 ALA B CA 1
ATOM 4607 C C . ALA B 1 271 ? 11.281 -24.594 -4.23 1 97.19 271 ALA B C 1
ATOM 4609 O O . ALA B 1 271 ? 11.773 -23.656 -4.848 1 97.19 271 ALA B O 1
ATOM 4610 N N . TYR B 1 272 ? 12.023 -25.531 -3.637 1 97.31 272 TYR B N 1
ATOM 4611 C CA . TYR B 1 272 ? 13.469 -25.625 -3.834 1 97.31 272 TYR B CA 1
ATOM 4612 C C . TYR B 1 272 ? 13.867 -26.984 -4.375 1 97.31 272 TYR B C 1
ATOM 4614 O O . TYR B 1 272 ? 13.445 -28.016 -3.838 1 97.31 272 TYR B O 1
ATOM 4622 N N . LEU B 1 273 ? 14.516 -27.016 -5.484 1 97.31 273 LEU B N 1
ATOM 4623 C CA . LEU B 1 273 ? 15.133 -28.219 -6.031 1 97.31 273 LEU B CA 1
ATOM 4624 C C . LEU B 1 273 ? 16.641 -28.188 -5.809 1 97.31 273 LEU B C 1
ATOM 4626 O O . LEU B 1 273 ? 17.375 -27.453 -6.484 1 97.31 273 LEU B O 1
ATOM 4630 N N . ASP B 1 274 ? 17.156 -28.984 -4.863 1 95.56 274 ASP B N 1
ATOM 4631 C CA . ASP B 1 274 ? 18.578 -29.031 -4.52 1 95.56 274 ASP B CA 1
ATOM 4632 C C . ASP B 1 274 ? 19.125 -27.625 -4.25 1 95.56 274 ASP B C 1
ATOM 4634 O O . ASP B 1 274 ? 20.172 -27.234 -4.789 1 95.56 274 ASP B O 1
ATOM 4638 N N . GLY B 1 275 ? 18.328 -26.859 -3.584 1 95.31 275 GLY B N 1
ATOM 4639 C CA . GLY B 1 275 ? 18.75 -25.531 -3.184 1 95.31 275 GLY B CA 1
ATOM 4640 C C . GLY B 1 275 ? 18.391 -24.453 -4.199 1 95.31 275 GLY B C 1
ATOM 4641 O O . GLY B 1 275 ? 18.453 -23.266 -3.9 1 95.31 275 GLY B O 1
ATOM 4642 N N . VAL B 1 276 ? 18 -24.812 -5.41 1 97.81 276 VAL B N 1
ATOM 4643 C CA . VAL B 1 276 ? 17.609 -23.859 -6.445 1 97.81 276 VAL B CA 1
ATOM 4644 C C . VAL B 1 276 ? 16.125 -23.5 -6.312 1 97.81 276 VAL B C 1
ATOM 4646 O O . VAL B 1 276 ? 15.273 -24.391 -6.383 1 97.81 276 VAL B O 1
ATOM 4649 N N . PRO B 1 277 ? 15.828 -22.25 -6.129 1 98.5 277 PRO B N 1
ATOM 4650 C CA . PRO B 1 277 ? 14.414 -21.875 -6.027 1 98.5 277 PRO B CA 1
ATOM 4651 C C . PRO B 1 277 ? 13.664 -22.031 -7.344 1 98.5 277 PRO B C 1
ATOM 4653 O O . PRO B 1 277 ? 14.172 -21.656 -8.406 1 98.5 277 PRO B O 1
ATOM 4656 N N . ILE B 1 278 ? 12.555 -22.656 -7.262 1 98.38 278 ILE B N 1
ATOM 4657 C CA . ILE B 1 278 ? 11.57 -22.719 -8.336 1 98.38 278 ILE B CA 1
ATOM 4658 C C . ILE B 1 278 ? 10.32 -21.938 -7.938 1 98.38 278 ILE B C 1
ATOM 4660 O O . ILE B 1 278 ? 9.688 -22.234 -6.926 1 98.38 278 ILE B O 1
ATOM 4664 N N . PHE B 1 279 ? 10.023 -20.922 -8.695 1 98.38 279 PHE B N 1
ATOM 4665 C CA . PHE B 1 279 ? 8.891 -20.062 -8.398 1 98.38 279 PHE B CA 1
ATOM 4666 C C . PHE B 1 279 ? 7.84 -20.156 -9.5 1 98.38 279 PHE B C 1
ATOM 4668 O O . PHE B 1 279 ? 8.055 -19.672 -10.617 1 98.38 279 PHE B O 1
ATOM 4675 N N . ALA B 1 280 ? 6.719 -20.766 -9.18 1 97.25 280 ALA B N 1
ATOM 4676 C CA . ALA B 1 280 ? 5.617 -20.859 -10.133 1 97.25 280 ALA B CA 1
ATOM 4677 C C . ALA B 1 280 ? 4.617 -19.719 -9.938 1 97.25 280 ALA B C 1
ATOM 4679 O O . ALA B 1 280 ? 4.176 -19.469 -8.812 1 97.25 280 ALA B O 1
ATOM 4680 N N . VAL B 1 281 ? 4.242 -19.094 -10.992 1 96.12 281 VAL B N 1
ATOM 4681 C CA . VAL B 1 281 ? 3.383 -17.922 -10.867 1 96.12 281 VAL B CA 1
ATOM 4682 C C . VAL B 1 281 ? 2.215 -18.031 -11.852 1 96.12 281 VAL B C 1
ATOM 4684 O O . VAL B 1 281 ? 2.387 -18.5 -12.977 1 96.12 281 VAL B O 1
ATOM 4687 N N . SER B 1 282 ? 1.074 -17.578 -11.422 1 91.5 282 SER B N 1
ATOM 4688 C CA . SER B 1 282 ? -0.136 -17.656 -12.242 1 91.5 282 SER B CA 1
ATOM 4689 C C . SER B 1 282 ? -0.073 -16.688 -13.414 1 91.5 282 SER B C 1
ATOM 4691 O O . SER B 1 282 ? 0.67 -15.703 -13.383 1 91.5 282 SER B O 1
ATOM 4693 N N . ALA B 1 283 ? -0.93 -16.891 -14.383 1 88.56 283 ALA B N 1
ATOM 4694 C CA . ALA B 1 283 ? -0.947 -16.125 -15.625 1 88.56 283 ALA B CA 1
ATOM 4695 C C . ALA B 1 283 ? -1.384 -14.688 -15.375 1 88.56 283 ALA B C 1
ATOM 4697 O O . ALA B 1 283 ? -1.146 -13.805 -16.203 1 88.56 283 ALA B O 1
ATOM 4698 N N . GLY B 1 284 ? -1.996 -14.43 -14.203 1 89.06 284 GLY B N 1
ATOM 4699 C CA . GLY B 1 284 ? -2.467 -13.094 -13.875 1 89.06 284 GLY B CA 1
ATOM 4700 C C . GLY B 1 284 ? -1.357 -12.062 -13.852 1 89.06 284 GLY B C 1
ATOM 4701 O O . GLY B 1 284 ? -1.615 -10.859 -13.969 1 89.06 284 GLY B O 1
ATOM 4702 N N . GLY B 1 285 ? -0.154 -12.547 -13.711 1 92.94 285 GLY B N 1
ATOM 4703 C CA . GLY B 1 285 ? 0.986 -11.648 -13.711 1 92.94 285 GLY B CA 1
ATOM 4704 C C . GLY B 1 285 ? 1.16 -10.906 -15.031 1 92.94 285 GLY B C 1
ATOM 4705 O O . GLY B 1 285 ? 1.877 -9.906 -15.094 1 92.94 285 GLY B O 1
ATOM 4706 N N . ILE B 1 286 ? 0.524 -11.422 -16.094 1 92.81 286 ILE B N 1
ATOM 4707 C CA . ILE B 1 286 ? 0.574 -10.773 -17.406 1 92.81 286 ILE B CA 1
ATOM 4708 C C . ILE B 1 286 ? -0.128 -9.422 -17.328 1 92.81 286 ILE B C 1
ATOM 4710 O O . ILE B 1 286 ? 0.381 -8.422 -17.844 1 92.81 286 ILE B O 1
ATOM 4714 N N . TYR B 1 287 ? -1.258 -9.461 -16.656 1 92.56 287 TYR B N 1
ATOM 4715 C CA . TYR B 1 287 ? -2.045 -8.242 -16.516 1 92.56 287 TYR B CA 1
ATOM 4716 C C . TYR B 1 287 ? -1.478 -7.355 -15.406 1 92.56 287 TYR B C 1
ATOM 4718 O O . TYR B 1 287 ? -1.472 -6.129 -15.531 1 92.56 287 TYR B O 1
ATOM 4726 N N . TYR B 1 288 ? -1.003 -7.895 -14.375 1 94.31 288 TYR B N 1
ATOM 4727 C CA . TYR B 1 288 ? -0.453 -7.18 -13.234 1 94.31 288 TYR B CA 1
ATOM 4728 C C . TYR B 1 288 ? 1.069 -7.133 -13.297 1 94.31 288 TYR B C 1
ATOM 4730 O O . TYR B 1 288 ? 1.75 -7.578 -12.367 1 94.31 288 TYR B O 1
ATOM 4738 N N . ARG B 1 289 ? 1.634 -6.516 -14.289 1 93.69 289 ARG B N 1
ATOM 4739 C CA . ARG B 1 289 ? 3.053 -6.551 -14.633 1 93.69 289 ARG B CA 1
ATOM 4740 C C . ARG B 1 289 ? 3.867 -5.688 -13.68 1 93.69 289 ARG B C 1
ATOM 4742 O O . ARG B 1 289 ? 5.047 -5.957 -13.438 1 93.69 289 ARG B O 1
ATOM 4749 N N . GLU B 1 290 ? 3.242 -4.68 -13.094 1 91.31 290 GLU B N 1
ATOM 4750 C CA . GLU B 1 290 ? 3.979 -3.705 -12.297 1 91.31 290 GLU B CA 1
ATOM 4751 C C . GLU B 1 290 ? 4.387 -4.293 -10.953 1 91.31 290 GLU B C 1
ATOM 4753 O O . GLU B 1 290 ? 5.484 -4.027 -10.461 1 91.31 290 GLU B O 1
ATOM 4758 N N . TRP B 1 291 ? 3.498 -5.062 -10.422 1 95.44 291 TRP B N 1
ATOM 4759 C CA . TRP B 1 291 ? 3.762 -5.664 -9.117 1 95.44 291 TRP B CA 1
ATOM 4760 C C . TRP B 1 291 ? 2.979 -6.961 -8.953 1 95.44 291 TRP B C 1
ATOM 4762 O O . TRP B 1 291 ? 1.755 -6.98 -9.102 1 95.44 291 TRP B O 1
ATOM 4772 N N . ASN B 1 292 ? 3.627 -7.996 -8.672 1 96.75 292 ASN B N 1
ATOM 4773 C CA . ASN B 1 292 ? 3.021 -9.297 -8.422 1 96.75 292 ASN B CA 1
ATOM 4774 C C . ASN B 1 292 ? 3.904 -10.164 -7.523 1 96.75 292 ASN B C 1
ATOM 4776 O O . ASN B 1 292 ? 4.797 -9.648 -6.844 1 96.75 292 ASN B O 1
ATOM 4780 N N . SER B 1 293 ? 3.672 -11.438 -7.469 1 97.69 293 SER B N 1
ATOM 4781 C CA . SER B 1 293 ? 4.332 -12.281 -6.48 1 97.69 293 SER B CA 1
ATOM 4782 C C . SER B 1 293 ? 5.82 -12.43 -6.789 1 97.69 293 SER B C 1
ATOM 4784 O O . SER B 1 293 ? 6.605 -12.797 -5.914 1 97.69 293 SER B O 1
ATOM 4786 N N . ILE B 1 294 ? 6.258 -12.172 -8.047 1 98.56 294 ILE B N 1
ATOM 4787 C CA . ILE B 1 294 ? 7.684 -12.172 -8.352 1 98.56 294 ILE B CA 1
ATOM 4788 C C . ILE B 1 294 ? 8.383 -11.062 -7.57 1 98.56 294 ILE B C 1
ATOM 4790 O O . ILE B 1 294 ? 9.445 -11.281 -6.98 1 98.56 294 ILE B O 1
ATOM 4794 N N . ASP B 1 295 ? 7.777 -9.938 -7.492 1 98.44 295 ASP B N 1
ATOM 4795 C CA . ASP B 1 295 ? 8.32 -8.789 -6.77 1 98.44 295 ASP B CA 1
ATOM 4796 C C . ASP B 1 295 ? 8.25 -9.008 -5.262 1 98.44 295 ASP B C 1
ATOM 4798 O O . ASP B 1 295 ? 9.188 -8.664 -4.535 1 98.44 295 ASP B O 1
ATOM 4802 N N . ALA B 1 296 ? 7.184 -9.602 -4.82 1 98.19 296 ALA B N 1
ATOM 4803 C CA . ALA B 1 296 ? 6.895 -9.688 -3.393 1 98.19 296 ALA B CA 1
ATOM 4804 C C . ALA B 1 296 ? 7.668 -10.828 -2.742 1 98.19 296 ALA B C 1
ATOM 4806 O O . ALA B 1 296 ? 8.016 -10.758 -1.562 1 98.19 296 ALA B O 1
ATOM 4807 N N . VAL B 1 297 ? 7.938 -11.914 -3.52 1 98.44 297 VAL B N 1
ATOM 4808 C CA . VAL B 1 297 ? 8.461 -13.117 -2.885 1 98.44 297 VAL B CA 1
ATOM 4809 C C . VAL B 1 297 ? 9.766 -13.531 -3.562 1 98.44 297 VAL B C 1
ATOM 4811 O O . VAL B 1 297 ? 10.805 -13.625 -2.912 1 98.44 297 VAL B O 1
ATOM 4814 N N . LEU B 1 298 ? 9.734 -13.727 -4.895 1 98.69 298 LEU B N 1
ATOM 4815 C CA . LEU B 1 298 ? 10.938 -14.211 -5.57 1 98.69 298 LEU B CA 1
ATOM 4816 C C . LEU B 1 298 ? 12.102 -13.242 -5.371 1 98.69 298 LEU B C 1
ATOM 4818 O O . LEU B 1 298 ? 13.242 -13.672 -5.195 1 98.69 298 LEU B O 1
ATOM 4822 N N . ALA B 1 299 ? 11.82 -11.961 -5.406 1 98.81 299 ALA B N 1
ATOM 4823 C CA . ALA B 1 299 ? 12.867 -10.961 -5.227 1 98.81 299 ALA B CA 1
ATOM 4824 C C . ALA B 1 299 ? 13.586 -11.156 -3.893 1 98.81 299 ALA B C 1
ATOM 4826 O O . ALA B 1 299 ? 14.805 -11 -3.809 1 98.81 299 ALA B O 1
ATOM 4827 N N . ARG B 1 300 ? 12.844 -11.438 -2.867 1 98.69 300 ARG B N 1
ATOM 4828 C CA . ARG B 1 300 ? 13.461 -11.688 -1.568 1 98.69 300 ARG B CA 1
ATOM 4829 C C . ARG B 1 300 ? 14.352 -12.922 -1.617 1 98.69 300 ARG B C 1
ATOM 4831 O O . ARG B 1 300 ? 15.445 -12.93 -1.045 1 98.69 300 ARG B O 1
ATOM 4838 N N . VAL B 1 301 ? 13.867 -13.93 -2.285 1 98.62 301 VAL B N 1
ATOM 4839 C CA . VAL B 1 301 ? 14.641 -15.156 -2.457 1 98.62 301 VAL B CA 1
ATOM 4840 C C . VAL B 1 301 ? 15.93 -14.859 -3.221 1 98.62 301 VAL B C 1
ATOM 4842 O O . VAL B 1 301 ? 17 -15.32 -2.838 1 98.62 301 VAL B O 1
ATOM 4845 N N . MET B 1 302 ? 15.828 -14.055 -4.262 1 98.69 302 MET B N 1
ATOM 4846 C CA . MET B 1 302 ? 16.984 -13.68 -5.082 1 98.69 302 MET B CA 1
ATOM 4847 C C . MET B 1 302 ? 17.984 -12.875 -4.27 1 98.69 302 MET B C 1
ATOM 4849 O O . MET B 1 302 ? 19.172 -12.859 -4.586 1 98.69 302 MET B O 1
ATOM 4853 N N . ALA B 1 303 ? 17.516 -12.195 -3.236 1 98.38 303 ALA B N 1
ATOM 4854 C CA . ALA B 1 303 ? 18.391 -11.438 -2.352 1 98.38 303 ALA B CA 1
ATOM 4855 C C . ALA B 1 303 ? 19.078 -12.352 -1.337 1 98.38 303 ALA B C 1
ATOM 4857 O O . ALA B 1 303 ? 19.891 -11.898 -0.541 1 98.38 303 ALA B O 1
ATOM 4858 N N . GLY B 1 304 ? 18.672 -13.609 -1.344 1 97.25 304 GLY B N 1
ATOM 4859 C CA . GLY B 1 304 ? 19.344 -14.578 -0.495 1 97.25 304 GLY B CA 1
ATOM 4860 C C . GLY B 1 304 ? 18.531 -14.969 0.724 1 97.25 304 GLY B C 1
ATOM 4861 O O . GLY B 1 304 ? 19.016 -15.695 1.595 1 97.25 304 GLY B O 1
ATOM 4862 N N . GLU B 1 305 ? 17.344 -14.492 0.786 1 97 305 GLU B N 1
ATOM 4863 C CA . GLU B 1 305 ? 16.5 -14.836 1.922 1 97 305 GLU B CA 1
ATOM 4864 C C . GLU B 1 305 ? 15.891 -16.234 1.759 1 97 305 GLU B C 1
ATOM 4866 O O . GLU B 1 305 ? 15.484 -16.609 0.66 1 97 305 GLU B O 1
ATOM 4871 N N . ARG B 1 306 ? 15.875 -16.953 2.803 1 94.56 306 ARG B N 1
ATOM 4872 C CA . ARG B 1 306 ? 15.109 -18.188 2.816 1 94.56 306 ARG B CA 1
ATOM 4873 C C . ARG B 1 306 ? 13.711 -17.969 3.371 1 94.56 306 ARG B C 1
ATOM 4875 O O . ARG B 1 306 ? 13.531 -17.844 4.586 1 94.56 306 ARG B O 1
ATOM 4882 N N . ILE B 1 307 ? 12.812 -17.844 2.539 1 94.75 307 ILE B N 1
ATOM 4883 C CA . ILE B 1 307 ? 11.422 -17.578 2.896 1 94.75 307 ILE B CA 1
ATOM 4884 C C . ILE B 1 307 ? 10.742 -18.875 3.309 1 94.75 307 ILE B C 1
ATOM 4886 O O . ILE B 1 307 ? 10.867 -19.906 2.625 1 94.75 307 ILE B O 1
ATOM 4890 N N . ASP B 1 308 ? 10.078 -18.906 4.422 1 94.44 308 ASP B N 1
ATOM 4891 C CA . ASP B 1 308 ? 9.352 -20.109 4.852 1 94.44 308 ASP B CA 1
ATOM 4892 C C . ASP B 1 308 ? 7.844 -19.906 4.719 1 94.44 308 ASP B C 1
ATOM 4894 O O . ASP B 1 308 ? 7.387 -18.859 4.262 1 94.44 308 ASP B O 1
ATOM 4898 N N . SER B 1 309 ? 7.129 -20.938 5.113 1 95.62 309 SER B N 1
ATOM 4899 C CA . SER B 1 309 ? 5.684 -20.953 4.906 1 95.62 309 SER B CA 1
ATOM 4900 C C . SER B 1 309 ? 4.988 -19.906 5.762 1 95.62 309 SER B C 1
ATOM 4902 O O . SER B 1 309 ? 3.957 -19.359 5.371 1 95.62 309 SER B O 1
ATOM 4904 N N . MET B 1 310 ? 5.566 -19.594 6.918 1 96.19 310 MET B N 1
ATOM 4905 C CA . MET B 1 310 ? 4.941 -18.609 7.801 1 96.19 310 MET B CA 1
ATOM 4906 C C . MET B 1 310 ? 5.164 -17.188 7.285 1 96.19 310 MET B C 1
ATOM 4908 O O . MET B 1 310 ? 4.305 -16.328 7.445 1 96.19 310 MET B O 1
ATOM 4912 N N . ASP B 1 311 ? 6.344 -16.969 6.664 1 95.88 311 ASP B N 1
ATOM 4913 C CA . ASP B 1 311 ? 6.574 -15.695 5.984 1 95.88 311 ASP B CA 1
ATOM 4914 C C . ASP B 1 311 ? 5.504 -15.438 4.926 1 95.88 311 ASP B C 1
ATOM 4916 O O . ASP B 1 311 ? 4.988 -14.32 4.812 1 95.88 311 ASP B O 1
ATOM 4920 N N . ILE B 1 312 ? 5.199 -16.469 4.223 1 97.44 312 ILE B N 1
ATOM 4921 C CA . ILE B 1 312 ? 4.211 -16.375 3.156 1 97.44 312 ILE B CA 1
ATOM 4922 C C . ILE B 1 312 ? 2.822 -16.172 3.76 1 97.44 312 ILE B C 1
ATOM 4924 O O . ILE B 1 312 ? 2.074 -15.289 3.324 1 97.44 312 ILE B O 1
ATOM 4928 N N . ALA B 1 313 ? 2.48 -16.938 4.82 1 97.5 313 ALA B N 1
ATOM 4929 C CA . ALA B 1 313 ? 1.174 -16.828 5.469 1 97.5 313 ALA B CA 1
ATOM 4930 C C . ALA B 1 313 ? 0.921 -15.422 5.98 1 97.5 313 ALA B C 1
ATOM 4932 O O . ALA B 1 313 ? -0.219 -14.945 5.988 1 97.5 313 ALA B O 1
ATOM 4933 N N . ALA B 1 314 ? 1.969 -14.719 6.359 1 97.12 314 ALA B N 1
ATOM 4934 C CA . ALA B 1 314 ? 1.869 -13.406 6.984 1 97.12 314 ALA B CA 1
ATOM 4935 C C . ALA B 1 314 ? 1.54 -12.328 5.953 1 97.12 314 ALA B C 1
ATOM 4937 O O . ALA B 1 314 ? 1.182 -11.203 6.312 1 97.12 314 ALA B O 1
ATOM 4938 N N . MET B 1 315 ? 1.592 -12.68 4.695 1 97.56 315 MET B N 1
ATOM 4939 C CA . MET B 1 315 ? 1.375 -11.703 3.629 1 97.56 315 MET B CA 1
ATOM 4940 C C . MET B 1 315 ? -0.101 -11.344 3.514 1 97.56 315 MET B C 1
ATOM 4942 O O . MET B 1 315 ? -0.458 -10.383 2.826 1 97.56 315 MET B O 1
ATOM 4946 N N . GLY B 1 316 ? -0.942 -12.078 4.191 1 98.12 316 GLY B N 1
ATOM 4947 C CA . GLY B 1 316 ? -2.379 -11.945 4.012 1 98.12 316 GLY B CA 1
ATOM 4948 C C . GLY B 1 316 ? -2.918 -10.602 4.469 1 98.12 316 GLY B C 1
ATOM 4949 O O . GLY B 1 316 ? -3.863 -10.078 3.879 1 98.12 316 GLY B O 1
ATOM 4950 N N . VAL B 1 317 ? -2.342 -10.055 5.609 1 98.06 317 VAL B N 1
ATOM 4951 C CA . VAL B 1 317 ? -2.74 -8.734 6.09 1 98.06 317 VAL B CA 1
ATOM 4952 C C . VAL B 1 317 ? -2.057 -7.652 5.254 1 98.06 317 VAL B C 1
ATOM 4954 O O . VAL B 1 317 ? -0.834 -7.504 5.301 1 98.06 317 VAL B O 1
ATOM 4957 N N . GLY B 1 318 ? -2.873 -6.953 4.5 1 96.88 318 GLY B N 1
ATOM 4958 C CA . GLY B 1 318 ? -2.309 -6.02 3.539 1 96.88 318 GLY B CA 1
ATOM 4959 C C . GLY B 1 318 ? -2.01 -6.66 2.195 1 96.88 318 GLY B C 1
ATOM 4960 O O . GLY B 1 318 ? -1.354 -6.051 1.346 1 96.88 318 GLY B O 1
ATOM 4961 N N . GLY B 1 319 ? -2.52 -7.875 2.029 1 97.88 319 GLY B N 1
ATOM 4962 C CA . GLY B 1 319 ? -2.217 -8.633 0.825 1 97.88 319 GLY B CA 1
ATOM 4963 C C . GLY B 1 319 ? -2.963 -8.133 -0.398 1 97.88 319 GLY B C 1
ATOM 4964 O O . GLY B 1 319 ? -2.605 -8.469 -1.529 1 97.88 319 GLY B O 1
ATOM 4965 N N . LEU B 1 320 ? -4.07 -7.398 -0.203 1 97.06 320 LEU B N 1
ATOM 4966 C CA . LEU B 1 320 ? -4.703 -6.703 -1.318 1 97.06 320 LEU B CA 1
ATOM 4967 C C . LEU B 1 320 ? -3.85 -5.523 -1.776 1 97.06 320 LEU B C 1
ATOM 4969 O O . LEU B 1 320 ? -3.961 -4.426 -1.23 1 97.06 320 LEU B O 1
ATOM 4973 N N . THR B 1 321 ? -3.068 -5.734 -2.758 1 93.94 321 THR B N 1
ATOM 4974 C CA . THR B 1 321 ? -2.086 -4.738 -3.17 1 93.94 321 THR B CA 1
ATOM 4975 C C . THR B 1 321 ? -2.754 -3.617 -3.963 1 93.94 321 THR B C 1
ATOM 4977 O O . THR B 1 321 ? -3.83 -3.809 -4.531 1 93.94 321 THR B O 1
ATOM 4980 N N . GLU B 1 322 ? -2.084 -2.52 -4.012 1 89.69 322 GLU B N 1
ATOM 4981 C CA . GLU B 1 322 ? -2.602 -1.386 -4.77 1 89.69 322 GLU B CA 1
ATOM 4982 C C . GLU B 1 322 ? -2.686 -1.71 -6.258 1 89.69 322 GLU B C 1
ATOM 4984 O O . GLU B 1 322 ? -3.588 -1.237 -6.953 1 89.69 322 GLU B O 1
ATOM 4989 N N . ALA B 1 323 ? -1.706 -2.455 -6.711 1 88.81 323 ALA B N 1
ATOM 4990 C CA . ALA B 1 323 ? -1.724 -2.865 -8.109 1 88.81 323 ALA B CA 1
ATOM 4991 C C . ALA B 1 323 ? -3.025 -3.584 -8.453 1 88.81 323 ALA B C 1
ATOM 4993 O O . ALA B 1 323 ? -3.611 -3.344 -9.516 1 88.81 323 ALA B O 1
ATOM 4994 N N . PHE B 1 324 ? -3.469 -4.395 -7.566 1 94.19 324 PHE B N 1
ATOM 4995 C CA . PHE B 1 324 ? -4.715 -5.129 -7.75 1 94.19 324 PHE B CA 1
ATOM 4996 C C . PHE B 1 324 ? -5.914 -4.199 -7.629 1 94.19 324 PHE B C 1
ATOM 4998 O O . PHE B 1 324 ? -6.809 -4.219 -8.477 1 94.19 324 PHE B O 1
ATOM 5005 N N . LEU B 1 325 ? -5.918 -3.322 -6.664 1 92.56 325 LEU B N 1
ATOM 5006 C CA . LEU B 1 325 ? -7.059 -2.471 -6.344 1 92.56 325 LEU B CA 1
ATOM 5007 C C . LEU B 1 325 ? -7.273 -1.418 -7.426 1 92.56 325 LEU B C 1
ATOM 5009 O O . LEU B 1 325 ? -8.406 -1.016 -7.691 1 92.56 325 LEU B O 1
ATOM 5013 N N . GLU B 1 326 ? -6.25 -0.937 -8 1 86.31 326 GLU B N 1
ATOM 5014 C CA . GLU B 1 326 ? -6.324 0.126 -9 1 86.31 326 GLU B CA 1
ATOM 5015 C C . GLU B 1 326 ? -6.949 -0.378 -10.297 1 86.31 326 GLU B C 1
ATOM 5017 O O . GLU B 1 326 ? -7.527 0.401 -11.062 1 86.31 326 GLU B O 1
ATOM 5022 N N . ARG B 1 327 ? -6.68 -1.593 -10.68 1 81.69 327 ARG B N 1
ATOM 5023 C CA . ARG B 1 327 ? -7.148 -2.109 -11.961 1 81.69 327 ARG B CA 1
ATOM 5024 C C . ARG B 1 327 ? -8.594 -2.578 -11.867 1 81.69 327 ARG B C 1
ATOM 5026 O O . ARG B 1 327 ? -9.258 -2.791 -12.891 1 81.69 327 ARG B O 1
ATOM 5033 N N . GLY B 1 328 ? -9.281 -2.316 -10.789 1 63.03 328 GLY B N 1
ATOM 5034 C CA . GLY B 1 328 ? -10.711 -2.576 -10.648 1 63.03 328 GLY B CA 1
ATOM 5035 C C . GLY B 1 328 ? -11.07 -4.035 -10.844 1 63.03 328 GLY B C 1
ATOM 5036 O O . GLY B 1 328 ? -10.336 -4.777 -11.508 1 63.03 328 GLY B O 1
ATOM 5037 N N . HIS B 1 329 ? -11.586 -4.957 -9.977 1 55.66 329 HIS B N 1
ATOM 5038 C CA . HIS B 1 329 ? -12.141 -6.285 -10.188 1 55.66 329 HIS B CA 1
ATOM 5039 C C . HIS B 1 329 ? -13.594 -6.359 -9.719 1 55.66 329 HIS B C 1
ATOM 5041 O O . HIS B 1 329 ? -13.992 -5.605 -8.828 1 55.66 329 HIS B O 1
#